Protein AF-0000000083250109 (afdb_homodimer)

Secondary structure (DSSP, 8-state):
---EEEE--SHHHHHHHHHHHHHSSS-EEEE-SSHHHHHHHHHHHT-TTEEEE-HHHHTTSSEEEE-S-HHHHHHHHHHTTGGGTT-EEEE----B-TTSSSBSSPTT--HHHHHHHH-TTSEEEE-STT--HHHHHS-EETTEEPEEEEEES-HHHHHHHHHHHTTSSSEEEE--SGGGHHHHHHHHHHHHHHHHHHT-TT--EEEEES--S-----/---EEEE--SHHHHHHHHHHHHHSSS-EEEE-SSHHHHHHHHHHHT-TTEEEE-HHHHTTSSEEEE-S-HHHHHHHHHHTTGGGTT-EEEE----B-TTSSSBSSPTT--HHHHHHHH-TTSEEEE-STT--HHHHHS-EETTEEPEEEEEES-HHHHHHHHHHHTTSSSEEEE--SGGGHHHHHHHHHHHHHHHHHHT-TT--EEEEES--S-----

Radius of gyration: 23.5 Å; Cα contacts (8 Å, |Δi|>4): 926; chains: 2; bounding box: 39×76×46 Å

Organism: NCBI:txid582686

InterPro domains:
  IPR028939 Pyrroline-5-carboxylate reductase, catalytic, N-terminal [PF03807] (3-95)
  IPR036291 NAD(P)-binding domain superfamily [SSF51735] (3-204)
  IPR051267 STEAP family metalloreductases [PTHR14239] (2-189)

Solvent-accessible surface area (backbone atoms only — not comparable to full-atom values): 22617 Å² total; per-residue (Å²): 132,85,40,39,18,39,29,36,79,46,69,54,22,46,33,49,50,52,48,42,39,74,46,38,85,67,59,34,29,36,10,23,100,47,33,69,60,50,43,57,52,42,60,72,64,74,44,88,34,59,43,60,28,40,55,74,66,25,52,75,31,46,35,32,33,58,43,44,59,41,71,54,43,52,56,50,42,60,76,39,38,79,68,40,50,76,21,38,37,38,38,40,45,55,42,52,32,95,82,65,82,49,55,74,53,58,74,82,41,33,58,46,52,52,46,30,71,62,28,76,60,31,45,48,28,31,33,50,52,50,49,33,45,50,28,61,78,51,38,64,53,96,90,35,53,34,39,32,59,31,18,21,77,47,67,65,59,46,50,51,49,46,66,65,51,52,66,39,73,46,44,75,39,81,52,48,43,38,70,47,39,35,42,48,48,51,43,32,52,51,46,51,52,41,16,56,75,70,70,33,65,61,31,35,37,31,27,69,33,60,64,67,82,77,66,75,85,122,133,84,42,38,16,40,28,36,81,45,69,52,21,47,34,50,52,52,48,42,40,73,45,39,84,66,60,36,29,38,9,23,99,48,32,68,61,50,44,57,53,42,61,72,65,73,42,87,32,58,42,59,29,40,54,76,64,25,54,74,31,45,35,32,33,57,42,46,58,38,72,54,44,51,55,49,42,61,76,40,37,79,68,40,49,77,22,37,37,39,36,40,43,55,42,54,34,97,82,66,84,50,53,72,53,58,74,80,41,34,57,47,50,54,47,30,70,61,28,78,60,31,43,48,29,30,34,48,54,49,47,34,46,50,30,63,78,50,37,62,52,97,90,35,53,34,41,32,59,31,18,20,75,47,67,67,60,47,49,51,49,46,64,66,51,53,64,40,73,46,44,75,40,80,52,48,43,39,70,48,39,34,42,48,48,51,42,32,53,52,46,51,52,42,17,57,75,72,70,32,63,62,30,34,37,32,27,70,32,62,64,67,81,77,65,73,87,124

Sequence (436 aa):
MKTISILGTGNMGKALVKQAAANLEGQVLWGSRNPQEAAELAKGFRQERIVTGTYEDALQADIIIPAFPAAAIMEWAQANRDRLKDKIVVDIANPFNADFSGFTTAWGESSAERLQALLPESIVIGAFKNTFFRVFDNPVFQDRQSDVLVTGDDEDAVQQFIQRFNPLPFRFLHAGPLANNRTIERFTLLELELAVRYGTYPYISLQVFGIPEAVPVIMKTISILGTGNMGKALVKQAAANLEGQVLWGSRNPQEAAELAKGFRQERIVTGTYEDALQADIIIPAFPAAAIMEWAQANRDRLKDKIVVDIANPFNADFSGFTTAWGESSAERLQALLPESIVIGAFKNTFFRVFDNPVFQDRQSDVLVTGDDEDAVQQFIQRFNPLPFRFLHAGPLANNRTIERFTLLELELAVRYGTYPYISLQVFGIPEAVPVI

Nearest PDB structures (foldseek):
  5n2i-assembly2_D  TM=8.827E-01  e=7.122E-15  Thermobifida fusca YX
  4huj-assembly2_B  TM=8.929E-01  e=3.652E-14  Sinorhizobium meliloti 1021
  1jay-assembly1_B  TM=8.431E-01  e=1.514E-14  Archaeoglobus fulgidus
  7mqv-assembly1_B  TM=7.038E-01  e=2.448E-07  Bacillus anthracis
  5uyy-assembly2_D  TM=6.847E-01  e=2.211E-06  Bacillus anthracis

Structure (mmCIF, N/CA/C/O backbone):
data_AF-0000000083250109-model_v1
#
loop_
_entity.id
_entity.type
_entity.pdbx_description
1 polymer 'Pyrroline-5-carboxylate reductase catalytic N-terminal domain-containing protein'
#
loop_
_atom_site.group_PDB
_atom_site.id
_atom_site.type_symbol
_atom_site.label_atom_id
_atom_site.label_alt_id
_atom_site.label_comp_id
_atom_site.label_asym_id
_atom_site.label_entity_id
_atom_site.label_seq_id
_atom_site.pdbx_PDB_ins_code
_atom_site.Cartn_x
_atom_site.Cartn_y
_atom_site.Cartn_z
_atom_site.occupancy
_atom_site.B_iso_or_equiv
_atom_site.auth_seq_id
_atom_site.auth_comp_id
_atom_site.auth_asym_id
_atom_site.auth_atom_id
_atom_site.pdbx_PDB_model_num
ATOM 1 N N . MET A 1 1 ? -4.918 22.953 23.125 1 85.5 1 MET A N 1
ATOM 2 C CA . MET A 1 1 ? -5.07 22.234 21.859 1 85.5 1 MET A CA 1
ATOM 3 C C . MET A 1 1 ? -4.141 22.812 20.797 1 85.5 1 MET A C 1
ATOM 5 O O . MET A 1 1 ? -3.961 24.031 20.703 1 85.5 1 MET A O 1
ATOM 9 N N . LYS A 1 2 ? -3.514 21.938 19.922 1 90.25 2 LYS A N 1
ATOM 10 C CA . LYS A 1 2 ? -2.564 22.422 18.922 1 90.25 2 LYS A CA 1
ATOM 11 C C . LYS A 1 2 ? -3.279 23.172 17.812 1 90.25 2 LYS A C 1
ATOM 13 O O . LYS A 1 2 ? -4.336 22.7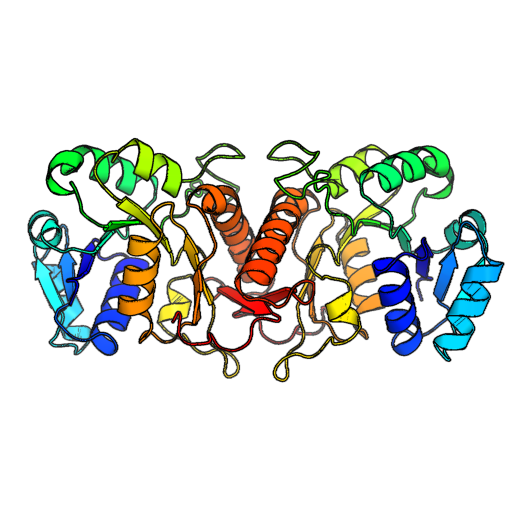34 17.344 1 90.25 2 LYS A O 1
ATOM 18 N N . THR A 1 3 ? -2.727 24.297 17.484 1 97.25 3 THR A N 1
ATOM 19 C CA . THR A 1 3 ? -3.25 25.047 16.359 1 97.25 3 THR A CA 1
ATOM 20 C C . THR A 1 3 ? -2.738 24.484 15.039 1 97.25 3 THR A C 1
ATOM 22 O O . THR A 1 3 ? -1.651 23.906 14.992 1 97.25 3 THR A O 1
ATOM 25 N N . ILE A 1 4 ? -3.627 24.656 13.969 1 98.5 4 ILE A N 1
ATOM 26 C CA . ILE A 1 4 ? -3.242 24.047 12.695 1 98.5 4 ILE A CA 1
ATOM 27 C C . ILE A 1 4 ? -3.34 25.094 11.586 1 98.5 4 ILE A C 1
ATOM 29 O O . ILE A 1 4 ? -4.164 26.016 11.656 1 98.5 4 ILE A O 1
ATOM 33 N N . SER A 1 5 ? -2.477 25.016 10.633 1 98.69 5 SER A N 1
ATOM 34 C CA . SER A 1 5 ? -2.576 25.797 9.398 1 98.69 5 SER A CA 1
ATOM 35 C C . SER A 1 5 ? -2.371 24.922 8.172 1 98.69 5 SER A C 1
ATOM 37 O O . SER A 1 5 ? -1.653 23.922 8.227 1 98.69 5 SER A O 1
ATOM 39 N N . ILE A 1 6 ? -3.051 25.234 7.121 1 98.75 6 ILE A N 1
ATOM 40 C CA . ILE A 1 6 ? -2.916 24.641 5.793 1 98.75 6 ILE A CA 1
ATOM 41 C C . ILE A 1 6 ? -2.535 25.734 4.785 1 98.75 6 ILE A C 1
ATOM 43 O O . ILE A 1 6 ? -3.148 26.797 4.754 1 98.75 6 ILE A O 1
ATOM 47 N N . LEU A 1 7 ? -1.465 25.484 4.078 1 98.75 7 LEU A N 1
ATOM 48 C CA . LEU A 1 7 ? -0.985 26.469 3.104 1 98.75 7 LEU A CA 1
ATOM 49 C C . LEU A 1 7 ? -1.279 26 1.682 1 98.75 7 LEU A C 1
ATOM 51 O O . LEU A 1 7 ? -1.001 24.844 1.329 1 98.75 7 LEU A O 1
ATOM 55 N N . GLY A 1 8 ? -1.802 26.922 0.834 1 98.25 8 GLY A N 1
ATOM 56 C CA . GLY A 1 8 ? -2.061 26.609 -0.563 1 98.25 8 GLY A CA 1
ATOM 57 C C . GLY A 1 8 ? -3.535 26.422 -0.871 1 98.25 8 GLY A C 1
ATOM 58 O O . GLY A 1 8 ? -4.266 25.828 -0.086 1 98.25 8 GLY A O 1
ATOM 59 N N . THR A 1 9 ? -3.93 26.906 -2.064 1 97.56 9 THR A N 1
ATOM 60 C CA . THR A 1 9 ? -5.332 26.859 -2.461 1 97.56 9 THR A CA 1
ATOM 61 C C . THR A 1 9 ? -5.523 25.922 -3.648 1 97.56 9 THR A C 1
ATOM 63 O O . THR A 1 9 ? -6.457 26.078 -4.434 1 97.56 9 THR A O 1
ATOM 66 N N . GLY A 1 10 ? -4.613 24.984 -3.85 1 96.69 10 GLY A N 1
ATOM 67 C CA . GLY A 1 10 ? -4.812 23.938 -4.84 1 96.69 10 GLY A CA 1
ATOM 68 C C . GLY A 1 10 ? -5.844 22.906 -4.422 1 96.69 10 GLY A C 1
ATOM 69 O O . GLY A 1 10 ? -6.531 23.078 -3.414 1 96.69 10 GLY A O 1
ATOM 70 N N . ASN A 1 11 ? -5.988 21.828 -5.168 1 96.5 11 ASN A N 1
ATOM 71 C CA . ASN A 1 11 ? -6.984 20.797 -4.914 1 96.5 11 ASN A CA 1
ATOM 72 C C . ASN A 1 11 ? -6.848 20.219 -3.506 1 96.5 11 ASN A C 1
ATOM 74 O O . ASN A 1 11 ? -7.832 20.156 -2.764 1 96.5 11 ASN A O 1
ATOM 78 N N . MET A 1 12 ? -5.641 19.859 -3.135 1 97.19 12 MET A N 1
ATOM 79 C CA . MET A 1 12 ? -5.426 19.266 -1.818 1 97.19 12 MET A CA 1
ATOM 80 C C . MET A 1 12 ? -5.648 20.297 -0.713 1 97.19 12 MET A C 1
ATOM 82 O O . MET A 1 12 ? -6.227 19.969 0.328 1 97.19 12 MET A O 1
ATOM 86 N N . GLY A 1 13 ? -5.105 21.547 -0.904 1 97.88 13 GLY A N 1
ATOM 87 C CA . GLY A 1 13 ? -5.324 22.594 0.078 1 97.88 13 GLY A CA 1
ATOM 88 C C . GLY A 1 13 ? -6.793 22.844 0.365 1 97.88 13 GLY A C 1
ATOM 89 O O . GLY A 1 13 ? -7.207 22.875 1.525 1 97.88 13 GLY A O 1
ATOM 90 N N . LYS A 1 14 ? -7.555 22.969 -0.668 1 97.31 14 LYS A N 1
ATOM 91 C CA . LYS A 1 14 ? -8.992 23.203 -0.542 1 97.31 14 LYS A CA 1
ATOM 92 C C . LYS A 1 14 ? -9.672 22.016 0.156 1 97.31 14 LYS A C 1
ATOM 94 O O . LYS A 1 14 ? -10.477 22.219 1.068 1 97.31 14 LYS A O 1
ATOM 99 N N . ALA A 1 15 ? -9.32 20.797 -0.255 1 97.31 15 ALA A N 1
ATOM 100 C CA . ALA A 1 15 ? -9.938 19.594 0.297 1 97.31 15 ALA A CA 1
ATOM 101 C C . ALA A 1 15 ? -9.641 19.453 1.788 1 97.31 15 ALA A C 1
ATOM 103 O O . ALA A 1 15 ? -10.539 19.172 2.582 1 97.31 15 ALA A O 1
ATOM 104 N N . LEU A 1 16 ? -8.414 19.703 2.166 1 97.75 16 LEU A N 1
ATOM 105 C CA . LEU A 1 16 ? -7.98 19.578 3.553 1 97.75 16 LEU A CA 1
ATOM 106 C C . LEU A 1 16 ? -8.648 20.625 4.434 1 97.75 16 LEU A C 1
ATOM 108 O O . LEU A 1 16 ? -9.125 20.312 5.527 1 97.75 16 LEU A O 1
ATOM 112 N N . VAL A 1 17 ? -8.672 21.859 3.947 1 97.62 17 VAL A N 1
ATOM 113 C CA . VAL A 1 17 ? -9.25 22.953 4.73 1 97.62 17 VAL A CA 1
ATOM 114 C C . VAL A 1 17 ? -10.742 22.688 4.949 1 97.62 17 VAL A C 1
ATOM 116 O O . VAL A 1 17 ? -11.25 22.875 6.055 1 97.62 17 VAL A O 1
ATOM 119 N N . LYS A 1 18 ? -11.422 22.266 3.906 1 96.38 18 LYS A N 1
ATOM 120 C CA . LYS A 1 18 ? -12.852 21.984 4 1 96.38 18 LYS A CA 1
ATOM 121 C C . LYS A 1 18 ? -13.133 20.891 5.039 1 96.38 18 LYS A C 1
ATOM 123 O O . LYS A 1 18 ? -13.984 21.062 5.91 1 96.38 18 LYS A O 1
ATOM 128 N N . GLN A 1 19 ? -12.406 19.844 4.977 1 96.38 19 GLN A N 1
ATOM 129 C CA . GLN A 1 19 ? -12.609 18.734 5.898 1 96.38 19 GLN A CA 1
ATOM 130 C C . GLN A 1 19 ? -12.203 19.109 7.32 1 96.38 19 GLN A C 1
ATOM 132 O O . GLN A 1 19 ? -12.898 18.766 8.281 1 96.38 19 GLN A O 1
ATOM 137 N N . ALA A 1 20 ? -11.07 19.797 7.449 1 97.19 20 ALA A N 1
ATOM 138 C CA . ALA A 1 20 ? -10.602 20.203 8.773 1 97.19 20 ALA A CA 1
ATOM 139 C C . ALA A 1 20 ? -11.594 21.141 9.445 1 97.19 20 ALA A C 1
ATOM 141 O O . ALA A 1 20 ? -11.953 20.938 10.609 1 97.19 20 ALA A O 1
ATOM 142 N N . ALA A 1 21 ? -12.039 22.094 8.695 1 96.5 21 ALA A N 1
ATOM 143 C CA . ALA A 1 21 ? -12.961 23.078 9.258 1 96.5 21 ALA A CA 1
ATOM 144 C C . ALA A 1 21 ? -14.289 22.422 9.641 1 96.5 21 ALA A C 1
ATOM 146 O O . ALA A 1 21 ? -14.93 22.828 10.609 1 96.5 21 ALA A O 1
ATOM 147 N N . ALA A 1 22 ? -14.688 21.406 8.93 1 95.44 22 ALA A N 1
ATOM 148 C CA . ALA A 1 22 ? -15.961 20.719 9.156 1 95.44 22 ALA A CA 1
ATOM 149 C C . ALA A 1 22 ? -15.875 19.781 10.359 1 95.44 22 ALA A C 1
ATOM 151 O O . ALA A 1 22 ? -16.875 19.516 11.016 1 95.44 22 ALA A O 1
ATOM 152 N N . ASN A 1 23 ? -14.664 19.328 10.703 1 95.81 23 ASN A N 1
ATOM 153 C CA . ASN A 1 23 ? -14.617 18.188 11.625 1 95.81 23 ASN A CA 1
ATOM 154 C C . ASN A 1 23 ? -13.766 18.5 12.859 1 95.81 23 ASN A C 1
ATOM 156 O O . ASN A 1 23 ? -13.953 17.891 13.914 1 95.81 23 ASN A O 1
ATOM 160 N N . LEU A 1 24 ? -12.781 19.406 12.703 1 96.19 24 LEU A N 1
ATOM 161 C CA . LEU A 1 24 ? -11.875 19.672 13.812 1 96.19 24 LEU A CA 1
ATOM 162 C C . LEU A 1 24 ? -12.375 20.828 14.656 1 96.19 24 LEU A C 1
ATOM 164 O O . LEU A 1 24 ? -12.953 21.781 14.133 1 96.19 24 LEU A O 1
ATOM 168 N N . GLU A 1 25 ? -12.102 20.781 15.922 1 95.31 25 GLU A N 1
ATOM 169 C CA . GLU A 1 25 ? -12.391 21.922 16.797 1 95.31 25 GLU A CA 1
ATOM 170 C C . GLU A 1 25 ? -11.367 23.031 16.594 1 95.31 25 GLU A C 1
ATOM 172 O O . GLU A 1 25 ? -10.219 22.766 16.234 1 95.31 25 GLU A O 1
ATOM 177 N N . GLY A 1 26 ? -11.852 24.25 16.812 1 95 26 GLY A N 1
ATOM 178 C CA . GLY A 1 26 ? -10.953 25.391 16.734 1 95 26 GLY A CA 1
ATOM 179 C C . GLY A 1 26 ? -10.812 25.938 15.32 1 95 26 GLY A C 1
ATOM 180 O O . GLY A 1 26 ? -11.43 25.422 14.383 1 95 26 GLY A O 1
ATOM 181 N N . GLN A 1 27 ? -10 26.938 15.219 1 95.25 27 GLN A N 1
ATOM 182 C CA . GLN A 1 27 ? -9.82 27.609 13.938 1 95.25 27 GLN A CA 1
ATOM 183 C C . GLN A 1 27 ? -8.789 26.875 13.078 1 95.25 27 GLN A C 1
ATOM 185 O O . GLN A 1 27 ? -7.836 26.297 13.594 1 95.25 27 GLN A O 1
ATOM 190 N N . VAL A 1 28 ? -9.023 26.922 11.812 1 97.62 28 VAL A N 1
ATOM 191 C CA . VAL A 1 28 ? -8.062 26.484 10.805 1 97.62 28 VAL A CA 1
ATOM 192 C C . VAL A 1 28 ? -7.492 27.688 10.07 1 97.62 28 VAL A C 1
ATOM 194 O O . VAL A 1 28 ? -8.227 28.422 9.383 1 97.62 28 VAL A O 1
ATOM 197 N N . LEU A 1 29 ? -6.199 27.922 10.273 1 98.12 29 LEU A N 1
ATOM 198 C CA . LEU A 1 29 ? -5.543 28.984 9.516 1 98.12 29 LEU A CA 1
ATOM 199 C C . LEU A 1 29 ? -5.246 28.547 8.094 1 98.12 29 LEU A C 1
ATOM 201 O O . LEU A 1 29 ? -4.605 27.5 7.883 1 98.12 29 LEU A O 1
ATOM 205 N N . TRP A 1 30 ? -5.754 29.297 7.145 1 98.5 30 TRP A N 1
ATOM 206 C CA . TRP A 1 30 ? -5.547 29 5.734 1 98.5 30 TRP A CA 1
ATOM 207 C C . TRP A 1 30 ? -4.664 30.047 5.07 1 98.5 30 TRP A C 1
ATOM 209 O O . TRP A 1 30 ? -5.117 31.156 4.781 1 98.5 30 TRP A O 1
ATOM 219 N N . GLY A 1 31 ? -3.389 29.672 4.832 1 98.56 31 GLY A N 1
ATOM 220 C CA . GLY A 1 31 ? -2.441 30.562 4.184 1 98.56 31 GLY A CA 1
ATOM 221 C C . GLY A 1 31 ? -2.498 30.5 2.668 1 98.56 31 GLY A C 1
ATOM 222 O O . GLY A 1 31 ? -2.59 29.406 2.094 1 98.56 31 GLY A O 1
ATOM 223 N N . SER A 1 32 ? -2.416 31.688 2.039 1 98 32 SER A N 1
ATOM 224 C CA . SER A 1 32 ? -2.475 31.781 0.584 1 98 32 SER A CA 1
ATOM 225 C C . SER A 1 32 ? -1.623 32.938 0.069 1 98 32 SER A C 1
ATOM 227 O O . SER A 1 32 ? -1.36 33.906 0.798 1 98 32 SER A O 1
ATOM 229 N N . ARG A 1 33 ? -1.161 32.75 -1.2 1 95.75 33 ARG A N 1
ATOM 230 C CA . ARG A 1 33 ? -0.51 33.875 -1.885 1 95.75 33 ARG A CA 1
ATOM 231 C C . ARG A 1 33 ? -1.494 35 -2.139 1 95.75 33 ARG A C 1
ATOM 233 O O . ARG A 1 33 ? -1.094 36.188 -2.25 1 95.75 33 ARG A O 1
ATOM 240 N N . ASN A 1 34 ? -2.777 34.625 -2.195 1 96.62 34 ASN A N 1
ATOM 241 C CA . ASN A 1 34 ? -3.871 35.562 -2.396 1 96.62 34 ASN A CA 1
ATOM 242 C C . ASN A 1 34 ? -4.965 35.375 -1.346 1 96.62 34 ASN A C 1
ATOM 244 O O . ASN A 1 34 ? -6.012 34.812 -1.623 1 96.62 34 ASN A O 1
ATOM 248 N N . PRO A 1 35 ? -4.762 36 -0.185 1 96.62 35 PRO A N 1
ATOM 249 C CA . PRO A 1 35 ? -5.684 35.781 0.932 1 96.62 35 PRO A CA 1
ATOM 250 C C . PRO A 1 35 ? -7.117 36.188 0.602 1 96.62 35 PRO A C 1
ATOM 252 O O . PRO A 1 35 ? -8.07 35.594 1.104 1 96.62 35 PRO A O 1
ATOM 255 N N . GLN A 1 36 ? -7.293 37.188 -0.227 1 95.31 36 GLN A N 1
ATOM 256 C CA . GLN A 1 36 ? -8.633 37.656 -0.59 1 95.31 36 GLN A CA 1
ATOM 257 C C . GLN A 1 36 ? -9.375 36.562 -1.378 1 95.31 36 GLN A C 1
ATOM 259 O O . GLN A 1 36 ? -10.555 36.312 -1.123 1 95.31 36 GLN A O 1
ATOM 264 N N . GLU A 1 37 ? -8.711 36.031 -2.281 1 94.56 37 GLU A N 1
ATOM 265 C CA . GLU A 1 37 ? -9.305 34.938 -3.053 1 94.56 37 GLU A CA 1
ATOM 266 C C . GLU A 1 37 ? -9.625 33.75 -2.162 1 94.56 37 GLU A C 1
ATOM 268 O O . GLU A 1 37 ? -10.664 33.094 -2.32 1 94.56 37 GLU A O 1
ATOM 273 N N . ALA A 1 38 ? -8.688 33.438 -1.247 1 96.5 38 ALA A N 1
ATOM 274 C CA . ALA A 1 38 ? -8.922 32.344 -0.302 1 96.5 38 ALA A CA 1
ATOM 275 C C . ALA A 1 38 ? -10.148 32.625 0.562 1 96.5 38 ALA A C 1
ATOM 277 O O . ALA A 1 38 ? -10.906 31.703 0.877 1 96.5 38 ALA A O 1
ATOM 278 N N . ALA A 1 39 ? -10.344 33.875 0.896 1 95.44 39 ALA A N 1
ATOM 279 C CA . ALA A 1 39 ? -11.5 34.25 1.706 1 95.44 39 ALA A CA 1
ATOM 280 C C . ALA A 1 39 ? -12.805 34 0.951 1 95.44 39 ALA A C 1
ATOM 282 O O . ALA A 1 39 ? -13.797 33.562 1.536 1 95.44 39 ALA A O 1
ATOM 283 N N . GLU A 1 40 ? -12.797 34.344 -0.277 1 95.06 40 GLU A N 1
ATOM 284 C CA . GLU A 1 40 ? -13.977 34.094 -1.103 1 95.06 40 GLU A CA 1
ATOM 285 C C . GLU A 1 40 ? -14.281 32.594 -1.202 1 95.06 40 GLU A C 1
ATOM 287 O O . GLU A 1 40 ? -15.438 32.188 -1.14 1 95.06 40 GLU A O 1
ATOM 292 N N . LEU A 1 41 ? -13.258 31.828 -1.381 1 94.81 41 LEU A N 1
ATOM 293 C CA . LEU A 1 41 ? -13.414 30.375 -1.42 1 94.81 41 LEU A CA 1
ATOM 294 C C . LEU A 1 41 ? -13.977 29.859 -0.101 1 94.81 41 LEU A C 1
ATOM 296 O O . LEU A 1 41 ? -14.875 29.016 -0.094 1 94.81 41 LEU A O 1
ATOM 300 N N . ALA A 1 42 ? -13.43 30.375 0.989 1 95.56 42 ALA A N 1
ATOM 301 C CA . ALA A 1 42 ? -13.844 29.938 2.322 1 95.56 42 ALA A CA 1
ATOM 302 C C . ALA A 1 42 ? -15.336 30.188 2.543 1 95.56 42 ALA A C 1
ATOM 304 O O . ALA A 1 42 ? -16.016 29.406 3.193 1 95.56 42 ALA A O 1
ATOM 305 N N . LYS A 1 43 ? -15.859 31.281 2.039 1 93.56 43 LYS A N 1
ATOM 306 C CA . LYS A 1 43 ? -17.281 31.594 2.141 1 93.56 43 LYS A CA 1
ATOM 307 C C . LYS A 1 43 ? -18.125 30.5 1.493 1 93.56 43 LYS A C 1
ATOM 309 O O . LYS A 1 43 ? -19.203 30.172 1.991 1 93.56 43 LYS A O 1
ATOM 314 N N . GLY A 1 44 ? -17.578 29.984 0.487 1 92.19 44 GLY A N 1
ATOM 315 C CA . GLY A 1 44 ? -18.281 28.938 -0.231 1 92.19 44 GLY A CA 1
ATOM 316 C C . GLY A 1 44 ? -18.344 27.625 0.536 1 92.19 44 GLY A C 1
ATOM 317 O O . GLY A 1 44 ? -19.25 26.828 0.318 1 92.19 44 GLY A O 1
ATOM 318 N N . PHE A 1 45 ? -17.375 27.438 1.39 1 92.06 45 PHE A N 1
ATOM 319 C CA . PHE A 1 45 ? -17.328 26.203 2.166 1 92.06 45 PHE A CA 1
ATOM 320 C C . PHE A 1 45 ? -18.359 26.234 3.297 1 92.06 45 PHE A C 1
ATOM 322 O O . PHE A 1 45 ? -18.672 25.203 3.891 1 92.06 45 PHE A O 1
ATOM 329 N N . ARG A 1 46 ? -18.922 27.422 3.617 1 85.62 46 ARG A N 1
ATOM 330 C CA . ARG A 1 46 ? -19.906 27.625 4.672 1 85.62 46 ARG A CA 1
ATOM 331 C C . ARG A 1 46 ? -19.391 27.156 6.023 1 85.62 46 ARG A C 1
ATOM 333 O O . ARG A 1 46 ? -20.094 26.5 6.773 1 85.62 46 ARG A O 1
ATOM 340 N N . GLN A 1 47 ? -18.047 27.375 6.207 1 81.38 47 GLN A N 1
ATOM 341 C CA . GLN A 1 47 ? -17.391 27.047 7.465 1 81.38 47 GLN A CA 1
ATOM 342 C C . GLN A 1 47 ? -16.828 28.297 8.133 1 81.38 47 GLN A C 1
ATOM 344 O O . GLN A 1 47 ? -15.953 28.969 7.574 1 81.38 47 GLN A O 1
ATOM 349 N N . GLU A 1 48 ? -17.219 28.594 9.32 1 85.19 48 GLU A N 1
ATOM 350 C CA . GLU A 1 48 ? -16.859 29.828 10.023 1 85.19 48 GLU A CA 1
ATOM 351 C C . GLU A 1 48 ? -15.516 29.688 10.742 1 85.19 48 GLU A C 1
ATOM 353 O O . GLU A 1 48 ? -14.945 30.688 11.18 1 85.19 48 GLU A O 1
ATOM 358 N N . ARG A 1 49 ? -15.008 28.531 10.727 1 93.5 49 ARG A N 1
ATOM 359 C CA . ARG A 1 49 ? -13.797 28.281 11.508 1 93.5 49 ARG A CA 1
ATOM 360 C C . ARG A 1 49 ? -12.547 28.547 10.672 1 93.5 49 ARG A C 1
ATOM 362 O O . ARG A 1 49 ? -11.43 28.469 11.18 1 93.5 49 ARG A O 1
ATOM 369 N N . ILE A 1 50 ? -12.727 28.906 9.398 1 97.12 50 ILE A N 1
ATOM 370 C CA . ILE A 1 50 ? -11.594 29.141 8.508 1 97.12 50 ILE A CA 1
ATOM 371 C C . ILE A 1 50 ? -11.141 30.594 8.641 1 97.12 50 ILE A C 1
ATOM 373 O O . ILE A 1 50 ? -11.938 31.516 8.477 1 97.12 50 ILE A O 1
ATOM 377 N N . VAL A 1 51 ? -9.906 30.797 8.984 1 97.19 51 VAL A N 1
ATOM 378 C CA . VAL A 1 51 ? -9.281 32.125 9.016 1 97.19 51 VAL A CA 1
ATOM 379 C C . VAL A 1 51 ? -8.234 32.219 7.91 1 97.19 51 VAL A C 1
ATOM 381 O O . VAL A 1 51 ? -7.227 31.5 7.934 1 97.19 51 VAL A O 1
ATOM 384 N N . THR A 1 52 ? -8.477 33.094 6.969 1 97.69 52 THR A N 1
ATOM 385 C CA . THR A 1 52 ? -7.562 33.219 5.84 1 97.69 52 THR A CA 1
ATOM 386 C C . THR A 1 52 ? -6.5 34.281 6.125 1 97.69 52 THR A C 1
ATOM 388 O O . THR A 1 52 ? -6.746 35.219 6.879 1 97.69 52 THR A O 1
ATOM 391 N N . GLY A 1 53 ? -5.316 34.094 5.602 1 98 53 GLY A N 1
ATOM 392 C CA . GLY A 1 53 ? -4.195 35.031 5.723 1 98 53 GLY A CA 1
ATOM 393 C C . GLY A 1 53 ? -3.049 34.688 4.785 1 98 53 GLY A C 1
ATOM 394 O O . GLY A 1 53 ? -3.186 33.844 3.908 1 98 53 GLY A O 1
ATOM 395 N N . THR A 1 54 ? -1.956 35.469 4.953 1 97.94 54 THR A N 1
ATOM 396 C CA . THR A 1 54 ? -0.755 35.188 4.168 1 97.94 54 THR A CA 1
ATOM 397 C C . THR A 1 54 ? -0.068 33.906 4.641 1 97.94 54 THR A C 1
ATOM 399 O O . THR A 1 54 ? -0.431 33.344 5.676 1 97.94 54 THR A O 1
ATOM 402 N N . TYR A 1 55 ? 0.887 33.438 3.852 1 97.62 55 TYR A N 1
ATOM 403 C CA . TYR A 1 55 ? 1.702 32.281 4.289 1 97.62 55 TYR A CA 1
ATOM 404 C C . TYR A 1 55 ? 2.391 32.594 5.613 1 97.62 55 TYR A C 1
ATOM 406 O O . TYR A 1 55 ? 2.457 31.75 6.5 1 97.62 55 TYR A O 1
ATOM 414 N N . GLU A 1 56 ? 2.859 33.844 5.766 1 96.38 56 GLU A N 1
ATOM 415 C CA . GLU A 1 56 ? 3.539 34.25 6.992 1 96.38 56 GLU A CA 1
ATOM 416 C C . GLU A 1 56 ? 2.604 34.156 8.195 1 96.38 56 GLU A C 1
ATOM 418 O O . GLU A 1 56 ? 2.998 33.688 9.266 1 96.38 56 GLU A O 1
ATOM 423 N N . ASP A 1 57 ? 1.378 34.594 8.031 1 95.94 57 ASP A N 1
ATOM 424 C CA . ASP A 1 57 ? 0.371 34.531 9.086 1 95.94 57 ASP A CA 1
ATOM 425 C C . ASP A 1 57 ? 0.156 33.094 9.547 1 95.94 57 ASP A C 1
ATOM 427 O O . ASP A 1 57 ? -0.014 32.844 10.742 1 95.94 57 ASP A O 1
ATOM 431 N N . ALA A 1 58 ? 0.187 32.219 8.625 1 97.19 58 ALA A N 1
ATOM 432 C CA . ALA A 1 58 ? -0.168 30.828 8.875 1 97.19 58 ALA A CA 1
ATOM 433 C C . ALA A 1 58 ? 0.966 30.094 9.578 1 97.19 58 ALA A C 1
ATOM 435 O O . ALA A 1 58 ? 0.75 29.031 10.18 1 97.19 58 ALA A O 1
ATOM 436 N N . LEU A 1 59 ? 2.182 30.6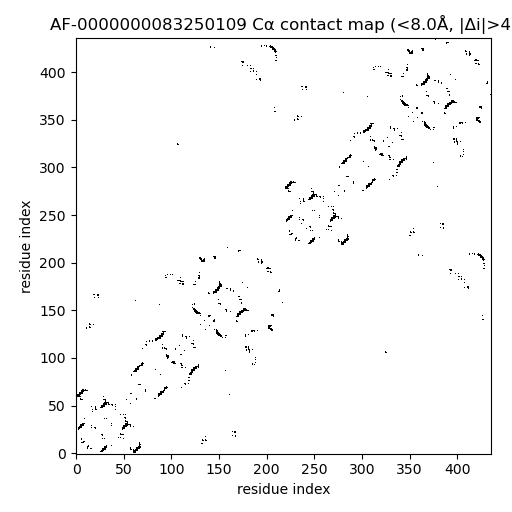09 9.594 1 98 59 LEU A N 1
ATOM 437 C CA . LEU A 1 59 ? 3.348 29.938 10.156 1 98 59 LEU A CA 1
ATOM 438 C C . LEU A 1 59 ? 3.35 30.031 11.68 1 98 59 LEU A C 1
ATOM 440 O O . LEU A 1 59 ? 4.215 29.453 12.336 1 98 59 LEU A O 1
ATOM 444 N N . GLN A 1 60 ? 2.373 30.656 12.312 1 97.19 60 GLN A N 1
ATOM 445 C CA . GLN A 1 60 ? 2.27 30.766 13.766 1 97.19 60 GLN A CA 1
ATOM 446 C C . GLN A 1 60 ? 1.704 29.469 14.359 1 97.19 60 GLN A C 1
ATOM 448 O O . GLN A 1 60 ? 1.743 29.281 15.578 1 97.19 60 GLN A O 1
ATOM 453 N N . ALA A 1 61 ? 1.115 28.609 13.531 1 98.44 61 ALA A N 1
ATOM 454 C CA . ALA A 1 61 ? 0.462 27.391 14.016 1 98.44 61 ALA A CA 1
ATOM 455 C C . ALA A 1 61 ? 1.484 26.391 14.555 1 98.44 61 ALA A C 1
ATOM 457 O O . ALA A 1 61 ? 2.66 26.438 14.18 1 98.44 61 ALA A O 1
ATOM 458 N N . ASP A 1 62 ? 1.026 25.5 15.406 1 98.5 62 ASP A N 1
ATOM 459 C CA . ASP A 1 62 ? 1.856 24.422 15.945 1 98.5 62 ASP A CA 1
ATOM 460 C C . ASP A 1 62 ? 2.104 23.344 14.891 1 98.5 62 ASP A C 1
ATOM 462 O O . ASP A 1 62 ? 3.197 22.781 14.82 1 98.5 62 ASP A O 1
ATOM 466 N N . ILE A 1 63 ? 1.057 22.984 14.148 1 98.88 63 ILE A N 1
ATOM 467 C CA . ILE A 1 63 ? 1.089 22 13.078 1 98.88 63 ILE A CA 1
ATOM 468 C C . ILE A 1 63 ? 0.809 22.688 11.742 1 98.88 63 ILE A C 1
ATOM 470 O O . ILE A 1 63 ? -0.237 23.328 11.562 1 98.88 63 ILE A O 1
ATOM 474 N N . ILE A 1 64 ? 1.758 22.578 10.844 1 98.94 64 ILE A N 1
ATOM 475 C CA . ILE A 1 64 ? 1.7 23.297 9.57 1 98.94 64 ILE A CA 1
ATOM 476 C C . ILE A 1 64 ? 1.715 22.297 8.422 1 98.94 64 ILE A C 1
ATOM 478 O O . ILE A 1 64 ? 2.598 21.438 8.344 1 98.94 64 ILE A O 1
ATOM 482 N N . ILE A 1 65 ? 0.729 22.422 7.453 1 98.94 65 ILE A N 1
ATOM 483 C CA . ILE A 1 65 ? 0.618 21.531 6.297 1 98.94 65 ILE A CA 1
ATOM 484 C C . ILE A 1 65 ? 0.783 22.344 5.012 1 98.94 65 ILE A C 1
ATOM 486 O O . ILE A 1 65 ? -0.176 22.953 4.523 1 98.94 65 ILE A O 1
ATOM 490 N N . PRO A 1 66 ? 1.977 22.391 4.492 1 98.88 66 PRO A N 1
ATOM 491 C CA . PRO A 1 66 ? 2.139 22.984 3.166 1 98.88 66 PRO A CA 1
ATOM 492 C C . PRO A 1 66 ? 1.591 22.109 2.047 1 98.88 66 PRO A C 1
ATOM 494 O O . PRO A 1 66 ? 2.184 21.078 1.723 1 98.88 66 PRO A O 1
ATOM 497 N N . ALA A 1 67 ? 0.49 22.5 1.508 1 98.38 67 ALA A N 1
ATOM 498 C CA . ALA A 1 67 ? -0.132 21.734 0.422 1 98.38 67 ALA A CA 1
ATOM 499 C C . ALA A 1 67 ? 0.332 22.25 -0.938 1 98.38 67 ALA A C 1
ATOM 501 O O . ALA A 1 67 ? -0.469 22.766 -1.721 1 98.38 67 ALA A O 1
ATOM 502 N N . PHE A 1 68 ? 1.676 22.062 -1.173 1 97 68 PHE A N 1
ATOM 503 C CA . PHE A 1 68 ? 2.363 22.438 -2.404 1 97 68 PHE A CA 1
ATOM 504 C C . PHE A 1 68 ? 2.926 21.203 -3.105 1 97 68 PHE A C 1
ATOM 506 O O . PHE A 1 68 ? 3.029 20.141 -2.504 1 97 68 PHE A O 1
ATOM 513 N N . PRO A 1 69 ? 3.219 21.375 -4.406 1 95.88 69 PRO A N 1
ATOM 514 C CA . PRO A 1 69 ? 4.023 20.328 -5.027 1 95.88 69 PRO A CA 1
ATOM 515 C C . PRO A 1 69 ? 5.371 20.125 -4.336 1 95.88 69 PRO A C 1
ATOM 517 O O . PRO A 1 69 ? 5.906 21.062 -3.744 1 95.88 69 PRO A O 1
ATOM 520 N N . ALA A 1 70 ? 5.891 18.969 -4.414 1 96.5 70 ALA A N 1
ATOM 521 C CA . ALA A 1 70 ? 7.086 18.578 -3.678 1 96.5 70 ALA A CA 1
ATOM 522 C C . ALA A 1 70 ? 8.219 19.578 -3.889 1 96.5 70 ALA A C 1
ATOM 524 O O . ALA A 1 70 ? 8.852 20.016 -2.928 1 96.5 70 ALA A O 1
ATOM 525 N N . ALA A 1 71 ? 8.453 19.969 -5.113 1 95.12 71 ALA A N 1
ATOM 526 C CA . ALA A 1 71 ? 9.539 20.906 -5.406 1 95.12 71 ALA A CA 1
ATOM 527 C C . ALA A 1 71 ? 9.305 22.25 -4.73 1 95.12 71 ALA A C 1
ATOM 529 O O . ALA A 1 71 ? 10.234 22.859 -4.188 1 95.12 71 ALA A O 1
ATOM 530 N N . ALA A 1 72 ? 8.117 22.703 -4.711 1 97.25 72 ALA A N 1
ATOM 531 C CA . ALA A 1 72 ? 7.762 23.984 -4.109 1 97.25 72 ALA A CA 1
ATOM 532 C C . ALA A 1 72 ? 7.891 23.938 -2.59 1 97.25 72 ALA A C 1
ATOM 534 O O . ALA A 1 72 ? 8.25 24.938 -1.956 1 97.25 72 ALA A O 1
ATOM 535 N N . ILE A 1 73 ? 7.617 22.797 -2.012 1 98.31 73 ILE A N 1
ATOM 536 C CA . ILE A 1 73 ? 7.738 22.625 -0.566 1 98.31 73 ILE A CA 1
ATOM 537 C C . ILE A 1 73 ? 9.195 22.828 -0.145 1 98.31 73 ILE A C 1
ATOM 539 O O . ILE A 1 73 ? 9.469 23.469 0.87 1 98.31 73 ILE A O 1
ATOM 543 N N . MET A 1 74 ? 10.125 22.281 -0.924 1 98.06 74 MET A N 1
ATOM 544 C CA . MET A 1 74 ? 11.539 22.406 -0.586 1 98.06 74 MET A CA 1
ATOM 545 C C . MET A 1 74 ? 11.992 23.859 -0.615 1 98.06 74 MET A C 1
ATOM 547 O O . MET A 1 74 ? 12.664 24.328 0.305 1 98.06 74 MET A O 1
ATOM 551 N N . GLU A 1 75 ? 11.578 24.562 -1.648 1 98.06 75 GLU A N 1
ATOM 552 C CA . GLU A 1 75 ? 11.914 25.969 -1.762 1 98.06 75 GLU A CA 1
ATOM 553 C C . GLU A 1 75 ? 11.297 26.781 -0.626 1 98.06 75 GLU A C 1
ATOM 555 O O . GLU A 1 75 ? 11.961 27.625 -0.018 1 98.06 75 GLU A O 1
ATOM 560 N N . TRP A 1 76 ? 10.094 26.469 -0.367 1 98.25 76 TRP A N 1
ATOM 561 C CA . TRP A 1 76 ? 9.344 27.141 0.693 1 98.25 76 TRP A CA 1
ATOM 562 C C . TRP A 1 76 ? 9.992 26.891 2.053 1 98.25 76 TRP A C 1
ATOM 564 O O . TRP A 1 76 ? 10.164 27.828 2.842 1 98.25 76 TRP A O 1
ATOM 574 N N . ALA A 1 77 ? 10.359 25.703 2.33 1 98.56 77 ALA A N 1
ATOM 575 C CA . ALA A 1 77 ? 10.961 25.312 3.602 1 98.56 77 ALA A CA 1
ATOM 576 C C . ALA A 1 77 ? 12.289 26.031 3.816 1 98.56 77 ALA A C 1
ATOM 578 O O . ALA A 1 77 ? 12.562 26.531 4.91 1 98.56 77 ALA A O 1
ATOM 579 N N . GLN A 1 78 ? 13.047 26.062 2.762 1 98.06 78 GLN A N 1
ATOM 580 C CA . GLN A 1 78 ? 14.336 26.734 2.848 1 98.06 78 GLN A CA 1
ATOM 581 C C . GLN A 1 78 ? 14.156 28.219 3.178 1 98.06 78 GLN A C 1
ATOM 583 O O . GLN A 1 78 ? 14.867 28.766 4.023 1 98.06 78 GLN A O 1
ATOM 588 N N . ALA A 1 79 ? 13.211 28.812 2.607 1 98 79 ALA A N 1
ATOM 589 C CA . ALA A 1 79 ? 12.969 30.25 2.762 1 98 79 ALA A CA 1
ATOM 590 C C . ALA A 1 79 ? 12.398 30.562 4.145 1 98 79 ALA A C 1
ATOM 592 O O . ALA A 1 79 ? 12.523 31.688 4.633 1 98 79 ALA A O 1
ATOM 593 N N . ASN A 1 80 ? 11.781 29.578 4.781 1 98.5 80 ASN A N 1
ATOM 594 C CA . ASN A 1 80 ? 11.078 29.844 6.035 1 98.5 80 ASN A CA 1
ATOM 595 C C . ASN A 1 80 ? 11.656 29.031 7.184 1 98.5 80 ASN A C 1
ATOM 597 O O . ASN A 1 80 ? 11 28.844 8.211 1 98.5 80 ASN A O 1
ATOM 601 N N . ARG A 1 81 ? 12.812 28.547 7.012 1 98.31 81 ARG A N 1
ATOM 602 C CA . ARG A 1 81 ? 13.445 27.594 7.93 1 98.31 81 ARG A CA 1
ATOM 603 C C . ARG A 1 81 ? 13.398 28.109 9.359 1 98.31 81 ARG A C 1
ATOM 605 O O . ARG A 1 81 ? 13 27.375 10.273 1 98.31 81 ARG A O 1
ATOM 612 N N . ASP A 1 82 ? 13.727 29.359 9.586 1 98.06 82 ASP A N 1
ATOM 613 C CA . ASP A 1 82 ? 13.805 29.922 10.93 1 98.06 82 ASP A CA 1
ATOM 614 C C . ASP A 1 82 ? 12.422 30.031 11.562 1 98.06 82 ASP A C 1
ATOM 616 O O . ASP A 1 82 ? 12.266 29.766 12.758 1 98.06 82 ASP A O 1
ATOM 620 N N . ARG A 1 83 ? 11.438 30.344 10.82 1 98.31 83 ARG A N 1
ATOM 621 C CA . ARG A 1 83 ? 10.078 30.5 11.328 1 98.31 83 ARG A CA 1
ATOM 622 C C . ARG A 1 83 ? 9.445 29.156 11.633 1 98.31 83 ARG A C 1
ATOM 624 O O . ARG A 1 83 ? 8.445 29.078 12.344 1 98.31 83 ARG A O 1
ATOM 631 N N . LEU A 1 84 ? 10.016 28.094 11.102 1 98.75 84 LEU A N 1
ATOM 632 C CA . LEU A 1 84 ? 9.438 26.766 11.234 1 98.75 84 LEU A CA 1
ATOM 633 C C . LEU A 1 84 ? 10.07 26.016 12.398 1 98.75 84 LEU A C 1
ATOM 635 O O . LEU A 1 84 ? 9.672 24.891 12.719 1 98.75 84 LEU A O 1
ATOM 639 N N . LYS A 1 85 ? 11.031 26.688 13.086 1 98.5 85 LYS A N 1
ATOM 640 C CA . LYS A 1 85 ? 11.703 26.031 14.211 1 98.5 85 LYS A CA 1
ATOM 641 C C . LYS A 1 85 ? 10.695 25.578 15.258 1 98.5 85 LYS A C 1
ATOM 643 O O . LYS A 1 85 ? 9.75 26.297 15.578 1 98.5 85 LYS A O 1
ATOM 648 N N . ASP A 1 86 ? 10.867 24.297 15.68 1 98.19 86 ASP A N 1
ATOM 649 C CA . ASP A 1 86 ? 10.141 23.672 16.781 1 98.19 86 ASP A CA 1
ATOM 650 C C . ASP A 1 86 ? 8.68 23.406 16.391 1 98.19 86 ASP A C 1
ATOM 652 O O . ASP A 1 86 ? 7.867 23.047 17.25 1 98.19 86 ASP A O 1
ATOM 656 N N . LYS A 1 87 ? 8.32 23.625 15.102 1 98.69 87 LYS A N 1
ATOM 657 C CA . LYS A 1 87 ? 6.98 23.328 14.609 1 98.69 87 LYS A CA 1
ATOM 658 C C . LYS A 1 87 ? 6.906 21.922 14.039 1 98.69 87 LYS A C 1
ATOM 660 O O . LYS A 1 87 ? 7.93 21.344 13.648 1 98.69 87 LYS A O 1
ATOM 665 N N . ILE A 1 88 ? 5.738 21.344 14.086 1 98.88 88 ILE A N 1
ATOM 666 C CA . ILE A 1 88 ? 5.461 20.125 13.312 1 98.88 88 ILE A CA 1
ATOM 667 C C . ILE A 1 88 ? 5.078 20.5 11.883 1 98.88 88 ILE A C 1
ATOM 669 O O . ILE A 1 88 ? 4.113 21.234 11.664 1 98.88 88 ILE A O 1
ATOM 673 N N . VAL A 1 89 ? 5.895 20.094 10.953 1 98.94 89 VAL A N 1
ATOM 674 C CA . VAL A 1 89 ? 5.629 20.312 9.539 1 98.94 89 VAL A CA 1
ATOM 675 C C . VAL A 1 89 ? 5.207 19 8.883 1 98.94 89 VAL A C 1
ATOM 677 O O . VAL A 1 89 ? 5.953 18.016 8.906 1 98.94 89 VAL A O 1
ATOM 680 N N . VAL A 1 90 ? 4.012 19 8.289 1 98.94 90 VAL A N 1
ATOM 681 C CA . VAL A 1 90 ? 3.453 17.766 7.73 1 98.94 90 VAL A CA 1
ATOM 682 C C . VAL A 1 90 ? 3.693 17.734 6.223 1 98.94 90 VAL A C 1
ATOM 684 O O . VAL A 1 90 ? 3.158 18.562 5.48 1 98.94 90 VAL A O 1
ATOM 687 N N . ASP A 1 91 ? 4.539 16.797 5.77 1 98.88 91 ASP A N 1
ATOM 688 C CA . ASP A 1 91 ? 4.754 16.594 4.344 1 98.88 91 ASP A CA 1
ATOM 689 C C . ASP A 1 91 ? 3.658 15.711 3.744 1 98.88 91 ASP A C 1
ATOM 691 O O . ASP A 1 91 ? 3.514 14.547 4.125 1 98.88 91 ASP A O 1
ATOM 695 N N . ILE A 1 92 ? 2.9 16.25 2.824 1 98.69 92 ILE A N 1
ATOM 696 C CA . ILE A 1 92 ? 1.828 15.484 2.191 1 98.69 92 ILE A CA 1
ATOM 697 C C . ILE A 1 92 ? 2.162 15.242 0.721 1 98.69 92 ILE A C 1
ATOM 699 O O . ILE A 1 92 ? 1.35 14.695 -0.025 1 98.69 92 ILE A O 1
ATOM 703 N N . ALA A 1 93 ? 3.352 15.695 0.312 1 97 93 ALA A N 1
ATOM 704 C CA . ALA A 1 93 ? 3.686 15.703 -1.109 1 97 93 ALA A CA 1
ATOM 705 C C . ALA A 1 93 ? 4.258 14.359 -1.551 1 97 93 ALA A C 1
ATOM 707 O O . ALA A 1 93 ? 4.883 13.656 -0.757 1 97 93 ALA A O 1
ATOM 708 N N . ASN A 1 94 ? 3.969 14.023 -2.721 1 97.69 94 ASN A N 1
ATOM 709 C CA . ASN A 1 94 ? 4.617 12.938 -3.449 1 97.69 94 ASN A CA 1
ATOM 710 C C . ASN A 1 94 ? 5.465 13.469 -4.605 1 97.69 94 ASN A C 1
ATOM 712 O O . ASN A 1 94 ? 4.961 14.18 -5.473 1 97.69 94 ASN A O 1
ATOM 716 N N . PRO A 1 95 ? 6.727 13.172 -4.629 1 97.44 95 PRO A N 1
ATOM 717 C CA . PRO A 1 95 ? 7.633 13.773 -5.609 1 97.44 95 PRO A CA 1
ATOM 718 C C . PRO A 1 95 ? 7.551 13.094 -6.977 1 97.44 95 PRO A C 1
ATOM 720 O O . PRO A 1 95 ? 8.57 12.664 -7.52 1 97.44 95 PRO A O 1
ATOM 723 N N . PHE A 1 96 ? 6.414 13.086 -7.527 1 95.06 96 PHE A N 1
ATOM 724 C CA . PHE A 1 96 ? 6.215 12.578 -8.875 1 95.06 96 PHE A CA 1
ATOM 725 C C . PHE A 1 96 ? 6.945 13.438 -9.898 1 95.06 96 PHE A C 1
ATOM 727 O O . PHE A 1 96 ? 7.066 14.656 -9.719 1 95.06 96 PHE A O 1
ATOM 734 N N . ASN A 1 97 ? 7.383 12.789 -10.953 1 93 97 ASN A N 1
ATOM 735 C CA . ASN A 1 97 ? 7.852 13.602 -12.07 1 93 97 ASN A CA 1
ATOM 736 C C . ASN A 1 97 ? 6.684 14.172 -12.875 1 93 97 ASN A C 1
ATOM 738 O O . ASN A 1 97 ? 5.523 13.844 -12.609 1 93 97 ASN A O 1
ATOM 742 N N . ALA A 1 98 ? 6.98 15.023 -13.789 1 88.31 98 ALA A N 1
ATOM 743 C CA . ALA A 1 98 ? 5.98 15.836 -14.484 1 88.31 98 ALA A CA 1
ATOM 744 C C . ALA A 1 98 ? 4.996 14.953 -15.25 1 88.31 98 ALA A C 1
ATOM 746 O O . ALA A 1 98 ? 3.812 15.281 -15.352 1 88.31 98 ALA A O 1
ATOM 747 N N . ASP A 1 99 ? 5.418 13.812 -15.719 1 88.31 99 ASP A N 1
ATOM 748 C CA . ASP A 1 99 ? 4.543 12.984 -16.531 1 88.31 99 ASP A CA 1
ATOM 749 C C . ASP A 1 99 ? 4.043 11.773 -15.758 1 88.31 99 ASP A C 1
ATOM 751 O O . ASP A 1 99 ? 3.477 10.844 -16.344 1 88.31 99 ASP A O 1
ATOM 755 N N . PHE A 1 100 ? 4.305 11.703 -14.477 1 85.19 100 PHE A N 1
ATOM 756 C CA . PHE A 1 100 ? 3.814 10.68 -13.555 1 85.19 100 PHE A CA 1
ATOM 757 C C . PHE A 1 100 ? 4.352 9.305 -13.93 1 85.19 100 PHE A C 1
ATOM 759 O O . PHE A 1 100 ? 3.711 8.289 -13.656 1 85.19 100 PHE A O 1
ATOM 766 N N . SER A 1 101 ? 5.516 9.289 -14.57 1 87 101 SER A N 1
ATOM 767 C CA . SER A 1 101 ? 6.133 8.016 -14.93 1 87 101 SER A CA 1
ATOM 768 C C . SER A 1 101 ? 7.055 7.516 -13.828 1 87 101 SER A C 1
ATOM 770 O O . SER A 1 101 ? 7.504 6.367 -13.852 1 87 101 SER A O 1
ATOM 772 N N . GLY A 1 102 ? 7.266 8.375 -12.867 1 93.19 102 GLY A N 1
ATOM 773 C CA . GLY A 1 102 ? 8.172 8.062 -11.773 1 93.19 102 GLY A CA 1
ATOM 774 C C . GLY A 1 102 ? 8.312 9.195 -10.773 1 93.19 102 GLY A C 1
ATOM 775 O O . GLY A 1 102 ? 7.328 9.852 -10.422 1 93.19 102 GLY A O 1
ATOM 776 N N . PHE A 1 103 ? 9.57 9.344 -10.289 1 94.94 103 PHE A N 1
ATOM 777 C CA . PHE A 1 103 ? 9.789 10.25 -9.164 1 94.94 103 PHE A CA 1
ATOM 778 C C . PHE A 1 103 ? 10.984 11.164 -9.43 1 94.94 103 PHE A C 1
ATOM 780 O O . PHE A 1 103 ? 11.875 10.812 -10.211 1 94.94 103 PHE A O 1
ATOM 787 N N . THR A 1 104 ? 10.93 12.273 -8.797 1 94.62 104 THR A N 1
ATOM 788 C CA . THR A 1 104 ? 12.078 13.18 -8.836 1 94.62 104 THR A CA 1
ATOM 789 C C . THR A 1 104 ? 13.125 12.773 -7.801 1 94.62 104 THR A C 1
ATOM 791 O O . THR A 1 104 ? 14.258 13.25 -7.836 1 94.62 104 THR A O 1
ATOM 794 N N . THR A 1 105 ? 12.773 11.891 -6.906 1 94.94 105 THR A N 1
ATOM 795 C CA . THR A 1 105 ? 13.703 11.336 -5.93 1 94.94 105 THR A CA 1
ATOM 796 C C . THR A 1 105 ? 14.219 9.977 -6.398 1 94.94 105 THR A C 1
ATOM 798 O O . THR A 1 105 ? 13.508 9.227 -7.07 1 94.94 105 THR A O 1
ATOM 801 N N . ALA A 1 106 ? 15.461 9.68 -6.023 1 95.44 106 ALA A N 1
ATOM 802 C CA . ALA A 1 106 ? 16.016 8.359 -6.312 1 95.44 106 ALA A CA 1
ATOM 803 C C . ALA A 1 106 ? 15.336 7.281 -5.473 1 95.44 106 ALA A C 1
ATOM 805 O O . ALA A 1 106 ? 14.664 7.586 -4.484 1 95.44 106 ALA A O 1
ATOM 806 N N . TRP A 1 107 ? 15.469 6.039 -5.934 1 95.56 107 TRP A N 1
ATOM 807 C CA . TRP A 1 107 ? 15.047 4.922 -5.094 1 95.56 107 TRP A CA 1
ATOM 808 C C . TRP A 1 107 ? 15.734 4.973 -3.734 1 95.56 107 TRP A C 1
ATOM 810 O O . TRP A 1 107 ? 16.938 5.238 -3.65 1 95.56 107 TRP A O 1
ATOM 820 N N . GLY A 1 108 ? 15 4.848 -2.684 1 96.06 108 GLY A N 1
ATOM 821 C CA . GLY A 1 108 ? 15.562 4.875 -1.339 1 96.06 108 GLY A CA 1
ATOM 822 C C . GLY A 1 108 ? 15.531 6.254 -0.709 1 96.06 108 GLY A C 1
ATOM 823 O O . GLY A 1 108 ? 16.047 6.445 0.394 1 96.06 108 GLY A O 1
ATOM 824 N N . GLU A 1 109 ? 14.953 7.207 -1.431 1 97.5 109 GLU A N 1
ATOM 825 C CA . GLU A 1 109 ? 14.781 8.562 -0.912 1 97.5 109 GLU A CA 1
ATOM 826 C C . GLU A 1 109 ? 13.305 8.953 -0.869 1 97.5 109 GLU A C 1
ATOM 828 O O . GLU A 1 109 ? 12.484 8.359 -1.562 1 97.5 109 GLU A O 1
ATOM 833 N N . SER A 1 110 ? 12.977 9.945 -0.015 1 98.06 110 SER A N 1
ATOM 834 C CA . SER A 1 110 ? 11.609 10.445 0.052 1 98.06 110 SER A CA 1
ATOM 835 C C . SER A 1 110 ? 11.586 11.969 0.183 1 98.06 110 SER A C 1
ATOM 837 O O . SER A 1 110 ? 12.562 12.57 0.637 1 98.06 110 SER A O 1
ATOM 839 N N . SER A 1 111 ? 10.477 12.531 -0.251 1 98.25 111 SER A N 1
ATOM 840 C CA . SER A 1 111 ? 10.25 13.953 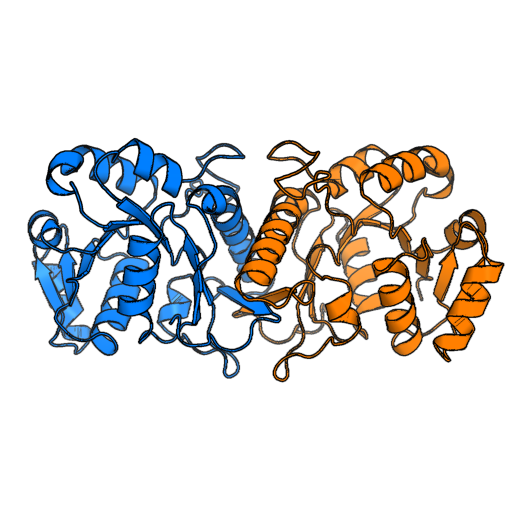-0.048 1 98.25 111 SER A CA 1
ATOM 841 C C . SER A 1 111 ? 10.266 14.312 1.434 1 98.25 111 SER A C 1
ATOM 843 O O . SER A 1 111 ? 10.82 15.344 1.824 1 98.25 111 SER A O 1
ATOM 845 N N . ALA A 1 112 ? 9.68 13.477 2.24 1 98.69 112 ALA A N 1
ATOM 846 C CA . ALA A 1 112 ? 9.594 13.734 3.676 1 98.69 112 ALA A CA 1
ATOM 847 C C . ALA A 1 112 ? 10.984 13.82 4.305 1 98.69 112 ALA A C 1
ATOM 849 O O . ALA A 1 112 ? 11.258 14.727 5.098 1 98.69 112 ALA A O 1
ATOM 850 N N . GLU A 1 113 ? 11.828 12.875 3.945 1 98.75 113 GLU A N 1
ATOM 851 C CA . GLU A 1 113 ? 13.18 12.891 4.48 1 98.75 113 GLU A CA 1
ATOM 852 C C . GLU A 1 113 ? 13.953 14.109 3.988 1 98.75 113 GLU A C 1
ATOM 854 O O . GLU A 1 113 ? 14.734 14.703 4.738 1 98.75 113 GLU A O 1
ATOM 859 N N . ARG A 1 114 ? 13.781 14.445 2.723 1 98.56 114 ARG A N 1
ATOM 860 C CA . ARG A 1 114 ? 14.422 15.641 2.188 1 98.56 114 ARG A CA 1
ATOM 861 C C . ARG A 1 114 ? 13.977 16.891 2.941 1 98.56 114 ARG A C 1
ATOM 863 O O . ARG A 1 114 ? 14.789 17.75 3.258 1 98.56 114 ARG A O 1
ATOM 870 N N . LEU A 1 115 ? 12.703 16.969 3.236 1 98.88 115 LEU A N 1
ATOM 871 C CA . LEU A 1 115 ? 12.164 18.109 3.965 1 98.88 115 LEU A CA 1
ATOM 872 C C . LEU A 1 115 ? 12.758 18.188 5.367 1 98.88 115 LEU A C 1
ATOM 874 O O . LEU A 1 115 ? 13.133 19.281 5.82 1 98.88 115 LEU A O 1
ATOM 878 N N . GLN A 1 116 ? 12.852 17.078 6.031 1 98.88 116 GLN A N 1
ATOM 879 C CA . GLN A 1 116 ? 13.469 17.062 7.355 1 98.88 116 GLN A CA 1
ATOM 880 C C . GLN A 1 116 ? 14.906 17.547 7.305 1 98.88 116 GLN A C 1
ATOM 882 O O . GLN A 1 116 ? 15.359 18.281 8.188 1 98.8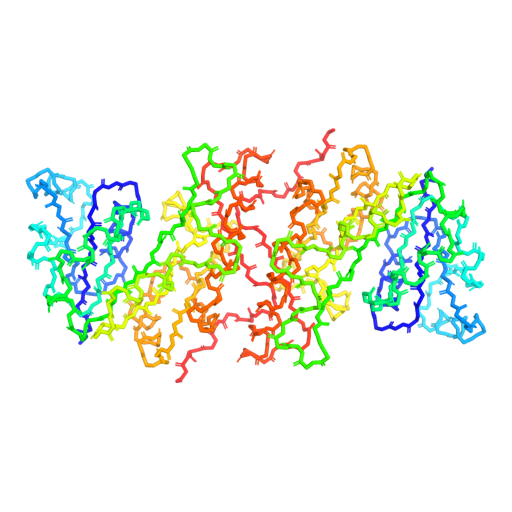8 116 GLN A O 1
ATOM 887 N N . ALA A 1 117 ? 15.641 17.094 6.285 1 98.56 117 ALA A N 1
ATOM 888 C CA . ALA A 1 117 ? 17.031 17.516 6.141 1 98.56 117 ALA A CA 1
ATOM 889 C C . ALA A 1 117 ? 17.141 19.031 5.992 1 98.56 117 ALA A C 1
ATOM 891 O O . ALA A 1 117 ? 18.109 19.641 6.469 1 98.56 117 ALA A O 1
ATOM 892 N N . LEU A 1 118 ? 16.172 19.656 5.383 1 98.5 118 LEU A N 1
ATOM 893 C CA . LEU A 1 118 ? 16.141 21.094 5.164 1 98.5 118 LEU A CA 1
ATOM 894 C C . LEU A 1 118 ? 15.703 21.828 6.43 1 98.5 118 LEU A C 1
ATOM 896 O O . LEU A 1 118 ? 16 23.016 6.594 1 98.5 118 LEU A O 1
ATOM 900 N N . LEU A 1 119 ? 14.984 21.062 7.309 1 98.81 119 LEU A N 1
ATOM 901 C CA . LEU A 1 119 ? 14.438 21.641 8.523 1 98.81 119 LEU A CA 1
ATOM 902 C C . LEU A 1 119 ? 14.93 20.906 9.758 1 98.81 119 LEU A C 1
ATOM 904 O O . LEU A 1 119 ? 14.133 20.328 10.5 1 98.81 119 LEU A O 1
ATOM 908 N N . PRO A 1 120 ? 16.172 20.969 10.047 1 98.44 120 PRO A N 1
ATOM 909 C CA . PRO A 1 120 ? 16.734 20.156 11.125 1 98.44 120 PRO A CA 1
ATOM 910 C C . PRO A 1 120 ? 16.172 20.531 12.492 1 98.44 120 PRO A C 1
ATOM 912 O O . PRO A 1 120 ? 16.219 19.719 13.43 1 98.44 120 PRO A O 1
ATOM 915 N N . GLU A 1 121 ? 15.641 21.734 12.641 1 98.69 121 GLU A N 1
ATOM 916 C CA . GLU A 1 121 ? 15.148 22.172 13.945 1 98.69 121 GLU A CA 1
ATOM 917 C C . GLU A 1 121 ? 13.625 22.109 14.008 1 98.69 121 GLU A C 1
ATOM 919 O O . GLU A 1 121 ? 13.023 22.594 14.977 1 98.69 121 GLU A O 1
ATOM 924 N N . SER A 1 122 ? 12.945 21.656 13.016 1 98.88 122 SER A N 1
ATOM 925 C CA . SER A 1 122 ? 11.523 21.328 12.977 1 98.88 122 SER A CA 1
ATOM 926 C C . SER A 1 122 ? 11.297 19.828 13.109 1 98.88 122 SER A C 1
ATOM 928 O O . SER A 1 122 ? 12.25 19.047 13.094 1 98.88 122 SER A O 1
ATOM 930 N N . ILE A 1 123 ? 10.125 19.5 13.352 1 98.88 123 ILE A N 1
ATOM 931 C CA . ILE A 1 123 ? 9.734 18.094 13.352 1 98.88 123 ILE A CA 1
ATOM 932 C C . ILE A 1 123 ? 8.852 17.797 12.141 1 98.88 123 ILE A C 1
ATOM 934 O O . ILE A 1 123 ? 7.703 18.219 12.078 1 98.88 123 ILE A O 1
ATOM 938 N N . VAL A 1 124 ? 9.422 17.016 11.18 1 98.94 124 VAL A N 1
ATOM 939 C CA . VAL A 1 124 ? 8.68 16.688 9.969 1 98.94 124 VAL A CA 1
ATOM 940 C C . VAL A 1 124 ? 7.969 15.344 10.156 1 98.94 124 VAL A C 1
ATOM 942 O O . VAL A 1 124 ? 8.555 14.391 10.672 1 98.94 124 VAL A O 1
ATOM 945 N N . ILE A 1 125 ? 6.695 15.266 9.781 1 98.88 125 ILE A N 1
ATOM 946 C CA . ILE A 1 125 ? 5.977 14 9.688 1 98.88 125 ILE A CA 1
ATOM 947 C C . ILE A 1 125 ? 5.391 13.844 8.289 1 98.88 125 ILE A C 1
ATOM 949 O O . ILE A 1 125 ? 5.246 14.828 7.555 1 98.88 125 ILE A O 1
ATOM 953 N N . GLY A 1 126 ? 5.254 12.641 7.867 1 98.88 126 GLY A N 1
ATOM 954 C CA . GLY A 1 126 ? 4.512 12.336 6.652 1 98.88 126 GLY A CA 1
ATOM 955 C C . GLY A 1 126 ? 3.08 11.906 6.922 1 98.88 126 GLY A C 1
ATOM 956 O O . GLY A 1 126 ? 2.826 11.102 7.82 1 98.88 126 GLY A O 1
ATOM 957 N N . ALA A 1 127 ? 2.131 12.469 6.145 1 98.81 127 ALA A N 1
ATOM 958 C CA . ALA A 1 127 ? 0.723 12.094 6.246 1 98.81 127 ALA A CA 1
ATOM 959 C C . ALA A 1 127 ? -0.04 12.477 4.98 1 98.81 127 ALA A C 1
ATOM 961 O O . ALA A 1 127 ? 0.423 13.305 4.195 1 98.81 127 ALA A O 1
ATOM 962 N N . PHE A 1 128 ? -1.157 11.836 4.73 1 98.62 128 PHE A N 1
ATOM 963 C CA . PHE A 1 128 ? -2.09 12.109 3.645 1 98.62 128 PHE A CA 1
ATOM 964 C C . PHE A 1 128 ? -1.43 11.875 2.291 1 98.62 128 PHE A C 1
ATOM 966 O O . PHE A 1 128 ? -1.915 12.359 1.267 1 98.62 128 PHE A O 1
ATOM 973 N N . LYS A 1 129 ? -0.25 11.227 2.283 1 98.38 129 LYS A N 1
ATOM 974 C CA . LYS A 1 129 ? 0.447 10.992 1.021 1 98.38 129 LYS A CA 1
ATOM 975 C C . LYS A 1 129 ? -0.295 9.977 0.159 1 98.38 129 LYS A C 1
ATOM 977 O O . LYS A 1 129 ? -0.312 10.094 -1.068 1 98.38 129 LYS A O 1
ATOM 982 N N . ASN A 1 130 ? -0.941 9.062 0.815 1 97.94 130 ASN A N 1
ATOM 983 C CA . ASN A 1 130 ? -1.611 7.984 0.09 1 97.94 130 ASN A CA 1
ATOM 984 C C . ASN A 1 130 ? -3.086 8.305 -0.142 1 97.94 130 ASN A C 1
ATOM 986 O O . ASN A 1 130 ? -3.871 7.41 -0.474 1 97.94 130 ASN A O 1
ATOM 990 N N . THR A 1 131 ? -3.543 9.547 0.061 1 96.19 131 THR A N 1
ATOM 991 C CA . THR A 1 131 ? -4.941 9.938 -0.057 1 96.19 131 THR A CA 1
ATOM 992 C C . THR A 1 131 ? -5.109 11.047 -1.095 1 96.19 131 THR A C 1
ATOM 994 O O . THR A 1 131 ? -4.695 12.18 -0.868 1 96.19 131 THR A O 1
ATOM 997 N N . PHE A 1 132 ? -5.766 10.742 -2.191 1 96.44 132 PHE A N 1
ATOM 998 C CA . PHE A 1 132 ? -5.996 11.734 -3.234 1 96.44 132 PHE A CA 1
ATOM 999 C C . PHE A 1 132 ? -7.141 12.664 -2.852 1 96.44 132 PHE A C 1
ATOM 1001 O O . PHE A 1 132 ? -8.031 12.289 -2.086 1 96.44 132 PHE A O 1
ATOM 1008 N N . PHE A 1 133 ? -7.133 13.883 -3.416 1 95.88 133 PHE A N 1
ATOM 1009 C CA . PHE A 1 133 ? -7.988 14.961 -2.943 1 95.88 133 PHE A CA 1
ATOM 1010 C C . PHE A 1 133 ? -9.461 14.594 -3.086 1 95.88 133 PHE A C 1
ATOM 1012 O O . PHE A 1 133 ? -10.289 15 -2.27 1 95.88 133 PHE A O 1
ATOM 1019 N N . ARG A 1 134 ? -9.82 13.75 -4.055 1 97.56 134 ARG A N 1
ATOM 1020 C CA . ARG A 1 134 ? -11.227 13.406 -4.266 1 97.56 134 ARG A CA 1
ATOM 1021 C C . ARG A 1 134 ? -11.742 12.516 -3.143 1 97.56 134 ARG A C 1
ATOM 1023 O O . ARG A 1 134 ? -12.953 12.438 -2.912 1 97.56 134 ARG A O 1
ATOM 1030 N N . VAL A 1 135 ? -10.828 11.82 -2.498 1 97.94 135 VAL A N 1
ATOM 1031 C CA . VAL A 1 135 ? -11.219 10.984 -1.363 1 97.94 135 VAL A CA 1
ATOM 1032 C C . VAL A 1 135 ? -11.711 11.867 -0.22 1 97.94 135 VAL A C 1
ATOM 1034 O O . VAL A 1 135 ? -12.617 11.477 0.527 1 97.94 135 VAL A O 1
ATOM 1037 N N . PHE A 1 136 ? -11.227 13.109 -0.075 1 97.19 136 PHE A N 1
ATOM 1038 C CA . PHE A 1 136 ? -11.672 14.055 0.941 1 97.19 136 PHE A CA 1
ATOM 1039 C C . PHE A 1 136 ? -13.109 14.484 0.679 1 97.19 136 PHE A C 1
ATOM 1041 O O . PHE A 1 136 ? -13.875 14.711 1.618 1 97.19 136 PHE A O 1
ATOM 1048 N N . ASP A 1 137 ? -13.453 14.539 -0.572 1 94.06 137 ASP A N 1
ATOM 1049 C CA . ASP A 1 137 ? -14.805 14.922 -0.947 1 94.06 137 ASP A CA 1
ATOM 1050 C C . ASP A 1 137 ? -15.797 13.805 -0.641 1 94.06 137 ASP A C 1
ATOM 1052 O O . ASP A 1 137 ? -16.953 14.07 -0.314 1 94.06 137 ASP A O 1
ATOM 1056 N N . ASN A 1 138 ? -15.289 12.609 -0.849 1 95.06 138 ASN A N 1
ATOM 1057 C CA . ASN A 1 138 ? -16.062 11.406 -0.589 1 95.06 138 ASN A CA 1
ATOM 1058 C C . ASN A 1 138 ? -15.289 10.398 0.251 1 95.06 138 ASN A C 1
ATOM 1060 O O . ASN A 1 138 ? -14.836 9.375 -0.263 1 95.06 138 ASN A O 1
ATOM 1064 N N . PRO A 1 139 ? -15.266 10.656 1.546 1 95.94 139 PRO A N 1
ATOM 1065 C CA . PRO A 1 139 ? -14.312 9.914 2.375 1 95.94 139 PRO A CA 1
ATOM 1066 C C . PRO A 1 139 ? -14.805 8.516 2.732 1 95.94 139 PRO A C 1
ATOM 1068 O O . PRO A 1 139 ? -14.055 7.719 3.295 1 95.94 139 PRO A O 1
ATOM 1071 N N . VAL A 1 140 ? -16.094 8.18 2.436 1 94.69 140 VAL A N 1
ATOM 1072 C CA . VAL A 1 140 ? -16.641 6.859 2.727 1 94.69 140 VAL A CA 1
ATOM 1073 C C . VAL A 1 140 ? -16.938 6.125 1.421 1 94.69 140 VAL A C 1
ATOM 1075 O O . VAL A 1 140 ? -17.641 6.648 0.553 1 94.69 140 VAL A O 1
ATOM 1078 N N . PHE A 1 141 ? -16.359 5.016 1.259 1 94.12 141 PHE A N 1
ATOM 1079 C CA . PHE A 1 141 ? -16.562 4.168 0.091 1 94.12 141 PHE A CA 1
ATOM 1080 C C . PHE A 1 141 ? -16.984 2.764 0.509 1 94.12 141 PHE A C 1
ATOM 1082 O O . PHE A 1 141 ? -16.266 2.088 1.244 1 94.12 141 PHE A O 1
ATOM 1089 N N . GLN A 1 142 ? -18.188 2.346 0.11 1 91 142 GLN A N 1
ATOM 1090 C CA . GLN A 1 142 ? -18.75 1.046 0.473 1 91 142 GLN A CA 1
ATOM 1091 C C . GLN A 1 142 ? -18.703 0.831 1.983 1 91 142 GLN A C 1
ATOM 1093 O O . GLN A 1 142 ? -18.203 -0.194 2.455 1 91 142 GLN A O 1
ATOM 1098 N N . ASP A 1 143 ? -19.016 1.867 2.73 1 90 143 ASP A N 1
ATOM 1099 C CA . ASP A 1 143 ? -19.219 1.875 4.176 1 90 143 ASP A CA 1
ATOM 1100 C C . ASP A 1 143 ? -17.875 1.765 4.91 1 90 143 ASP A C 1
ATOM 1102 O O . ASP A 1 143 ? -17.812 1.247 6.027 1 90 143 ASP A O 1
ATOM 1106 N N . ARG A 1 144 ? -16.844 2.268 4.18 1 91.12 144 ARG A N 1
ATOM 1107 C CA . ARG A 1 144 ? -15.531 2.221 4.824 1 91.12 144 ARG A CA 1
ATOM 1108 C C . ARG A 1 144 ? -14.773 3.527 4.617 1 91.12 144 ARG A C 1
ATOM 1110 O O . ARG A 1 144 ? -15.023 4.25 3.648 1 91.12 144 ARG A O 1
ATOM 1117 N N . GLN A 1 145 ? -13.922 3.74 5.602 1 94.5 145 GLN A N 1
ATOM 1118 C CA . GLN A 1 145 ? -13 4.867 5.512 1 94.5 145 GLN A CA 1
ATOM 1119 C C . GLN A 1 145 ? -11.617 4.41 5.078 1 94.5 145 GLN A C 1
ATOM 1121 O O . GLN A 1 145 ? -11.211 3.279 5.359 1 94.5 145 GLN A O 1
ATOM 1126 N N . SER A 1 146 ? -10.969 5.246 4.324 1 96.06 146 SER A N 1
ATOM 1127 C CA . SER A 1 146 ? -9.602 4.91 3.947 1 96.06 146 SER A CA 1
ATOM 1128 C C . SER A 1 146 ? -8.625 5.21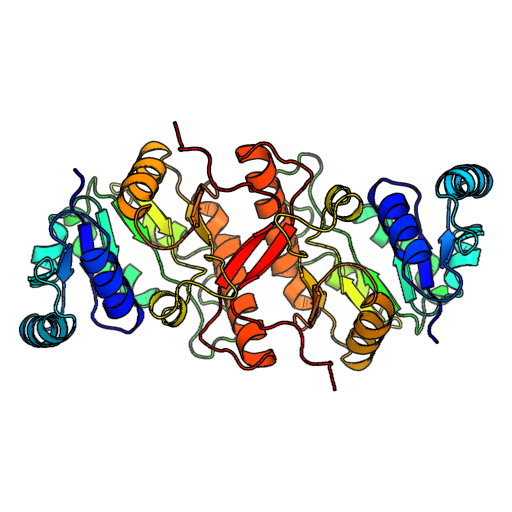9 5.078 1 96.06 146 SER A C 1
ATOM 1130 O O . SER A 1 146 ? -8.984 5.895 6.047 1 96.06 146 SER A O 1
ATOM 1132 N N . ASP A 1 147 ? -7.465 4.602 5 1 97.38 147 ASP A N 1
ATOM 1133 C CA . ASP A 1 147 ? -6.414 4.824 5.988 1 97.38 147 ASP A CA 1
ATOM 1134 C C . ASP A 1 147 ? -5.516 5.992 5.582 1 97.38 147 ASP A C 1
ATOM 1136 O O . ASP A 1 147 ? -5.254 6.191 4.395 1 97.38 147 ASP A O 1
ATOM 1140 N N . VAL A 1 148 ? -5.133 6.746 6.574 1 98.31 148 VAL A N 1
ATOM 1141 C CA . VAL A 1 148 ? -4.023 7.688 6.449 1 98.31 148 VAL A CA 1
ATOM 1142 C C . VAL A 1 148 ? -2.797 7.141 7.176 1 98.31 148 VAL A C 1
ATOM 1144 O O . VAL A 1 148 ? -2.828 6.93 8.391 1 98.31 148 VAL A O 1
ATOM 1147 N N . LEU A 1 149 ? -1.735 6.848 6.422 1 98.75 149 LEU A N 1
ATOM 1148 C CA . LEU A 1 149 ? -0.484 6.387 7.012 1 98.75 149 LEU A CA 1
ATOM 1149 C C . LEU A 1 149 ? 0.359 7.562 7.488 1 98.75 149 LEU A C 1
ATOM 1151 O O . LEU A 1 149 ? 0.74 8.422 6.691 1 98.75 149 LEU A O 1
ATOM 1155 N N . VAL A 1 150 ? 0.612 7.625 8.805 1 98.88 150 VAL A N 1
ATOM 1156 C CA . VAL A 1 150 ? 1.352 8.727 9.414 1 98.88 150 VAL A CA 1
ATOM 1157 C C . VAL A 1 150 ? 2.748 8.25 9.812 1 98.88 150 VAL A C 1
ATOM 1159 O O . VAL A 1 150 ? 2.895 7.238 10.5 1 98.88 150 VAL A O 1
ATOM 1162 N N . THR A 1 151 ? 3.754 8.945 9.344 1 98.94 151 THR A N 1
ATOM 1163 C CA . THR A 1 151 ? 5.137 8.578 9.625 1 98.94 151 THR A CA 1
ATOM 1164 C C . THR A 1 151 ? 5.875 9.727 10.312 1 98.94 151 THR A C 1
ATOM 1166 O O . THR A 1 151 ? 5.523 10.891 10.133 1 98.94 151 THR A O 1
ATOM 1169 N N . GLY A 1 152 ? 6.844 9.398 11.094 1 98.88 152 GLY A N 1
ATOM 1170 C CA . GLY A 1 152 ? 7.703 10.391 11.719 1 98.88 152 GLY A CA 1
ATOM 1171 C C . GLY A 1 152 ? 8.703 9.781 12.688 1 98.88 152 GLY A C 1
ATOM 1172 O O . GLY A 1 152 ? 8.492 8.688 13.211 1 98.88 152 GLY A O 1
ATOM 1173 N N . ASP A 1 153 ? 9.773 10.531 12.938 1 98.75 153 ASP A N 1
ATOM 1174 C CA . ASP A 1 153 ? 10.828 10.055 13.828 1 98.75 153 ASP A CA 1
ATOM 1175 C C . ASP A 1 153 ? 10.578 10.508 15.266 1 98.75 153 ASP A C 1
ATOM 1177 O O . ASP A 1 153 ? 11.219 10.016 16.188 1 98.75 153 ASP A O 1
ATOM 1181 N N . ASP A 1 154 ? 9.719 11.438 15.453 1 98.69 154 ASP A N 1
ATOM 1182 C CA . ASP A 1 154 ? 9.297 11.898 16.781 1 98.69 154 ASP A CA 1
ATOM 1183 C C . ASP A 1 154 ? 7.945 11.312 17.156 1 98.69 154 ASP A C 1
ATOM 1185 O O . ASP A 1 154 ? 6.91 11.734 16.641 1 98.69 154 ASP A O 1
ATOM 1189 N N . GLU A 1 155 ? 7.961 10.352 18.078 1 98.19 155 GLU A N 1
ATOM 1190 C CA . GLU A 1 155 ? 6.758 9.625 18.469 1 98.19 155 GLU A CA 1
ATOM 1191 C C . GLU A 1 155 ? 5.688 10.57 19 1 98.19 155 GLU A C 1
ATOM 1193 O O . GLU A 1 155 ? 4.508 10.43 18.672 1 98.19 155 GLU A O 1
ATOM 1198 N N . ASP A 1 156 ? 6.117 11.516 19.766 1 98.06 156 ASP A N 1
ATOM 1199 C CA . ASP A 1 156 ? 5.176 12.469 20.344 1 98.06 156 ASP A CA 1
ATOM 1200 C C . ASP A 1 156 ? 4.5 13.305 19.25 1 98.06 156 ASP A C 1
ATOM 1202 O O . ASP A 1 156 ? 3.291 13.539 19.297 1 98.06 156 ASP A O 1
ATOM 1206 N N . ALA A 1 157 ? 5.246 13.75 18.281 1 98.62 157 ALA A N 1
ATOM 1207 C CA . ALA A 1 157 ? 4.699 14.547 17.188 1 98.62 157 ALA A CA 1
ATOM 1208 C C . ALA A 1 157 ? 3.674 13.75 16.391 1 98.62 157 ALA A C 1
ATOM 1210 O O . ALA A 1 157 ? 2.619 14.273 16.016 1 98.62 157 ALA A O 1
ATOM 1211 N N . VAL A 1 158 ? 3.994 12.469 16.141 1 98.69 158 VAL A N 1
ATOM 1212 C CA . VAL A 1 158 ? 3.082 11.602 15.391 1 98.69 158 VAL A CA 1
ATOM 1213 C C . VAL A 1 158 ? 1.78 11.43 16.172 1 98.69 158 VAL A C 1
ATOM 1215 O O . VAL A 1 158 ? 0.69 11.555 15.609 1 98.69 158 VAL A O 1
ATOM 1218 N N . GLN A 1 159 ? 1.897 11.25 17.438 1 97.81 159 GLN A N 1
ATOM 1219 C CA . GLN A 1 159 ? 0.715 11.062 18.281 1 97.81 159 GLN A CA 1
ATOM 1220 C C . GLN A 1 159 ? -0.12 12.336 18.344 1 97.81 159 GLN A C 1
ATOM 1222 O O . GLN A 1 159 ? -1.35 12.281 18.281 1 97.81 159 GLN A O 1
ATOM 1227 N N . GLN A 1 160 ? 0.542 13.438 18.469 1 97.69 160 GLN A N 1
ATOM 1228 C CA . GLN A 1 160 ? -0.158 14.711 18.5 1 97.69 160 GLN A CA 1
ATOM 1229 C C . GLN A 1 160 ? -0.936 14.938 17.203 1 97.69 160 GLN A C 1
ATOM 1231 O O . GLN A 1 160 ? -2.086 15.383 17.234 1 97.69 160 GLN A O 1
ATOM 1236 N N . PHE A 1 161 ? -0.298 14.609 16.156 1 98.69 161 PHE A N 1
ATOM 1237 C CA . PHE A 1 161 ? -0.962 14.766 14.875 1 98.69 161 PHE A CA 1
ATOM 1238 C C . PHE A 1 161 ? -2.191 13.875 14.781 1 98.69 161 PHE A C 1
ATOM 1240 O O . PHE A 1 161 ? -3.275 14.328 14.422 1 98.69 161 PHE A O 1
ATOM 1247 N N . ILE A 1 162 ? -2.031 12.609 15.078 1 98.06 162 ILE A N 1
ATOM 1248 C CA . ILE A 1 162 ? -3.119 11.641 14.977 1 98.06 162 ILE A CA 1
ATOM 1249 C C . ILE A 1 162 ? -4.273 12.062 15.883 1 98.06 162 ILE A C 1
ATOM 1251 O O . ILE A 1 162 ? -5.434 12.07 15.461 1 98.06 162 ILE A O 1
ATOM 1255 N N . GLN A 1 163 ? -3.945 12.5 17.062 1 97 163 GLN A N 1
ATOM 1256 C CA . GLN A 1 163 ? -4.977 12.938 18 1 97 163 GLN A CA 1
ATOM 1257 C C . GLN A 1 163 ? -5.715 14.164 17.469 1 97 163 GLN A C 1
ATOM 1259 O O . GLN A 1 163 ? -6.941 14.25 17.578 1 97 163 GLN A O 1
ATOM 1264 N N . ARG A 1 164 ? -4.992 15.055 16.906 1 97.75 164 ARG A N 1
ATOM 1265 C CA . ARG A 1 164 ? -5.559 16.328 16.453 1 97.75 164 ARG A CA 1
ATOM 1266 C C . ARG A 1 164 ? -6.469 16.109 15.242 1 97.75 164 ARG A C 1
ATOM 1268 O O . ARG A 1 164 ? -7.477 16.797 15.086 1 97.75 164 ARG A O 1
ATOM 1275 N N . PHE A 1 165 ? -6.18 15.102 14.367 1 97.81 165 PHE A N 1
ATOM 1276 C CA . PHE A 1 165 ? -6.844 14.977 13.078 1 97.81 165 PHE A CA 1
ATOM 1277 C C . PHE A 1 165 ? -7.793 13.781 13.07 1 97.81 165 PHE A C 1
ATOM 1279 O O . PHE A 1 165 ? -8.562 13.602 12.125 1 97.81 165 PHE A O 1
ATOM 1286 N N . ASN A 1 166 ? -7.84 13.031 14.117 1 95.94 166 ASN A N 1
ATOM 1287 C CA . ASN A 1 166 ? -8.602 11.781 14.203 1 95.94 166 ASN A CA 1
ATOM 1288 C C . ASN A 1 166 ? -10.094 12.023 14.016 1 95.94 166 ASN A C 1
ATOM 1290 O O . ASN A 1 166 ? -10.836 11.102 13.68 1 95.94 166 ASN A O 1
ATOM 1294 N N . PRO A 1 167 ? -10.633 13.258 14.258 1 96.94 167 PRO A N 1
ATOM 1295 C CA . PRO A 1 167 ? -12.055 13.484 13.984 1 96.94 167 PRO A CA 1
ATOM 1296 C C . PRO A 1 167 ? -12.375 13.484 12.492 1 96.94 167 PRO A C 1
ATOM 1298 O O . PRO A 1 167 ? -13.547 13.445 12.109 1 96.94 167 PRO A O 1
ATOM 1301 N N . LEU A 1 168 ? -11.391 13.609 11.609 1 97.12 168 LEU A N 1
ATOM 1302 C CA . LEU A 1 168 ? -11.641 13.469 10.18 1 97.12 168 LEU A CA 1
ATOM 1303 C C . LEU A 1 168 ? -12.117 12.062 9.844 1 97.12 168 LEU A C 1
ATOM 1305 O O . LEU A 1 168 ? -11.805 11.109 10.555 1 97.12 168 LEU A O 1
ATOM 1309 N N . PRO A 1 169 ? -12.891 11.961 8.773 1 96.56 169 PRO A N 1
ATOM 1310 C CA . PRO A 1 169 ? -13.461 10.656 8.422 1 96.56 169 PRO A CA 1
ATOM 1311 C C . PRO A 1 169 ? -12.461 9.734 7.742 1 96.56 169 PRO A C 1
ATOM 1313 O O . PRO A 1 169 ? -12.727 9.242 6.637 1 96.56 169 PRO A O 1
ATOM 1316 N N . PHE A 1 170 ? -11.336 9.469 8.391 1 97 170 PHE A N 1
ATOM 1317 C CA . PHE A 1 170 ? -10.266 8.555 8 1 97 170 PHE A CA 1
ATOM 1318 C C . PHE A 1 170 ? -9.789 7.738 9.195 1 97 170 PHE A C 1
ATOM 1320 O O . PHE A 1 170 ? -10.039 8.102 10.344 1 97 170 PHE A O 1
ATOM 1327 N N . ARG A 1 171 ? -9.266 6.613 8.945 1 96.31 171 ARG A N 1
ATOM 1328 C CA . ARG A 1 171 ? -8.539 5.879 9.969 1 96.31 171 ARG A CA 1
ATOM 1329 C C . ARG A 1 171 ? -7.051 6.215 9.93 1 96.31 171 ARG A C 1
ATOM 1331 O O . ARG A 1 171 ? -6.391 6.004 8.906 1 96.31 171 ARG A O 1
ATOM 1338 N N . PHE A 1 172 ? -6.547 6.836 11.008 1 97.75 172 PHE A N 1
ATOM 1339 C CA . PHE A 1 172 ? -5.145 7.227 11.07 1 97.75 172 PHE A CA 1
ATOM 1340 C C . PHE A 1 172 ? -4.297 6.125 11.703 1 97.75 172 PHE A C 1
ATOM 1342 O O . PHE A 1 172 ? -4.59 5.672 12.805 1 97.75 172 PHE A O 1
ATOM 1349 N N . LEU A 1 173 ? -3.281 5.66 11 1 97.88 173 LEU A N 1
ATOM 1350 C CA . LEU A 1 173 ? -2.381 4.625 11.492 1 97.88 173 LEU A CA 1
ATOM 1351 C C . LEU A 1 173 ? -0.961 5.164 11.641 1 97.88 173 LEU A C 1
ATOM 1353 O O . LEU A 1 173 ? -0.448 5.824 10.734 1 97.88 173 LEU A O 1
ATOM 1357 N N . HIS A 1 174 ? -0.35 4.953 12.82 1 98.31 174 HIS A N 1
ATOM 1358 C CA . HIS A 1 174 ? 1.078 5.207 12.969 1 98.31 174 HIS A CA 1
ATOM 1359 C C . HIS A 1 174 ? 1.902 4.23 12.141 1 98.31 174 HIS A C 1
ATOM 1361 O O . HIS A 1 174 ? 2.027 3.057 12.492 1 98.31 174 HIS A O 1
ATOM 1367 N N . ALA A 1 175 ? 2.52 4.711 11.094 1 98.56 175 ALA A N 1
ATOM 1368 C CA . ALA A 1 175 ? 3.139 3.85 10.094 1 98.56 175 ALA A CA 1
ATOM 1369 C C . ALA A 1 175 ? 4.66 3.867 10.219 1 98.56 175 ALA A C 1
ATOM 1371 O O . ALA A 1 175 ? 5.375 3.643 9.234 1 98.56 175 ALA A O 1
ATOM 1372 N N . GLY A 1 176 ? 5.16 4.25 11.344 1 98.44 176 GLY A N 1
ATOM 1373 C CA . GLY A 1 176 ? 6.578 4.078 11.609 1 98.44 176 GLY A CA 1
ATOM 1374 C C . GLY A 1 176 ? 7.398 5.316 11.312 1 98.44 176 GLY A C 1
ATOM 1375 O O . GLY A 1 176 ? 6.875 6.434 11.336 1 98.44 176 GLY A O 1
ATOM 1376 N N . PRO A 1 177 ? 8.773 5.152 11.109 1 98.62 177 PRO A N 1
ATOM 1377 C CA . PRO A 1 177 ? 9.695 6.277 10.93 1 98.62 177 PRO A CA 1
ATOM 1378 C C . PRO A 1 177 ? 9.453 7.035 9.625 1 98.62 177 PRO A C 1
ATOM 1380 O O . PRO A 1 177 ? 8.789 6.523 8.727 1 98.62 177 PRO A O 1
ATOM 1383 N N . LEU A 1 178 ? 10.055 8.188 9.578 1 98.81 178 LEU A N 1
ATOM 1384 C CA . LEU A 1 178 ? 9.938 9.055 8.414 1 98.81 178 LEU A CA 1
ATOM 1385 C C . LEU A 1 178 ? 10.414 8.336 7.152 1 98.81 178 LEU A C 1
ATOM 1387 O O . LEU A 1 178 ? 9.883 8.562 6.066 1 98.81 178 LEU A O 1
ATOM 1391 N N . ALA A 1 179 ? 11.391 7.406 7.301 1 98.44 179 ALA A N 1
ATOM 1392 C CA . ALA A 1 179 ? 12 6.68 6.191 1 98.44 179 ALA A CA 1
ATOM 1393 C C . ALA A 1 179 ? 10.969 5.812 5.473 1 98.44 179 ALA A C 1
ATOM 1395 O O . ALA A 1 179 ? 11.141 5.477 4.301 1 98.44 179 ALA A O 1
ATOM 1396 N N . ASN A 1 180 ? 9.867 5.48 6.137 1 98.62 180 ASN A N 1
ATOM 1397 C CA . ASN A 1 180 ? 8.836 4.652 5.516 1 98.62 180 ASN A CA 1
ATOM 1398 C C . ASN A 1 180 ? 8.141 5.387 4.371 1 98.62 180 ASN A C 1
ATOM 1400 O O . ASN A 1 180 ? 7.449 4.77 3.561 1 98.62 180 ASN A O 1
ATOM 1404 N N . ASN A 1 181 ? 8.383 6.703 4.266 1 98.81 181 ASN A N 1
ATOM 1405 C CA . ASN A 1 181 ? 7.848 7.457 3.137 1 98.81 181 ASN A CA 1
ATOM 1406 C C . ASN A 1 181 ? 8.531 7.066 1.829 1 98.81 181 ASN A C 1
ATOM 1408 O O . ASN A 1 181 ? 7.98 7.281 0.749 1 98.81 181 ASN A O 1
ATOM 1412 N N . ARG A 1 182 ? 9.805 6.465 1.943 1 98.44 182 ARG A N 1
ATOM 1413 C CA . ARG A 1 182 ? 10.453 5.945 0.746 1 98.44 182 ARG A CA 1
ATOM 1414 C C . ARG A 1 182 ? 9.547 4.953 0.018 1 98.44 182 ARG A C 1
ATOM 1416 O O . ARG A 1 182 ? 9.531 4.914 -1.214 1 98.44 182 ARG A O 1
ATOM 1423 N N . THR A 1 183 ? 8.773 4.227 0.758 1 98.31 183 THR A N 1
ATOM 1424 C CA . THR A 1 183 ? 7.875 3.197 0.245 1 98.31 183 THR A CA 1
ATOM 1425 C C . THR A 1 183 ? 6.484 3.771 -0.007 1 98.31 183 THR A C 1
ATOM 1427 O O . THR A 1 183 ? 5.895 3.537 -1.062 1 98.31 183 THR A O 1
ATOM 1430 N N . ILE A 1 184 ? 5.957 4.562 0.891 1 98.81 184 ILE A N 1
ATOM 1431 C CA . ILE A 1 184 ? 4.59 5.07 0.817 1 98.81 184 ILE A CA 1
ATOM 1432 C C . ILE A 1 184 ? 4.43 5.945 -0.424 1 98.81 184 ILE A C 1
ATOM 1434 O O . ILE A 1 184 ? 3.447 5.82 -1.155 1 98.81 184 ILE A O 1
ATOM 1438 N N . GLU A 1 185 ? 5.391 6.82 -0.67 1 98.62 185 GLU A N 1
ATOM 1439 C CA . GLU A 1 185 ? 5.332 7.695 -1.837 1 98.62 185 GLU A CA 1
ATOM 1440 C C . GLU A 1 185 ? 5.293 6.891 -3.131 1 98.62 185 GLU A C 1
ATOM 1442 O O . GLU A 1 185 ? 4.52 7.203 -4.039 1 98.62 185 GLU A O 1
ATOM 1447 N N . ARG A 1 186 ? 6.051 5.844 -3.178 1 98 186 ARG A N 1
ATOM 1448 C CA . ARG A 1 186 ? 6.078 5.016 -4.379 1 98 186 ARG A CA 1
ATOM 1449 C C . ARG A 1 186 ? 4.793 4.207 -4.52 1 98 186 ARG A C 1
ATOM 1451 O O . ARG A 1 186 ? 4.289 4.02 -5.629 1 98 186 ARG A O 1
ATOM 1458 N N . PHE A 1 187 ? 4.25 3.748 -3.422 1 98.5 187 PHE A N 1
ATOM 1459 C CA . PHE A 1 187 ? 2.996 3.004 -3.475 1 98.5 187 PHE A CA 1
ATOM 1460 C C . PHE A 1 187 ? 1.851 3.902 -3.928 1 98.5 187 PHE A C 1
ATOM 1462 O O . PHE A 1 187 ? 0.913 3.439 -4.578 1 98.5 187 PHE A O 1
ATOM 1469 N N . THR A 1 188 ? 1.967 5.188 -3.613 1 98.12 188 THR A N 1
ATOM 1470 C CA . THR A 1 188 ? 0.948 6.145 -4.027 1 98.12 188 THR A CA 1
ATOM 1471 C C . THR A 1 188 ? 0.894 6.25 -5.551 1 98.12 188 THR A C 1
ATOM 1473 O O . THR A 1 188 ? -0.184 6.402 -6.129 1 98.12 188 THR A O 1
ATOM 1476 N N . LEU A 1 189 ? 2.061 6.203 -6.172 1 97.5 189 LEU A N 1
ATOM 1477 C CA . LEU A 1 189 ? 2.055 6.18 -7.633 1 97.5 189 LEU A CA 1
ATOM 1478 C C . LEU A 1 189 ? 1.401 4.906 -8.156 1 97.5 189 LEU A C 1
ATOM 1480 O O . LEU A 1 189 ? 0.694 4.934 -9.164 1 97.5 189 LEU A O 1
ATOM 1484 N N . LEU A 1 190 ? 1.657 3.787 -7.527 1 97.88 190 LEU A N 1
ATOM 1485 C CA . LEU A 1 190 ? 0.99 2.543 -7.895 1 97.88 190 LEU A CA 1
ATOM 1486 C C . LEU A 1 190 ? -0.522 2.672 -7.746 1 97.88 190 LEU A C 1
ATOM 1488 O O . LEU A 1 190 ? -1.277 2.201 -8.602 1 97.88 190 LEU A O 1
ATOM 1492 N N . GLU A 1 191 ? -0.995 3.318 -6.652 1 97.81 191 GLU A N 1
ATOM 1493 C CA . GLU A 1 191 ? -2.414 3.609 -6.484 1 97.81 191 GLU A CA 1
ATOM 1494 C C . GLU A 1 191 ? -2.963 4.398 -7.672 1 97.81 191 GLU A C 1
ATOM 1496 O O . GLU A 1 191 ? -4.047 4.098 -8.172 1 97.81 191 GLU A O 1
ATOM 1501 N N . LEU A 1 192 ? -2.201 5.406 -8.039 1 97.25 192 LEU A N 1
ATOM 1502 C CA . LEU A 1 192 ? -2.6 6.215 -9.18 1 97.25 192 LEU A CA 1
ATOM 1503 C C . LEU A 1 192 ? -2.752 5.352 -10.43 1 97.25 192 LEU A C 1
ATOM 1505 O O . LEU A 1 192 ? -3.746 5.465 -11.148 1 97.25 192 LEU A O 1
ATOM 1509 N N . GLU A 1 193 ? -1.799 4.453 -10.68 1 97.06 193 GLU A N 1
ATOM 1510 C CA . GLU A 1 193 ? -1.854 3.557 -11.828 1 97.06 193 GLU A CA 1
ATOM 1511 C C . GLU A 1 193 ? -3.092 2.666 -11.781 1 97.06 193 GLU A C 1
ATOM 1513 O O . GLU A 1 193 ? -3.754 2.451 -12.797 1 97.06 193 GLU A O 1
ATOM 1518 N N . LEU A 1 194 ? -3.41 2.164 -10.602 1 97.5 194 LEU A N 1
ATOM 1519 C CA . LEU A 1 194 ? -4.598 1.337 -10.422 1 97.5 194 LEU A CA 1
ATOM 1520 C C . LEU A 1 194 ? -5.867 2.133 -10.711 1 97.5 194 LEU A C 1
ATOM 1522 O O . LEU A 1 194 ? -6.77 1.641 -11.391 1 97.5 194 LEU A O 1
ATOM 1526 N N . ALA A 1 195 ? -5.895 3.363 -10.188 1 97.12 195 ALA A N 1
ATOM 1527 C CA . ALA A 1 195 ? -7.07 4.203 -10.391 1 97.12 195 ALA A CA 1
ATOM 1528 C C . ALA A 1 195 ? -7.309 4.473 -11.875 1 97.12 195 ALA A C 1
ATOM 1530 O O . ALA A 1 195 ? -8.453 4.5 -12.328 1 97.12 195 ALA A O 1
ATOM 1531 N N . VAL A 1 196 ? -6.223 4.727 -12.578 1 96.62 196 VAL A N 1
ATOM 1532 C CA . VAL A 1 196 ? -6.324 4.945 -14.023 1 96.62 196 VAL A CA 1
ATOM 1533 C C . VAL A 1 196 ? -6.801 3.664 -14.703 1 96.62 196 VAL A C 1
ATOM 1535 O O . VAL A 1 196 ? -7.723 3.695 -15.523 1 96.62 196 VAL A O 1
ATOM 1538 N N . ARG A 1 197 ? -6.27 2.541 -14.352 1 96.12 197 ARG A N 1
ATOM 1539 C CA . ARG A 1 197 ? -6.598 1.255 -14.953 1 96.12 197 ARG A CA 1
ATOM 1540 C C . ARG A 1 197 ? -8.062 0.903 -14.734 1 96.12 197 ARG A C 1
ATOM 1542 O O . ARG A 1 197 ? -8.727 0.38 -15.633 1 96.12 197 ARG A O 1
ATOM 1549 N N . TYR A 1 198 ? -8.539 1.223 -13.586 1 96.69 198 TYR A N 1
ATOM 1550 C CA . TYR A 1 198 ? -9.883 0.788 -13.227 1 96.69 198 TYR A CA 1
ATOM 1551 C C . TYR A 1 198 ? -10.875 1.938 -13.344 1 96.69 198 TYR A C 1
ATOM 1553 O O . TYR A 1 198 ? -12.039 1.805 -12.953 1 96.69 198 TYR A O 1
ATOM 1561 N N . GLY A 1 199 ? -10.445 3.145 -13.758 1 96.44 199 GLY A N 1
ATOM 1562 C CA . GLY A 1 199 ? -11.312 4.23 -14.164 1 96.44 199 GLY A CA 1
ATOM 1563 C C . GLY A 1 199 ? -11.859 5.035 -13 1 96.44 199 GLY A C 1
ATOM 1564 O O . GLY A 1 199 ? -12.969 5.559 -13.062 1 96.44 199 GLY A O 1
ATOM 1565 N N . THR A 1 200 ? -11.094 5.191 -11.898 1 96.75 200 THR A N 1
ATOM 1566 C CA . THR A 1 200 ? -11.609 5.883 -10.727 1 96.75 200 THR A CA 1
ATOM 1567 C C . THR A 1 200 ? -10.758 7.105 -10.398 1 96.75 200 THR A C 1
ATOM 1569 O O . THR A 1 200 ? -11.047 7.836 -9.445 1 96.75 200 THR A O 1
ATOM 1572 N N . TYR A 1 201 ? -9.719 7.414 -11.18 1 94.94 201 TYR A N 1
ATOM 1573 C CA . TYR A 1 201 ? -8.805 8.508 -10.867 1 94.94 201 TYR A CA 1
ATOM 1574 C C . TYR A 1 201 ? -9.531 9.844 -10.859 1 94.94 201 TYR A C 1
ATOM 1576 O O . TYR A 1 201 ? -10.375 10.102 -11.719 1 94.94 201 TYR A O 1
ATOM 1584 N N . PRO A 1 202 ? -9.266 10.625 -9.828 1 96.44 202 PRO A N 1
ATOM 1585 C CA . PRO A 1 202 ? -8.32 10.57 -8.711 1 96.44 202 PRO A CA 1
ATOM 1586 C C . PRO A 1 202 ? -8.977 10.172 -7.398 1 96.44 202 PRO A C 1
ATOM 1588 O O . PRO A 1 202 ? -8.688 10.758 -6.352 1 96.44 202 PRO A O 1
ATOM 1591 N N . TYR A 1 203 ? -9.922 9.32 -7.5 1 97.69 203 TYR A N 1
ATOM 1592 C CA . TYR A 1 203 ? -10.57 8.742 -6.332 1 97.69 203 TYR A CA 1
ATOM 1593 C C . TYR A 1 203 ? -9.953 7.395 -5.977 1 97.69 203 TYR A C 1
ATOM 1595 O O . TYR A 1 203 ? -10.414 6.352 -6.453 1 97.69 203 TYR A O 1
ATOM 1603 N N . ILE A 1 204 ? -8.906 7.453 -5.113 1 97.62 204 ILE A N 1
ATOM 1604 C CA . ILE A 1 204 ? -8.156 6.246 -4.785 1 97.62 204 ILE A CA 1
ATOM 1605 C C . ILE A 1 204 ? -7.402 6.445 -3.473 1 97.62 204 ILE A C 1
ATOM 1607 O O . ILE A 1 204 ? -6.91 7.543 -3.195 1 97.62 204 ILE A O 1
ATOM 1611 N N . SER A 1 205 ? -7.359 5.473 -2.686 1 98 205 SER A N 1
ATOM 1612 C CA . SER A 1 205 ? -6.586 5.336 -1.455 1 98 205 SER A CA 1
ATOM 1613 C C . SER A 1 205 ? -6.422 3.873 -1.062 1 98 205 SER A C 1
ATOM 1615 O O . SER A 1 205 ? -6.344 2.998 -1.928 1 98 205 SER A O 1
ATOM 1617 N N . LEU A 1 206 ? -6.145 3.596 0.218 1 97.19 206 LEU A N 1
ATOM 1618 C CA . LEU A 1 206 ? -6.059 2.209 0.667 1 97.19 206 LEU A CA 1
ATOM 1619 C C . LEU A 1 206 ? -6.59 2.066 2.09 1 97.19 206 LEU A C 1
ATOM 1621 O O . LEU A 1 206 ? -6.766 3.061 2.795 1 97.19 206 LEU A O 1
ATOM 1625 N N . GLN A 1 207 ? -6.926 0.882 2.428 1 95.5 207 GLN A N 1
ATOM 1626 C CA . GLN A 1 207 ? -7.203 0.463 3.797 1 95.5 207 GLN A CA 1
ATOM 1627 C C . GLN A 1 207 ? -6.406 -0.786 4.164 1 95.5 207 GLN A C 1
ATOM 1629 O O . GLN A 1 207 ? -6.41 -1.771 3.424 1 95.5 207 GLN A O 1
ATOM 1634 N N . VAL A 1 208 ? -5.676 -0.7 5.223 1 96.56 208 VAL A N 1
ATOM 1635 C CA . VAL A 1 208 ? -4.949 -1.868 5.711 1 96.56 208 VAL A CA 1
ATOM 1636 C C . VAL A 1 208 ? -5.938 -2.91 6.23 1 96.56 208 VAL A C 1
ATOM 1638 O O . VAL A 1 208 ? -6.883 -2.574 6.953 1 96.56 208 VAL A O 1
ATOM 1641 N N . PHE A 1 209 ? -5.785 -4.137 5.742 1 96.38 209 PHE A N 1
ATOM 1642 C CA . PHE A 1 209 ? -6.59 -5.293 6.113 1 96.38 209 PHE A CA 1
ATOM 1643 C C . PHE A 1 209 ? -6.004 -5.992 7.332 1 96.38 209 PHE A C 1
ATOM 1645 O O . PHE A 1 209 ? -4.801 -6.246 7.391 1 96.38 209 PHE A O 1
ATOM 1652 N N . GLY A 1 210 ? -6.863 -6.262 8.336 1 95.94 210 GLY A N 1
ATOM 1653 C CA . GLY A 1 210 ? -6.418 -7.055 9.469 1 95.94 210 GLY A CA 1
ATOM 1654 C C . GLY A 1 210 ? -6.203 -6.238 10.727 1 95.94 210 GLY A C 1
ATOM 1655 O O . GLY A 1 210 ? -6.02 -6.793 11.812 1 95.94 210 GLY A O 1
ATOM 1656 N N . ILE A 1 211 ? -6.211 -4.93 10.609 1 95.12 211 ILE A N 1
ATOM 1657 C CA . ILE A 1 211 ? -6.098 -4.066 11.781 1 95.12 211 ILE A CA 1
ATOM 1658 C C . ILE A 1 211 ? -7.484 -3.592 12.203 1 95.12 211 ILE A C 1
ATOM 1660 O O . ILE A 1 211 ? -8.18 -2.91 11.445 1 95.12 211 ILE A O 1
ATOM 1664 N N . PRO A 1 212 ? -7.875 -4.074 13.359 1 85.75 212 PRO A N 1
ATOM 1665 C CA . PRO A 1 212 ? -9.211 -3.666 13.805 1 85.75 212 PRO A CA 1
ATOM 1666 C C . PRO A 1 212 ? -9.312 -2.166 14.078 1 85.75 212 PRO A C 1
ATOM 1668 O O . PRO A 1 212 ? -8.289 -1.486 14.188 1 85.75 212 PRO A O 1
ATOM 1671 N N . GLU A 1 213 ? -10.445 -1.678 13.891 1 70.75 213 GLU A N 1
ATOM 1672 C CA . GLU A 1 213 ? -10.695 -0.26 14.125 1 70.75 213 GLU A CA 1
ATOM 1673 C C . GLU A 1 213 ? -10.016 0.218 15.406 1 70.75 213 GLU A C 1
ATOM 1675 O O . GLU A 1 213 ? -9.898 -0.54 16.375 1 70.75 213 GLU A O 1
ATOM 1680 N N . ALA A 1 214 ? -8.922 1.136 15.125 1 51.78 214 ALA A N 1
ATOM 1681 C CA . ALA A 1 214 ? -7.973 1.714 16.078 1 51.78 214 ALA A CA 1
ATOM 1682 C C . ALA A 1 214 ? -8.547 1.739 17.484 1 51.78 214 ALA A C 1
ATOM 1684 O O . ALA A 1 214 ? -9.672 2.195 17.688 1 51.78 214 ALA A O 1
ATOM 1685 N N . VAL A 1 215 ? -8.109 0.809 18.297 1 47.44 215 VAL A N 1
ATOM 1686 C CA . VAL A 1 215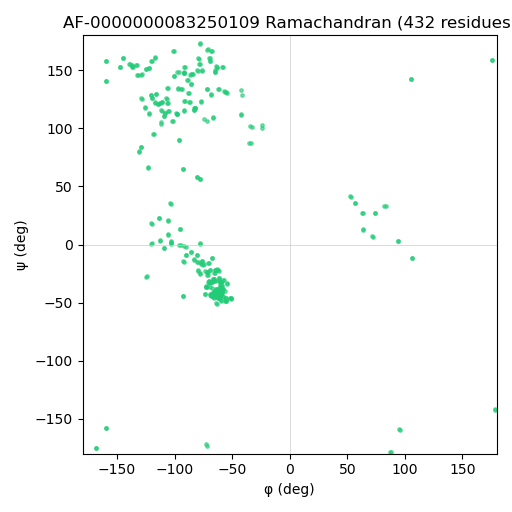 ? -8.133 1.071 19.734 1 47.44 215 VAL A CA 1
ATOM 1687 C C . VAL A 1 215 ? -7.656 2.498 20 1 47.44 215 VAL A C 1
ATOM 1689 O O . VAL A 1 215 ? -6.73 2.986 19.344 1 47.44 215 VAL A O 1
ATOM 1692 N N . PRO A 1 216 ? -8.234 3.352 20.766 1 38.72 216 PRO A N 1
ATOM 1693 C CA . PRO A 1 216 ? -7.656 4.629 21.188 1 38.72 216 PRO A CA 1
ATOM 1694 C C . PRO A 1 216 ? -6.145 4.555 21.391 1 38.72 216 PRO A C 1
ATOM 1696 O O . PRO A 1 216 ? -5.633 3.541 21.875 1 38.72 216 PRO A O 1
ATOM 1699 N N . VAL A 1 217 ? -5.301 5.051 20.453 1 34.81 217 VAL A N 1
ATOM 1700 C CA . VAL A 1 217 ? -3.945 5.242 20.953 1 34.81 217 VAL A CA 1
ATOM 1701 C C . VAL A 1 217 ? -3.998 5.688 22.406 1 34.81 217 VAL A C 1
ATOM 1703 O O . VAL A 1 217 ? -4.57 6.734 22.734 1 34.81 217 VAL A O 1
ATOM 1706 N N . ILE A 1 218 ? -4.043 4.777 23.406 1 31.56 218 ILE A N 1
ATOM 1707 C CA . ILE A 1 218 ? -3.85 5.277 24.766 1 31.56 218 ILE A CA 1
ATOM 1708 C C . ILE A 1 218 ? -2.521 6.027 24.844 1 31.56 218 ILE A C 1
ATOM 1710 O O . ILE A 1 218 ? -1.494 5.543 24.375 1 31.56 218 ILE A O 1
ATOM 1714 N N . MET B 1 1 ? -8.828 -25.719 -19.391 1 85.38 1 MET B N 1
ATOM 1715 C CA . MET B 1 1 ? -8.523 -24.984 -18.156 1 85.38 1 MET B CA 1
ATOM 1716 C C . MET B 1 1 ? -7.059 -25.141 -17.766 1 85.38 1 MET B C 1
ATOM 1718 O O . MET B 1 1 ? -6.508 -26.25 -17.875 1 85.38 1 MET B O 1
ATOM 1722 N N . LYS B 1 2 ? -6.371 -24.047 -17.281 1 90.31 2 LYS B N 1
ATOM 1723 C CA . LYS B 1 2 ? -4.949 -24.141 -16.953 1 90.31 2 LYS B CA 1
ATOM 1724 C C . LYS B 1 2 ? -4.727 -24.969 -15.688 1 90.31 2 LYS B C 1
ATOM 1726 O O . LYS B 1 2 ? -5.465 -24.828 -14.711 1 90.31 2 LYS B O 1
ATOM 1731 N N . THR B 1 3 ? -3.785 -25.844 -15.797 1 97.25 3 THR B N 1
ATOM 1732 C CA . THR B 1 3 ? -3.4 -26.625 -14.625 1 97.25 3 THR B CA 1
ATOM 1733 C C . THR B 1 3 ? -2.486 -25.828 -13.711 1 97.25 3 THR B C 1
ATOM 1735 O O . THR B 1 3 ? -1.761 -24.938 -14.172 1 97.25 3 THR B O 1
ATOM 1738 N N . ILE B 1 4 ? -2.607 -26.156 -12.359 1 98.5 4 ILE B N 1
ATOM 1739 C CA . ILE B 1 4 ? -1.824 -25.359 -11.414 1 98.5 4 ILE B CA 1
ATOM 1740 C C . ILE B 1 4 ? -1.021 -26.281 -10.508 1 98.5 4 ILE B C 1
ATOM 1742 O O . ILE B 1 4 ? -1.445 -27.406 -10.227 1 98.5 4 ILE B O 1
ATOM 1746 N N . SER B 1 5 ? 0.14 -25.859 -10.117 1 98.69 5 SER B N 1
ATOM 1747 C CA . SER B 1 5 ? 0.923 -26.531 -9.086 1 98.69 5 SER B CA 1
ATOM 1748 C C . SER B 1 5 ? 1.457 -25.531 -8.062 1 98.69 5 SER B C 1
ATOM 1750 O O . SER B 1 5 ? 1.708 -24.359 -8.398 1 98.69 5 SER B O 1
ATOM 1752 N N . ILE B 1 6 ? 1.535 -25.953 -6.852 1 98.75 6 ILE B N 1
ATOM 1753 C CA . ILE B 1 6 ? 2.146 -25.234 -5.734 1 98.75 6 ILE B CA 1
ATOM 1754 C C . ILE B 1 6 ? 3.293 -26.062 -5.16 1 98.75 6 ILE B C 1
ATOM 1756 O O . ILE B 1 6 ? 3.139 -27.266 -4.91 1 98.75 6 ILE B O 1
ATOM 1760 N N . LEU B 1 7 ? 4.445 -25.453 -5.078 1 98.75 7 LEU B N 1
ATOM 1761 C CA . LEU B 1 7 ? 5.621 -26.156 -4.574 1 98.75 7 LEU B CA 1
ATOM 1762 C C . LEU B 1 7 ? 5.973 -25.688 -3.168 1 98.75 7 LEU B C 1
ATOM 1764 O O . LEU B 1 7 ? 6.027 -24.469 -2.91 1 98.75 7 LEU B O 1
ATOM 1768 N N . GLY B 1 8 ? 6.262 -26.641 -2.252 1 98.19 8 GLY B N 1
ATOM 1769 C CA . GLY B 1 8 ? 6.676 -26.312 -0.898 1 98.19 8 GLY B CA 1
ATOM 1770 C C . GLY B 1 8 ? 5.59 -26.547 0.134 1 98.19 8 GLY B C 1
ATOM 1771 O O . GLY B 1 8 ? 4.418 -26.266 -0.112 1 98.19 8 GLY B O 1
ATOM 1772 N N . THR B 1 9 ? 6.023 -27.031 1.316 1 97.56 9 THR B N 1
ATOM 1773 C CA . THR B 1 9 ? 5.078 -27.359 2.375 1 97.56 9 THR B CA 1
ATOM 1774 C C . THR B 1 9 ? 5.25 -26.422 3.566 1 97.56 9 THR B C 1
ATOM 1776 O O . THR B 1 9 ? 4.934 -26.781 4.703 1 97.56 9 THR B O 1
ATOM 1779 N N . GLY B 1 10 ? 5.812 -25.25 3.352 1 96.62 10 GLY B N 1
ATOM 1780 C CA . GLY B 1 10 ? 5.848 -24.219 4.387 1 96.62 10 GLY B CA 1
ATOM 1781 C C . GLY B 1 10 ? 4.492 -23.594 4.645 1 96.62 10 GLY B C 1
ATOM 1782 O O . GLY B 1 10 ? 3.477 -24.047 4.121 1 96.62 10 GLY B O 1
ATOM 1783 N N . ASN B 1 11 ? 4.43 -22.562 5.457 1 96.44 11 ASN B N 1
ATOM 1784 C CA . ASN B 1 11 ? 3.188 -21.891 5.84 1 96.44 11 ASN B CA 1
ATOM 1785 C C . ASN B 1 11 ? 2.4 -21.422 4.617 1 96.44 11 ASN B C 1
ATOM 1787 O O . ASN B 1 11 ? 1.211 -21.719 4.488 1 96.44 11 ASN B O 1
ATOM 1791 N N . MET B 1 12 ? 3.078 -20.75 3.709 1 97.19 12 MET B N 1
ATOM 1792 C CA . MET B 1 12 ? 2.396 -20.234 2.527 1 97.19 12 MET B CA 1
ATOM 1793 C C . MET B 1 12 ? 1.96 -21.359 1.608 1 97.19 12 MET B C 1
ATOM 1795 O O . MET B 1 12 ? 0.867 -21.328 1.041 1 97.19 12 MET B O 1
ATOM 1799 N N . GLY B 1 13 ? 2.871 -22.375 1.39 1 97.81 13 GLY B N 1
ATOM 1800 C CA . GLY B 1 13 ? 2.508 -23.516 0.572 1 97.81 13 GLY B CA 1
ATOM 1801 C C . GLY B 1 13 ? 1.254 -24.219 1.056 1 97.81 13 GLY B C 1
ATOM 1802 O O . GLY B 1 13 ? 0.333 -24.469 0.274 1 97.81 13 GLY B O 1
ATOM 1803 N N . LYS B 1 14 ? 1.214 -24.5 2.316 1 97.31 14 LYS B N 1
ATOM 1804 C CA . LYS B 1 14 ? 0.059 -25.156 2.924 1 97.31 14 LYS B CA 1
ATOM 1805 C C . LYS B 1 14 ? -1.199 -24.297 2.773 1 97.31 14 LYS B C 1
ATOM 1807 O O . LYS B 1 14 ? -2.254 -24.812 2.389 1 97.31 14 LYS B O 1
ATOM 1812 N N . ALA B 1 15 ? -1.083 -23 3.053 1 97.31 15 ALA B N 1
ATOM 1813 C CA . ALA B 1 15 ? -2.223 -22.094 2.996 1 97.31 15 ALA B CA 1
ATOM 1814 C C . ALA B 1 15 ? -2.785 -22 1.58 1 97.31 15 ALA B C 1
ATOM 1816 O O . ALA B 1 15 ? -4 -22.062 1.384 1 97.31 15 ALA B O 1
ATOM 1817 N N . LEU B 1 16 ? -1.908 -21.891 0.607 1 97.69 16 LEU B N 1
ATOM 1818 C CA . LEU B 1 16 ? -2.309 -21.75 -0.789 1 97.69 16 LEU B CA 1
ATOM 1819 C C . LEU B 1 16 ? -2.979 -23.031 -1.292 1 97.69 16 LEU B C 1
ATOM 1821 O O . LEU B 1 16 ? -4.02 -22.969 -1.953 1 97.69 16 LEU B O 1
ATOM 1825 N N . VAL B 1 17 ? -2.379 -24.172 -0.965 1 97.56 17 VAL B N 1
ATOM 1826 C CA . VAL B 1 17 ? -2.92 -25.438 -1.43 1 97.56 17 VAL B CA 1
ATOM 1827 C C . VAL B 1 17 ? -4.309 -25.656 -0.835 1 97.56 17 VAL B C 1
ATOM 1829 O O . VAL B 1 17 ? -5.23 -26.078 -1.537 1 97.56 17 VAL B O 1
ATOM 1832 N N . LYS B 1 18 ? -4.457 -25.375 0.438 1 96.38 18 LYS B N 1
ATOM 1833 C CA . LYS B 1 18 ? -5.738 -25.547 1.112 1 96.38 18 LYS B CA 1
ATOM 1834 C C . LYS B 1 18 ? -6.82 -24.703 0.462 1 96.38 18 LYS B C 1
ATOM 1836 O O . LYS B 1 18 ? -7.902 -25.188 0.14 1 96.38 18 LYS B O 1
ATOM 1841 N N . GLN B 1 19 ? -6.523 -23.469 0.239 1 96.38 19 GLN B N 1
ATOM 1842 C CA . GLN B 1 19 ? -7.496 -22.547 -0.35 1 96.38 19 GLN B CA 1
ATOM 1843 C C . GLN B 1 19 ? -7.781 -22.906 -1.805 1 96.38 19 GLN B C 1
ATOM 1845 O O . GLN B 1 19 ? -8.93 -22.875 -2.244 1 96.38 19 GLN B O 1
ATOM 1850 N N . ALA B 1 20 ? -6.727 -23.219 -2.549 1 97.12 20 ALA B N 1
ATOM 1851 C CA . ALA B 1 20 ? -6.902 -23.578 -3.955 1 97.12 20 ALA B CA 1
ATOM 1852 C C . ALA B 1 20 ? -7.766 -24.828 -4.102 1 97.12 20 ALA B C 1
ATOM 1854 O O . ALA B 1 20 ? -8.703 -24.844 -4.902 1 97.12 20 ALA B O 1
ATOM 1855 N N . ALA B 1 21 ? -7.461 -25.797 -3.322 1 96.5 21 ALA B N 1
ATOM 1856 C CA . ALA B 1 21 ? -8.195 -27.062 -3.408 1 96.5 21 ALA B CA 1
ATOM 1857 C C . ALA B 1 21 ? -9.656 -26.875 -3.004 1 96.5 21 ALA B C 1
ATOM 1859 O O . ALA B 1 21 ? -10.547 -27.531 -3.539 1 96.5 21 ALA B O 1
ATOM 1860 N N . ALA B 1 22 ? -9.914 -25.969 -2.111 1 95.44 22 ALA B N 1
ATOM 1861 C CA . ALA B 1 22 ? -11.258 -25.719 -1.598 1 95.44 22 ALA B CA 1
ATOM 1862 C C . ALA B 1 22 ? -12.086 -24.906 -2.59 1 95.44 22 ALA B C 1
ATOM 1864 O O . ALA B 1 22 ? -13.312 -25.016 -2.613 1 95.44 22 ALA B O 1
ATOM 1865 N N . ASN B 1 23 ? -11.43 -24.125 -3.459 1 95.81 23 ASN B N 1
ATOM 1866 C CA . ASN B 1 23 ? -12.203 -23.125 -4.176 1 95.81 23 ASN B CA 1
ATOM 1867 C C . ASN B 1 23 ? -12.055 -23.266 -5.688 1 95.81 23 ASN B C 1
ATOM 1869 O O . ASN B 1 23 ? -12.922 -22.844 -6.445 1 95.81 23 ASN B O 1
ATOM 1873 N N . LEU B 1 24 ? -10.906 -23.812 -6.129 1 96.12 24 LEU B N 1
ATOM 1874 C CA . LEU B 1 24 ? -10.664 -23.891 -7.562 1 96.12 24 LEU B CA 1
ATOM 1875 C C . LEU B 1 24 ? -11.148 -25.219 -8.125 1 96.12 24 LEU B C 1
ATOM 1877 O O . LEU B 1 24 ? -11.055 -26.25 -7.461 1 96.12 24 LEU B O 1
ATOM 1881 N N . GLU B 1 25 ? -11.586 -25.203 -9.352 1 95.38 25 GLU B N 1
ATOM 1882 C CA . GLU B 1 25 ? -11.922 -26.453 -10.047 1 95.38 25 GLU B CA 1
ATOM 1883 C C . GLU B 1 25 ? -10.664 -27.188 -10.5 1 95.38 25 GLU B C 1
ATOM 1885 O O . GLU B 1 25 ? -9.633 -26.562 -10.758 1 95.38 25 GLU B O 1
ATOM 1890 N N . GLY B 1 26 ? -10.797 -28.5 -10.523 1 95.06 26 GLY B N 1
ATOM 1891 C CA . GLY B 1 26 ? -9.688 -29.297 -11.008 1 95.06 26 GLY B CA 1
ATOM 1892 C C . GLY B 1 26 ? -8.688 -29.656 -9.922 1 95.06 26 GLY B C 1
ATOM 1893 O O . GLY B 1 26 ? -8.867 -29.266 -8.766 1 95.06 26 GLY B O 1
ATOM 1894 N N . GLN B 1 27 ? -7.688 -30.344 -10.344 1 95.25 27 GLN B N 1
ATOM 1895 C CA . GLN B 1 27 ? -6.68 -30.828 -9.398 1 95.25 27 GLN B CA 1
ATOM 1896 C C . GLN B 1 27 ? -5.629 -29.75 -9.133 1 95.25 27 GLN B C 1
ATOM 1898 O O . GLN B 1 27 ? -5.309 -28.953 -10.008 1 95.25 27 GLN B O 1
ATOM 1903 N N . VAL B 1 28 ? -5.16 -29.766 -7.934 1 97.62 28 VAL B N 1
ATOM 1904 C CA . VAL B 1 28 ? -4.004 -28.969 -7.527 1 97.62 28 VAL B CA 1
ATOM 1905 C C . VAL B 1 28 ? -2.805 -29.875 -7.297 1 97.62 28 VAL B C 1
ATOM 1907 O O . VAL B 1 28 ? -2.826 -30.734 -6.402 1 97.62 28 VAL B O 1
ATOM 1910 N N . LEU B 1 29 ? -1.796 -29.734 -8.148 1 98.12 29 LEU B N 1
ATOM 1911 C CA . LEU B 1 29 ? -0.562 -30.484 -7.934 1 98.12 29 LEU B CA 1
ATOM 1912 C C . LEU B 1 29 ? 0.275 -29.844 -6.832 1 98.12 29 LEU B C 1
ATOM 1914 O O . LEU B 1 29 ? 0.593 -28.656 -6.898 1 98.12 29 LEU B O 1
ATOM 1918 N N . TRP B 1 30 ? 0.563 -30.641 -5.828 1 98.44 30 TRP B N 1
ATOM 1919 C CA . TRP B 1 30 ? 1.364 -30.156 -4.703 1 98.44 30 TRP B CA 1
ATOM 1920 C C . TRP B 1 30 ? 2.729 -30.844 -4.68 1 98.44 30 TRP B C 1
ATOM 1922 O O . TRP B 1 30 ? 2.84 -32 -4.293 1 98.44 30 TRP B O 1
ATOM 1932 N N . GLY B 1 31 ? 3.768 -30.078 -5.094 1 98.5 31 GLY B N 1
ATOM 1933 C CA . GLY B 1 31 ? 5.129 -30.578 -5.102 1 98.5 31 GLY B CA 1
ATOM 1934 C C . GLY B 1 31 ? 5.84 -30.406 -3.773 1 98.5 31 GLY B C 1
ATOM 1935 O O . GLY B 1 31 ? 5.742 -29.359 -3.145 1 98.5 31 GLY B O 1
ATOM 1936 N N . SER B 1 32 ? 6.578 -31.453 -3.375 1 97.94 32 SER B N 1
ATOM 1937 C CA . SER B 1 32 ? 7.305 -31.438 -2.109 1 97.94 32 SER B CA 1
ATOM 1938 C C . SER B 1 32 ? 8.602 -32.25 -2.203 1 97.94 32 SER B C 1
ATOM 1940 O O . SER B 1 32 ? 8.727 -33.125 -3.041 1 97.94 32 SER B O 1
ATOM 1942 N N . ARG B 1 33 ? 9.57 -31.828 -1.336 1 95.75 33 ARG B N 1
ATOM 1943 C CA . ARG B 1 33 ? 10.781 -32.625 -1.179 1 95.75 33 ARG B CA 1
ATOM 1944 C C . ARG B 1 33 ? 10.461 -34 -0.554 1 95.75 33 ARG B C 1
ATOM 1946 O O . ARG B 1 33 ? 11.188 -34.969 -0.758 1 95.75 33 ARG B O 1
ATOM 1953 N N . ASN B 1 34 ? 9.336 -34 0.175 1 96.5 34 ASN B N 1
ATOM 1954 C CA . ASN B 1 34 ? 8.844 -35.219 0.83 1 96.5 34 ASN B CA 1
ATOM 1955 C C . ASN B 1 34 ? 7.375 -35.469 0.508 1 96.5 34 ASN B C 1
ATOM 1957 O O . ASN B 1 34 ? 6.5 -35.188 1.333 1 96.5 34 ASN B O 1
ATOM 1961 N N . PRO B 1 35 ? 7.125 -36.094 -0.633 1 96.56 35 PRO B N 1
ATOM 1962 C CA . PRO B 1 35 ? 5.746 -36.25 -1.095 1 96.56 35 PRO B CA 1
ATOM 1963 C C . PRO B 1 35 ? 4.887 -37.031 -0.109 1 96.56 35 PRO B C 1
ATOM 1965 O O . PRO B 1 35 ? 3.682 -36.781 -0 1 96.56 35 PRO B O 1
ATOM 1968 N N . GLN B 1 36 ? 5.473 -37.969 0.61 1 95.25 36 GLN B N 1
ATOM 1969 C CA . GLN B 1 36 ? 4.715 -38.781 1.574 1 95.25 36 GLN B CA 1
ATOM 1970 C C . GLN B 1 36 ? 4.199 -37.906 2.715 1 95.25 36 GLN B C 1
ATOM 1972 O O . GLN B 1 36 ? 3.041 -38.031 3.125 1 95.25 36 GLN B O 1
ATOM 1977 N N . GLU B 1 37 ? 5.035 -37.094 3.18 1 94.44 37 GLU B N 1
ATOM 1978 C CA . GLU B 1 37 ? 4.629 -36.156 4.23 1 94.44 37 GLU B CA 1
ATOM 1979 C C . GLU B 1 37 ? 3.557 -35.219 3.73 1 94.44 37 GLU B C 1
ATOM 1981 O O . GLU B 1 37 ? 2.607 -34.906 4.453 1 94.44 37 GLU B O 1
ATOM 1986 N N . ALA B 1 38 ? 3.754 -34.719 2.498 1 96.44 38 ALA B N 1
ATOM 1987 C CA . ALA B 1 38 ? 2.758 -33.844 1.899 1 96.44 38 ALA B CA 1
ATOM 1988 C C . ALA B 1 38 ? 1.408 -34.531 1.769 1 96.44 38 ALA B C 1
ATOM 1990 O O . ALA B 1 38 ? 0.36 -33.938 1.968 1 96.44 38 ALA B O 1
ATOM 1991 N N . ALA B 1 39 ? 1.451 -35.812 1.483 1 95.38 39 ALA B N 1
ATOM 1992 C CA . ALA B 1 39 ? 0.222 -36.594 1.353 1 95.38 39 ALA B CA 1
ATOM 1993 C C . ALA B 1 39 ? -0.51 -36.688 2.688 1 95.38 39 ALA B C 1
ATOM 1995 O O . ALA B 1 39 ? -1.741 -36.625 2.734 1 95.38 39 ALA B O 1
ATOM 1996 N N . GLU B 1 40 ? 0.221 -36.875 3.705 1 95 40 GLU B N 1
ATOM 1997 C CA . GLU B 1 40 ? -0.376 -36.938 5.035 1 95 40 GLU B CA 1
ATOM 1998 C C . GLU B 1 40 ? -1.019 -35.594 5.402 1 95 40 GLU B C 1
ATOM 2000 O O . GLU B 1 40 ? -2.107 -35.562 5.98 1 95 40 GLU B O 1
ATOM 2005 N N . LEU B 1 41 ? -0.342 -34.531 5.082 1 94.81 41 LEU B N 1
ATOM 2006 C CA . LEU B 1 41 ? -0.886 -33.219 5.32 1 94.81 41 LEU B CA 1
ATOM 2007 C C . LEU B 1 41 ? -2.17 -33 4.523 1 94.81 41 LEU B C 1
ATOM 2009 O O . LEU B 1 41 ? -3.148 -32.469 5.051 1 94.81 41 LEU B O 1
ATOM 2013 N N . ALA B 1 42 ? -2.146 -33.406 3.275 1 95.56 42 ALA B N 1
ATOM 2014 C CA . ALA B 1 42 ? -3.291 -33.25 2.385 1 95.56 42 ALA B CA 1
ATOM 2015 C C . ALA B 1 42 ? -4.523 -33.969 2.939 1 95.56 42 ALA B C 1
ATOM 2017 O O . ALA B 1 42 ? -5.648 -33.469 2.797 1 95.56 42 ALA B O 1
ATOM 2018 N N . LYS B 1 43 ? -4.352 -35.094 3.562 1 93.5 43 LYS B N 1
ATOM 2019 C CA . LYS B 1 43 ? -5.457 -35.844 4.18 1 93.5 43 LYS B CA 1
ATOM 2020 C C . LYS B 1 43 ? -6.137 -35 5.258 1 93.5 43 LYS B C 1
ATOM 2022 O O . LYS B 1 43 ? -7.359 -35.031 5.41 1 93.5 43 LYS B O 1
ATOM 2027 N N . GLY B 1 44 ? -5.328 -34.25 5.879 1 92.12 44 GLY B N 1
ATOM 2028 C CA . GLY B 1 44 ? -5.844 -33.406 6.938 1 92.12 44 GLY B CA 1
ATOM 2029 C C . GLY B 1 44 ? -6.68 -32.25 6.422 1 92.12 44 GLY B C 1
ATOM 2030 O O . GLY B 1 44 ? -7.543 -31.719 7.137 1 92.12 44 GLY B O 1
ATOM 2031 N N . PHE B 1 45 ? -6.398 -31.844 5.199 1 91.94 45 PHE B N 1
ATOM 2032 C CA . PHE B 1 45 ? -7.129 -30.734 4.609 1 91.94 45 PHE B CA 1
ATOM 2033 C C . PHE B 1 45 ? -8.523 -31.172 4.168 1 91.94 45 PHE B C 1
ATOM 2035 O O . PHE B 1 45 ? -9.391 -30.344 3.908 1 91.94 45 PHE B O 1
ATOM 2042 N N . ARG B 1 46 ? -8.797 -32.5 4.086 1 85.5 46 ARG B N 1
ATOM 2043 C CA . ARG B 1 46 ? -10.07 -33.094 3.68 1 85.5 46 ARG B CA 1
ATOM 2044 C C . ARG B 1 46 ? -10.477 -32.594 2.295 1 85.5 46 ARG B C 1
ATOM 2046 O O . ARG B 1 46 ? -11.641 -32.25 2.076 1 85.5 46 ARG B O 1
ATOM 2053 N N . GLN B 1 47 ? -9.445 -32.406 1.433 1 81.25 47 GLN B N 1
ATOM 2054 C CA . GLN B 1 47 ? -9.656 -32 0.046 1 81.25 47 GLN B CA 1
ATOM 2055 C C . GLN B 1 47 ? -9.156 -33.094 -0.918 1 81.25 47 GLN B C 1
ATOM 2057 O O . GLN B 1 47 ? -7.973 -33.406 -0.936 1 81.25 47 GLN B O 1
ATOM 2062 N N . GLU B 1 48 ? -9.992 -33.594 -1.761 1 85.31 48 GLU B N 1
ATOM 2063 C CA . GLU B 1 48 ? -9.695 -34.719 -2.645 1 85.31 48 GLU B CA 1
ATOM 2064 C C . GLU B 1 48 ? -9.016 -34.25 -3.928 1 85.31 48 GLU B C 1
ATOM 2066 O O . GLU B 1 48 ? -8.469 -35.062 -4.68 1 85.31 48 GLU B O 1
ATOM 2071 N N . ARG B 1 49 ? -8.938 -33 -4.082 1 93.56 49 ARG B N 1
ATOM 2072 C CA . ARG B 1 49 ? -8.438 -32.469 -5.344 1 93.56 49 ARG B CA 1
ATOM 2073 C C . ARG B 1 49 ? -6.926 -32.25 -5.289 1 93.56 49 ARG B C 1
ATOM 2075 O O . ARG B 1 49 ? -6.309 -31.891 -6.293 1 93.56 49 ARG B O 1
ATOM 2082 N N . ILE B 1 50 ? -6.324 -32.531 -4.145 1 97.12 50 ILE B N 1
ATOM 2083 C CA . ILE B 1 50 ? -4.887 -32.344 -3.99 1 97.12 50 ILE B CA 1
ATOM 2084 C C . ILE B 1 50 ? -4.148 -33.594 -4.457 1 97.12 50 ILE B C 1
ATOM 2086 O O . ILE B 1 50 ? -4.43 -34.719 -3.986 1 97.12 50 ILE B O 1
ATOM 2090 N N . VAL B 1 51 ? -3.27 -33.469 -5.391 1 97.12 51 VAL B N 1
ATOM 2091 C CA . VAL B 1 51 ? -2.385 -34.531 -5.844 1 97.12 51 VAL B CA 1
ATOM 2092 C C . VAL B 1 51 ? -0.946 -34.219 -5.445 1 97.12 51 VAL B C 1
ATOM 2094 O O . VAL B 1 51 ? -0.365 -33.219 -5.918 1 97.12 51 VAL B O 1
ATOM 2097 N N . THR B 1 52 ? -0.388 -35.031 -4.594 1 97.69 52 THR B N 1
ATOM 2098 C CA . THR B 1 52 ? 0.965 -34.781 -4.109 1 97.69 52 THR B CA 1
ATOM 2099 C C . THR B 1 52 ? 1.992 -35.5 -4.988 1 97.69 52 THR B C 1
ATOM 2101 O O . THR B 1 52 ? 1.695 -36.531 -5.59 1 97.69 52 THR B O 1
ATOM 2104 N N . GLY B 1 53 ? 3.158 -34.938 -5.137 1 97.94 53 GLY B N 1
ATOM 2105 C CA . GLY B 1 53 ? 4.273 -35.469 -5.891 1 97.94 53 GLY B CA 1
ATOM 2106 C C . GLY B 1 53 ? 5.578 -34.719 -5.648 1 97.94 53 GLY B C 1
ATOM 2107 O O . GLY B 1 53 ? 5.664 -33.906 -4.754 1 97.94 53 GLY B O 1
ATOM 2108 N N . THR B 1 54 ? 6.598 -35.156 -6.434 1 97.88 54 THR B N 1
ATOM 2109 C CA . THR B 1 54 ? 7.887 -34.469 -6.352 1 97.88 54 THR B CA 1
ATOM 2110 C C . THR B 1 54 ? 7.816 -33.094 -6.996 1 97.88 54 THR B C 1
ATOM 2112 O O . THR B 1 54 ? 6.828 -32.75 -7.652 1 97.88 54 THR B O 1
ATOM 2115 N N . TYR B 1 55 ? 8.844 -32.281 -6.762 1 97.56 55 TYR B N 1
ATOM 2116 C CA . TYR B 1 55 ? 8.945 -30.984 -7.453 1 97.56 55 TYR B CA 1
ATOM 2117 C C . TYR B 1 55 ? 8.914 -31.188 -8.961 1 97.56 55 TYR B C 1
ATOM 2119 O O . TYR B 1 55 ? 8.258 -30.422 -9.68 1 97.56 55 TYR B O 1
ATOM 2127 N N . GLU B 1 56 ? 9.586 -32.219 -9.43 1 96.31 56 GLU B N 1
ATOM 2128 C CA . GLU B 1 56 ? 9.633 -32.5 -10.859 1 96.31 56 GLU B CA 1
ATOM 2129 C C . GLU B 1 56 ? 8.242 -32.812 -11.406 1 96.31 56 GLU B C 1
ATOM 2131 O O . GLU B 1 56 ? 7.871 -32.344 -12.484 1 96.31 56 GLU B O 1
ATOM 2136 N N . ASP B 1 57 ? 7.461 -33.562 -10.672 1 95.88 57 ASP B N 1
ATOM 2137 C CA . ASP B 1 57 ? 6.09 -33.906 -11.062 1 95.88 57 ASP B CA 1
ATOM 2138 C C . ASP B 1 57 ? 5.25 -32.625 -11.227 1 95.88 57 ASP B C 1
ATOM 2140 O O . ASP B 1 57 ? 4.43 -32.531 -12.141 1 95.88 57 ASP B O 1
ATOM 2144 N N . ALA B 1 58 ? 5.484 -31.734 -10.383 1 97.19 58 ALA B N 1
ATOM 2145 C CA . ALA B 1 58 ? 4.652 -30.547 -10.289 1 97.19 58 ALA B CA 1
ATOM 2146 C C . ALA B 1 58 ? 4.984 -29.562 -11.414 1 97.19 58 ALA B C 1
ATOM 2148 O O . ALA B 1 58 ? 4.184 -28.672 -11.727 1 97.19 58 ALA B O 1
ATOM 2149 N N . LEU B 1 59 ? 6.117 -29.688 -12.094 1 98 59 LEU B N 1
ATOM 2150 C CA . LEU B 1 59 ? 6.566 -28.75 -13.117 1 98 59 LEU B CA 1
ATOM 2151 C C . LEU B 1 59 ? 5.82 -28.984 -14.43 1 98 59 LEU B C 1
ATOM 2153 O O . LEU B 1 59 ? 6.004 -28.234 -15.391 1 98 59 LEU B O 1
ATOM 2157 N N . GLN B 1 60 ? 4.891 -29.922 -14.508 1 97.25 60 GLN B N 1
ATOM 2158 C CA . GLN B 1 60 ? 4.094 -30.172 -15.703 1 97.25 60 GLN B CA 1
ATOM 2159 C C . GLN B 1 60 ? 2.943 -29.172 -15.82 1 97.25 60 GLN B C 1
ATOM 2161 O O . GLN B 1 60 ? 2.293 -29.078 -16.859 1 97.25 60 GLN B O 1
ATOM 2166 N N . ALA B 1 61 ? 2.637 -28.453 -14.742 1 98.44 61 ALA B N 1
ATOM 2167 C CA . ALA B 1 61 ? 1.502 -27.547 -14.711 1 98.44 61 ALA B CA 1
ATOM 2168 C C . ALA B 1 61 ? 1.751 -26.328 -15.617 1 98.44 61 ALA B C 1
ATOM 2170 O O . ALA B 1 61 ? 2.9 -26 -15.906 1 98.44 61 ALA B O 1
ATOM 2171 N N . ASP B 1 62 ? 0.655 -25.672 -16.047 1 98.44 62 ASP B N 1
ATOM 2172 C CA . ASP B 1 62 ? 0.727 -24.453 -16.828 1 98.44 62 ASP B CA 1
ATOM 2173 C C . ASP B 1 62 ? 1.138 -23.266 -15.969 1 98.44 62 ASP B C 1
ATOM 2175 O O . ASP B 1 62 ? 1.89 -22.391 -16.422 1 98.44 62 ASP B O 1
ATOM 2179 N N . ILE B 1 63 ? 0.572 -23.188 -14.781 1 98.81 63 ILE B N 1
ATOM 2180 C CA . ILE B 1 63 ? 0.851 -22.141 -13.789 1 98.81 63 ILE B CA 1
ATOM 2181 C C . ILE B 1 63 ? 1.512 -22.766 -12.562 1 98.81 63 ILE B C 1
ATOM 2183 O O . ILE B 1 63 ? 0.947 -23.656 -11.93 1 98.81 63 ILE B O 1
ATOM 2187 N N . ILE B 1 64 ? 2.699 -22.297 -12.266 1 98.94 64 ILE B N 1
ATOM 2188 C CA . ILE B 1 64 ? 3.516 -22.891 -11.211 1 98.94 64 ILE B CA 1
ATOM 2189 C C . ILE B 1 64 ? 3.818 -21.828 -10.148 1 98.94 64 ILE B C 1
ATOM 2191 O O . ILE B 1 64 ? 4.312 -20.75 -10.461 1 98.94 64 ILE B O 1
ATOM 2195 N N . ILE B 1 65 ? 3.555 -22.156 -8.828 1 98.94 65 ILE B N 1
ATOM 2196 C CA . ILE B 1 65 ? 3.791 -21.266 -7.707 1 98.94 65 ILE B CA 1
ATOM 2197 C C . ILE B 1 65 ? 4.824 -21.875 -6.762 1 98.94 65 ILE B C 1
ATOM 2199 O O . ILE B 1 65 ? 4.48 -22.688 -5.906 1 98.94 65 ILE B O 1
ATOM 2203 N N . PRO B 1 66 ? 6.066 -21.5 -6.93 1 98.81 66 PRO B N 1
ATOM 2204 C CA . PRO B 1 66 ? 7.055 -21.922 -5.93 1 98.81 66 PRO B CA 1
ATOM 2205 C C . PRO B 1 66 ? 6.922 -21.141 -4.617 1 98.81 66 PRO B C 1
ATOM 2207 O O . PRO B 1 66 ? 7.246 -19.953 -4.559 1 98.81 66 PRO B O 1
ATOM 2210 N N . ALA B 1 67 ? 6.43 -21.812 -3.623 1 98.38 67 ALA B N 1
ATOM 2211 C CA . ALA B 1 67 ? 6.258 -21.188 -2.312 1 98.38 67 ALA B CA 1
ATOM 2212 C C . ALA B 1 67 ? 7.48 -21.422 -1.431 1 98.38 67 ALA B C 1
ATOM 2214 O O . ALA B 1 67 ? 7.391 -22.094 -0.401 1 98.38 67 ALA B O 1
ATOM 2215 N N . PHE B 1 68 ? 8.625 -20.812 -1.907 1 96.88 68 PHE B N 1
ATOM 2216 C CA . PHE B 1 68 ? 9.922 -20.859 -1.238 1 96.88 68 PHE B CA 1
ATOM 2217 C C . PHE B 1 68 ? 10.367 -19.453 -0.824 1 96.88 68 PHE B C 1
ATOM 2219 O O . PHE B 1 68 ? 9.82 -18.453 -1.306 1 96.88 68 PHE B O 1
ATOM 2226 N N . PRO B 1 69 ? 11.32 -19.422 0.132 1 95.81 69 PRO B N 1
ATOM 2227 C CA . PRO B 1 69 ? 11.969 -18.125 0.34 1 95.81 69 PRO B CA 1
ATOM 2228 C C . PRO B 1 69 ? 12.641 -17.594 -0.923 1 95.81 69 PRO B C 1
ATOM 2230 O O . PRO B 1 69 ? 13.055 -18.375 -1.783 1 95.81 69 PRO B O 1
ATOM 2233 N N . ALA B 1 70 ? 12.742 -16.344 -1.013 1 96.44 70 ALA B N 1
ATOM 2234 C CA . ALA B 1 70 ? 13.211 -15.664 -2.221 1 96.44 70 ALA B CA 1
ATOM 2235 C C . ALA B 1 70 ? 14.531 -16.25 -2.707 1 96.44 70 ALA B C 1
ATOM 2237 O O . ALA B 1 70 ? 14.68 -16.562 -3.891 1 96.44 70 ALA B O 1
ATOM 2238 N N . ALA B 1 71 ? 15.461 -16.453 -1.812 1 95 71 ALA B N 1
ATOM 2239 C CA . ALA B 1 71 ? 16.766 -16.984 -2.197 1 95 71 ALA B CA 1
ATOM 2240 C C . ALA B 1 71 ? 16.641 -18.391 -2.773 1 95 71 ALA B C 1
ATOM 2242 O O . ALA B 1 71 ? 17.297 -18.719 -3.764 1 95 71 ALA B O 1
ATOM 2243 N N . ALA B 1 72 ? 15.805 -19.188 -2.223 1 97.19 72 ALA B N 1
ATOM 2244 C CA . ALA B 1 72 ? 15.602 -20.562 -2.666 1 97.19 72 ALA B CA 1
ATOM 2245 C C . ALA B 1 72 ? 14.914 -20.594 -4.027 1 97.19 72 ALA B C 1
ATOM 2247 O O . ALA B 1 72 ? 15.18 -21.484 -4.84 1 97.19 72 ALA B O 1
ATOM 2248 N N . ILE B 1 73 ? 14.062 -19.656 -4.293 1 98.31 73 ILE B N 1
ATOM 2249 C CA . ILE B 1 73 ? 13.367 -19.594 -5.574 1 98.31 73 ILE B CA 1
ATOM 2250 C C . ILE B 1 73 ? 14.383 -19.375 -6.695 1 98.31 73 ILE B C 1
ATOM 2252 O O . ILE B 1 73 ? 14.281 -19.984 -7.762 1 98.31 73 ILE B O 1
ATOM 2256 N N . MET B 1 74 ? 15.367 -18.5 -6.453 1 98 74 MET B N 1
ATOM 2257 C CA . MET B 1 74 ? 16.359 -18.219 -7.477 1 98 74 MET B CA 1
ATOM 2258 C C . MET B 1 74 ? 17.188 -19.453 -7.809 1 98 74 MET B C 1
ATOM 2260 O O . MET B 1 74 ? 17.391 -19.766 -8.984 1 98 74 MET B O 1
ATOM 2264 N N . GLU B 1 75 ? 17.594 -20.156 -6.773 1 98 75 GLU B N 1
ATOM 2265 C CA . GLU B 1 75 ? 18.344 -21.391 -6.973 1 98 75 GLU B CA 1
ATOM 2266 C C . GLU B 1 75 ? 17.5 -22.438 -7.695 1 98 75 GLU B C 1
ATOM 2268 O O . GLU B 1 75 ? 17.984 -23.094 -8.633 1 98 75 GLU B O 1
ATOM 2273 N N . TRP B 1 76 ? 16.312 -22.516 -7.27 1 98.19 76 TRP B N 1
ATOM 2274 C CA . TRP B 1 76 ? 15.367 -23.469 -7.855 1 98.19 76 TRP B CA 1
ATOM 2275 C C . TRP B 1 76 ? 15.125 -23.156 -9.328 1 98.19 76 TRP B C 1
ATOM 2277 O O . TRP B 1 76 ? 15.141 -24.062 -10.172 1 98.19 76 TRP B O 1
ATOM 2287 N N . ALA B 1 77 ? 14.922 -21.953 -9.648 1 98.56 77 ALA B N 1
ATOM 2288 C CA . ALA B 1 77 ? 14.641 -21.5 -11.016 1 98.56 77 ALA B CA 1
ATOM 2289 C C . ALA B 1 77 ? 15.82 -21.812 -11.938 1 98.56 77 ALA B C 1
ATOM 2291 O O . ALA B 1 77 ? 15.633 -22.297 -13.055 1 98.56 77 ALA B O 1
ATOM 2292 N N . GLN B 1 78 ? 16.969 -21.5 -11.43 1 98.06 78 GLN B N 1
ATOM 2293 C CA . GLN B 1 78 ? 18.172 -21.766 -12.219 1 98.06 78 GLN B CA 1
ATOM 2294 C C . GLN B 1 78 ? 18.297 -23.266 -12.531 1 98.06 78 GLN B C 1
ATOM 2296 O O . GLN B 1 78 ? 18.609 -23.625 -13.672 1 98.06 78 GLN B O 1
ATOM 2301 N N . ALA B 1 79 ? 18.016 -24.062 -11.617 1 98 79 ALA B N 1
ATOM 2302 C CA . ALA B 1 79 ? 18.156 -25.5 -11.742 1 98 79 ALA B CA 1
ATOM 2303 C C . ALA B 1 79 ? 17.094 -26.094 -12.664 1 98 79 ALA B C 1
ATOM 2305 O O . ALA B 1 79 ? 17.297 -27.156 -13.242 1 98 79 ALA B O 1
ATOM 2306 N N . ASN B 1 80 ? 15.984 -25.406 -12.812 1 98.5 80 ASN B N 1
ATOM 2307 C CA . ASN B 1 80 ? 14.859 -25.984 -13.547 1 98.5 80 ASN B CA 1
ATOM 2308 C C . ASN B 1 80 ? 14.484 -25.125 -14.758 1 98.5 80 ASN B C 1
ATOM 2310 O O . ASN B 1 80 ? 13.375 -25.234 -15.273 1 98.5 80 ASN B O 1
ATOM 2314 N N . ARG B 1 81 ? 15.359 -24.312 -15.156 1 98.31 81 ARG B N 1
ATOM 2315 C CA . ARG B 1 81 ? 15.109 -23.297 -16.188 1 98.31 81 ARG B CA 1
ATOM 2316 C C . ARG B 1 81 ? 14.492 -23.922 -17.422 1 98.31 81 ARG B C 1
ATOM 2318 O O . ARG B 1 81 ? 13.492 -23.438 -17.953 1 98.31 81 ARG B O 1
ATOM 2325 N N . ASP B 1 82 ? 15.023 -25.031 -17.906 1 98.06 82 ASP B N 1
ATOM 2326 C CA . ASP B 1 82 ? 14.578 -25.672 -19.141 1 98.06 82 ASP B CA 1
ATOM 2327 C C . ASP B 1 82 ? 13.164 -26.234 -18.984 1 98.06 82 ASP B C 1
ATOM 2329 O O . ASP B 1 82 ? 12.352 -26.141 -19.906 1 98.06 82 ASP B O 1
ATOM 2333 N N . ARG B 1 83 ? 12.852 -26.75 -17.859 1 98.31 83 ARG B N 1
ATOM 2334 C CA . ARG B 1 83 ? 11.547 -27.359 -17.609 1 98.31 83 ARG B CA 1
ATOM 2335 C C . ARG B 1 83 ? 10.477 -26.297 -17.438 1 98.31 83 ARG B C 1
ATOM 2337 O O . ARG B 1 83 ? 9.281 -26.594 -17.516 1 98.31 83 ARG B O 1
ATOM 2344 N N . LEU B 1 84 ? 10.883 -25.078 -17.172 1 98.75 84 LEU B N 1
ATOM 2345 C CA . LEU B 1 84 ? 9.953 -24 -16.891 1 98.75 84 LEU B CA 1
ATOM 2346 C C . LEU B 1 84 ? 9.641 -23.203 -18.141 1 98.75 84 LEU B C 1
ATOM 2348 O O . LEU B 1 84 ? 8.812 -22.297 -18.109 1 98.75 84 LEU B O 1
ATOM 2352 N N . LYS B 1 85 ? 10.258 -23.594 -19.266 1 98.5 85 LYS B N 1
ATOM 2353 C CA . LYS B 1 85 ? 10.031 -22.875 -20.516 1 98.5 85 LYS B CA 1
ATOM 2354 C C . LYS B 1 85 ? 8.547 -22.828 -20.875 1 98.5 85 LYS B C 1
ATOM 2356 O O . LYS B 1 85 ? 7.84 -23.828 -20.719 1 98.5 85 LYS B O 1
ATOM 2361 N N . ASP B 1 86 ? 8.078 -21.609 -21.203 1 98.19 86 ASP B N 1
ATOM 2362 C CA . ASP B 1 86 ? 6.746 -21.328 -21.719 1 98.19 86 ASP B CA 1
ATOM 2363 C C . ASP B 1 86 ? 5.688 -21.469 -20.625 1 98.19 86 ASP B C 1
ATOM 2365 O O . ASP B 1 86 ? 4.488 -21.422 -20.906 1 98.19 86 ASP B O 1
ATOM 2369 N N . LYS B 1 87 ? 6.121 -21.688 -19.359 1 98.69 87 LYS B N 1
ATOM 2370 C CA . LYS B 1 87 ? 5.203 -21.766 -18.219 1 98.69 87 LYS B CA 1
ATOM 2371 C C . LYS B 1 87 ? 5.012 -20.391 -17.578 1 98.69 87 LYS B C 1
ATOM 2373 O O . LYS B 1 87 ? 5.859 -19.5 -17.719 1 98.69 87 LYS B O 1
ATOM 2378 N N . ILE B 1 88 ? 3.877 -20.203 -16.969 1 98.88 88 ILE B N 1
ATOM 2379 C CA . ILE B 1 88 ? 3.68 -19.062 -16.062 1 98.88 88 ILE B CA 1
ATOM 2380 C C . ILE B 1 88 ? 4.219 -19.406 -14.68 1 98.88 88 ILE B C 1
ATOM 2382 O O . ILE B 1 88 ? 3.766 -20.375 -14.055 1 98.88 88 ILE B O 1
ATOM 2386 N N . VAL B 1 89 ? 5.223 -18.703 -14.266 1 98.94 89 VAL B N 1
ATOM 2387 C CA . VAL B 1 89 ? 5.801 -18.875 -12.938 1 98.94 89 VAL B CA 1
ATOM 2388 C C . VAL B 1 89 ? 5.402 -17.688 -12.047 1 98.94 89 VAL B C 1
ATOM 2390 O O . VAL B 1 89 ? 5.691 -16.547 -12.367 1 98.94 89 VAL B O 1
ATOM 2393 N N . VAL B 1 90 ? 4.734 -18 -10.93 1 98.94 90 VAL B N 1
ATOM 2394 C CA . VAL B 1 90 ? 4.203 -16.953 -10.055 1 98.94 90 VAL B CA 1
ATOM 2395 C C . VAL B 1 90 ? 5.156 -16.719 -8.891 1 98.94 90 VAL B C 1
ATOM 2397 O O . VAL B 1 90 ? 5.359 -17.609 -8.055 1 98.94 90 VAL B O 1
ATOM 2400 N N . ASP B 1 91 ? 5.785 -15.539 -8.859 1 98.88 91 ASP B N 1
ATOM 2401 C CA . ASP B 1 91 ? 6.629 -15.156 -7.734 1 98.88 91 ASP B CA 1
ATOM 2402 C C . ASP B 1 91 ? 5.789 -14.602 -6.586 1 98.88 91 ASP B C 1
ATOM 2404 O O . ASP B 1 91 ? 5.133 -13.57 -6.734 1 98.88 91 ASP B O 1
ATOM 2408 N N . ILE B 1 92 ? 5.816 -15.258 -5.457 1 98.69 92 ILE B N 1
ATOM 2409 C CA . ILE B 1 92 ? 5.051 -14.805 -4.305 1 98.69 92 ILE B CA 1
ATOM 2410 C C . ILE B 1 92 ? 6 -14.352 -3.197 1 98.69 92 ILE B C 1
ATOM 2412 O O . ILE B 1 92 ? 5.562 -14.023 -2.092 1 98.69 92 ILE B O 1
ATOM 2416 N N . ALA B 1 93 ? 7.305 -14.375 -3.5 1 97 93 ALA B N 1
ATOM 2417 C CA . ALA B 1 93 ? 8.305 -14.164 -2.461 1 97 93 ALA B CA 1
ATOM 2418 C C . ALA B 1 93 ? 8.586 -12.68 -2.254 1 97 93 ALA B C 1
ATOM 2420 O O . ALA B 1 93 ? 8.469 -11.883 -3.188 1 97 93 ALA B O 1
ATOM 2421 N N . ASN B 1 94 ? 8.844 -12.359 -1.075 1 97.69 94 ASN B N 1
ATOM 2422 C CA . ASN B 1 94 ? 9.414 -11.07 -0.688 1 97.69 94 ASN B CA 1
ATOM 2423 C C . ASN B 1 94 ? 10.844 -11.219 -0.177 1 97.69 94 ASN B C 1
ATOM 2425 O O . ASN B 1 94 ? 11.094 -11.969 0.764 1 97.69 94 ASN B O 1
ATOM 2429 N N . PRO B 1 95 ? 11.781 -10.555 -0.771 1 97.44 95 PRO B N 1
ATOM 2430 C CA . PRO B 1 95 ? 13.195 -10.766 -0.444 1 97.44 95 PRO B CA 1
ATOM 2431 C C . PRO B 1 95 ? 13.625 -10.031 0.825 1 97.44 95 PRO B C 1
ATOM 2433 O O . PRO B 1 95 ? 14.594 -9.266 0.804 1 97.44 95 PRO B O 1
ATOM 2436 N N . PHE B 1 96 ? 12.977 -10.32 1.878 1 95 96 PHE B N 1
ATOM 2437 C CA . PHE B 1 96 ? 13.352 -9.773 3.178 1 95 96 PHE B CA 1
ATOM 2438 C C . PHE B 1 96 ? 14.727 -10.289 3.605 1 95 96 PHE B C 1
ATOM 2440 O O . PHE B 1 96 ? 15.102 -11.422 3.281 1 95 96 PHE B O 1
ATOM 2447 N N . ASN B 1 97 ? 15.422 -9.445 4.332 1 92.88 97 ASN B N 1
ATOM 2448 C CA . ASN B 1 97 ? 16.609 -9.984 4.977 1 92.88 97 ASN B CA 1
ATOM 2449 C C . ASN B 1 97 ? 16.266 -10.797 6.219 1 92.88 97 ASN B C 1
ATOM 2451 O O . ASN B 1 97 ? 15.094 -10.859 6.613 1 92.88 97 ASN B O 1
ATOM 2455 N N . ALA B 1 98 ? 17.234 -11.43 6.793 1 88.31 98 ALA B N 1
ATOM 2456 C CA . ALA B 1 98 ? 17.047 -12.445 7.828 1 88.31 98 ALA B CA 1
ATOM 2457 C C . ALA B 1 98 ? 16.375 -11.844 9.062 1 88.31 98 ALA B C 1
ATOM 2459 O O . ALA B 1 98 ? 15.57 -12.508 9.727 1 88.31 98 ALA B O 1
ATOM 2460 N N . ASP B 1 99 ? 16.609 -10.594 9.336 1 88 99 ASP B N 1
ATOM 2461 C CA . ASP B 1 99 ? 16.078 -10 10.555 1 88 99 ASP B CA 1
ATOM 2462 C C . ASP B 1 99 ? 14.906 -9.07 10.242 1 88 99 ASP B C 1
ATOM 2464 O O . ASP B 1 99 ? 14.469 -8.305 11.109 1 88 99 ASP B O 1
ATOM 2468 N N . PHE B 1 100 ? 14.414 -9.047 9.016 1 85.06 100 PHE B N 1
ATOM 2469 C CA . PHE B 1 100 ? 13.242 -8.312 8.562 1 85.06 100 PHE B CA 1
ATOM 2470 C C . PHE B 1 100 ? 13.453 -6.809 8.727 1 85.06 100 PHE B C 1
ATOM 2472 O O . PHE B 1 100 ? 12.484 -6.059 8.906 1 85.06 100 PHE B O 1
ATOM 2479 N N . SER B 1 101 ? 14.711 -6.371 8.68 1 86.81 101 SER B N 1
ATOM 2480 C CA . SER B 1 101 ? 15.008 -4.945 8.781 1 86.81 101 SER B CA 1
ATOM 2481 C C . SER B 1 101 ? 15.031 -4.289 7.406 1 86.81 101 SER B C 1
ATOM 2483 O O . SER B 1 101 ? 15.055 -3.061 7.297 1 86.81 101 SER B O 1
ATOM 2485 N N . GLY B 1 102 ? 14.969 -5.137 6.391 1 93.06 102 GLY B N 1
ATOM 2486 C CA . GLY B 1 102 ? 15.047 -4.66 5.02 1 93.06 102 GLY B CA 1
ATOM 2487 C C . GLY B 1 102 ? 14.992 -5.777 3.994 1 93.06 102 GLY B C 1
ATOM 2488 O O . GLY B 1 102 ? 14.219 -6.723 4.141 1 93.06 102 GLY B O 1
ATOM 2489 N N . PHE B 1 103 ? 15.812 -5.578 2.928 1 94.94 103 PHE B N 1
ATOM 2490 C CA . PHE B 1 103 ? 15.688 -6.469 1.78 1 94.94 103 PHE B CA 1
ATOM 2491 C C . PHE B 1 103 ? 17.062 -6.953 1.317 1 94.94 103 PHE B C 1
ATOM 2493 O O . PHE B 1 103 ? 18.078 -6.289 1.555 1 94.94 103 PHE B O 1
ATOM 2500 N N . THR B 1 104 ? 17.031 -8.07 0.706 1 94.44 104 THR B N 1
ATOM 2501 C CA . THR B 1 104 ? 18.234 -8.578 0.075 1 94.44 104 THR B CA 1
ATOM 2502 C C . THR B 1 104 ? 18.422 -7.961 -1.309 1 94.44 104 THR B C 1
ATOM 2504 O O . THR B 1 104 ? 19.5 -8.07 -1.9 1 94.44 104 THR B O 1
ATOM 2507 N N . THR B 1 105 ? 17.422 -7.328 -1.828 1 94.94 105 THR B N 1
ATOM 2508 C CA . THR B 1 105 ? 17.5 -6.598 -3.088 1 94.94 105 THR B CA 1
ATOM 2509 C C . THR B 1 105 ? 17.75 -5.113 -2.836 1 94.94 105 THR B C 1
ATOM 2511 O O . THR B 1 105 ? 17.312 -4.566 -1.824 1 94.94 105 THR B O 1
ATOM 2514 N N . ALA B 1 106 ? 18.453 -4.477 -3.762 1 95.44 106 ALA B N 1
ATOM 2515 C CA . ALA B 1 106 ? 18.656 -3.031 -3.686 1 95.44 106 ALA B CA 1
ATOM 2516 C C . ALA B 1 106 ? 17.359 -2.279 -3.963 1 95.44 106 ALA B C 1
ATOM 2518 O O . ALA B 1 106 ? 16.406 -2.85 -4.488 1 95.44 106 ALA B O 1
ATOM 2519 N N . TRP B 1 107 ? 17.328 -1.031 -3.529 1 95.56 107 TRP B N 1
ATOM 2520 C CA . TRP B 1 107 ? 16.234 -0.164 -3.938 1 95.56 107 TRP B CA 1
ATOM 2521 C C . TRP B 1 107 ? 16.109 -0.122 -5.457 1 95.56 107 TRP B C 1
ATOM 2523 O O . TRP B 1 107 ? 17.109 -0.015 -6.168 1 95.56 107 TRP B O 1
ATOM 2533 N N . GLY B 1 108 ? 14.93 -0.316 -5.965 1 96.19 108 GLY B N 1
ATOM 2534 C CA . GLY B 1 108 ? 14.695 -0.286 -7.402 1 96.19 108 GLY B CA 1
ATOM 2535 C C . GLY B 1 108 ? 14.766 -1.657 -8.047 1 96.19 108 GLY B C 1
ATOM 2536 O O . GLY B 1 108 ? 14.664 -1.78 -9.266 1 96.19 108 GLY B O 1
ATOM 2537 N N . GLU B 1 109 ? 14.969 -2.678 -7.215 1 97.5 109 GLU B N 1
ATOM 2538 C CA . GLU B 1 109 ? 14.969 -4.059 -7.684 1 97.5 109 GLU B CA 1
ATOM 2539 C C . GLU B 1 109 ? 13.883 -4.883 -7 1 97.5 109 GLU B C 1
ATOM 2541 O O . GLU B 1 109 ? 13.391 -4.504 -5.934 1 97.5 109 GLU B O 1
ATOM 2546 N N . SER B 1 110 ? 13.484 -6 -7.645 1 98.06 110 SER B N 1
ATOM 2547 C CA . SER B 1 110 ? 12.5 -6.895 -7.047 1 98.06 110 SER B CA 1
ATOM 2548 C C . SER B 1 110 ? 12.867 -8.359 -7.277 1 98.06 110 SER B C 1
ATOM 2550 O O . SER B 1 110 ? 13.602 -8.672 -8.219 1 98.06 110 SER B O 1
ATOM 2552 N N . SER B 1 111 ? 12.359 -9.188 -6.379 1 98.25 111 SER B N 1
ATOM 2553 C CA . SER B 1 111 ? 12.5 -10.633 -6.559 1 98.25 111 SER B CA 1
ATOM 2554 C C . SER B 1 111 ? 11.859 -11.094 -7.863 1 98.25 111 SER B C 1
ATOM 2556 O O . SER B 1 111 ? 12.422 -11.93 -8.57 1 98.25 111 SER B O 1
ATOM 2558 N N . ALA B 1 112 ? 10.734 -10.539 -8.188 1 98.69 112 ALA B N 1
ATOM 2559 C CA . ALA B 1 112 ? 10.008 -10.93 -9.391 1 98.69 112 ALA B CA 1
ATOM 2560 C C . ALA B 1 112 ? 10.828 -10.656 -10.648 1 98.69 112 ALA B C 1
ATOM 2562 O O . ALA B 1 112 ? 10.922 -11.5 -11.539 1 98.69 112 ALA B O 1
ATOM 2563 N N . GLU B 1 113 ? 11.406 -9.469 -10.695 1 98.75 113 GLU B N 1
ATOM 2564 C CA . GLU B 1 113 ? 12.227 -9.125 -11.852 1 98.75 113 GLU B CA 1
ATOM 2565 C C . GLU B 1 113 ? 13.469 -10.008 -11.93 1 98.75 113 GLU B C 1
ATOM 2567 O O . GLU B 1 113 ? 13.891 -10.398 -13.016 1 98.75 113 GLU B O 1
ATOM 2572 N N . ARG B 1 114 ? 14.078 -10.273 -10.781 1 98.5 114 ARG B N 1
ATOM 2573 C CA . ARG B 1 114 ? 15.234 -11.164 -10.758 1 98.5 114 ARG B CA 1
ATOM 2574 C C . ARG B 1 114 ? 14.859 -12.547 -11.273 1 98.5 114 ARG B C 1
ATOM 2576 O O . ARG B 1 114 ? 15.617 -13.156 -12.039 1 98.5 114 ARG B O 1
ATOM 2583 N N . LEU B 1 115 ? 13.711 -13.031 -10.883 1 98.81 115 LEU B N 1
ATOM 2584 C CA . LEU B 1 115 ? 13.25 -14.344 -11.328 1 98.81 115 LEU B CA 1
ATOM 2585 C C . LEU B 1 115 ? 13.039 -14.359 -12.836 1 98.81 115 LEU B C 1
ATOM 2587 O O . LEU B 1 115 ? 13.438 -15.32 -13.508 1 98.81 115 LEU B O 1
ATOM 2591 N N . GLN B 1 116 ? 12.43 -13.32 -13.367 1 98.88 116 GLN B N 1
ATOM 2592 C CA . GLN B 1 116 ? 12.234 -13.234 -14.805 1 98.88 116 GLN B CA 1
ATOM 2593 C C . GLN B 1 116 ? 13.57 -13.258 -15.539 1 98.88 116 GLN B C 1
ATOM 2595 O O . GLN B 1 116 ? 13.703 -13.898 -16.594 1 98.88 116 GLN B O 1
ATOM 2600 N N . ALA B 1 117 ? 14.555 -12.531 -15.008 1 98.56 117 ALA B N 1
ATOM 2601 C CA . ALA B 1 117 ? 15.875 -12.492 -15.633 1 98.56 117 ALA B CA 1
ATOM 2602 C C . ALA B 1 117 ? 16.5 -13.891 -15.688 1 98.56 117 ALA B C 1
ATOM 2604 O O . ALA B 1 117 ? 17.203 -14.219 -16.641 1 98.56 117 ALA B O 1
ATOM 2605 N N . LEU B 1 118 ? 16.203 -14.711 -14.719 1 98.5 118 LEU B N 1
ATOM 2606 C CA . LEU B 1 118 ? 16.734 -16.078 -14.648 1 98.5 118 LEU B CA 1
ATOM 2607 C C . LEU B 1 118 ? 15.953 -17 -15.562 1 98.5 118 LEU B C 1
ATOM 2609 O O . LEU B 1 118 ? 16.469 -18.062 -15.953 1 98.5 118 LEU B O 1
ATOM 2613 N N . LEU B 1 119 ? 14.703 -16.578 -15.883 1 98.81 119 LEU B N 1
ATOM 2614 C CA . LEU B 1 119 ? 13.812 -17.406 -16.688 1 98.81 119 LEU B CA 1
ATOM 2615 C C . LEU B 1 119 ? 13.359 -16.656 -17.938 1 98.81 119 LEU B C 1
ATOM 2617 O O . LEU B 1 119 ? 12.164 -16.406 -18.109 1 98.81 119 LEU B O 1
ATOM 2621 N N . PRO B 1 120 ? 14.227 -16.375 -18.812 1 98.44 120 PRO B N 1
ATOM 2622 C CA . PRO B 1 120 ? 13.883 -15.523 -19.953 1 98.44 120 PRO B CA 1
ATOM 2623 C C . PRO B 1 120 ? 12.844 -16.156 -20.875 1 98.44 120 PRO B C 1
ATOM 2625 O O . PRO B 1 120 ? 12.172 -15.453 -21.641 1 98.44 120 PRO B O 1
ATOM 2628 N N . GLU B 1 121 ? 12.695 -17.484 -20.844 1 98.69 121 GLU B N 1
ATOM 2629 C CA . GLU B 1 121 ? 11.766 -18.156 -21.734 1 98.69 121 GLU B CA 1
ATOM 2630 C C . GLU B 1 121 ? 10.484 -18.562 -21.016 1 98.69 121 GLU B C 1
ATOM 2632 O O . GLU B 1 121 ? 9.656 -19.281 -21.562 1 98.69 121 GLU B O 1
ATOM 2637 N N . SER B 1 122 ? 10.328 -18.25 -19.781 1 98.88 122 SER B N 1
ATOM 2638 C CA . SER B 1 122 ? 9.102 -18.359 -19 1 98.88 122 SER B CA 1
ATOM 2639 C C . SER B 1 122 ? 8.406 -17.016 -18.844 1 98.88 122 SER B C 1
ATOM 2641 O O . SER B 1 122 ? 8.945 -15.984 -19.25 1 98.88 122 SER B O 1
ATOM 2643 N N . ILE B 1 123 ? 7.227 -17.062 -18.422 1 98.88 123 ILE B N 1
ATOM 2644 C CA . ILE B 1 123 ? 6.488 -15.852 -18.109 1 98.88 123 ILE B CA 1
ATOM 2645 C C . ILE B 1 123 ? 6.316 -15.734 -16.594 1 98.88 123 ILE B C 1
ATOM 2647 O O . ILE B 1 123 ? 5.555 -16.484 -15.984 1 98.88 123 ILE B O 1
ATOM 2651 N N . VAL B 1 124 ? 7.023 -14.734 -16 1 98.94 124 VAL B N 1
ATOM 2652 C CA . VAL B 1 124 ? 6.941 -14.547 -14.555 1 98.94 124 VAL B CA 1
ATOM 2653 C C . VAL B 1 124 ? 5.867 -13.508 -14.234 1 98.94 124 VAL B C 1
ATOM 2655 O O . VAL B 1 124 ? 5.789 -12.461 -14.891 1 98.94 124 VAL B O 1
ATOM 2658 N N . ILE B 1 125 ? 5.012 -13.781 -13.266 1 98.88 125 ILE B N 1
ATOM 2659 C CA . ILE B 1 125 ? 4.102 -12.781 -12.711 1 98.88 125 ILE B CA 1
ATOM 2660 C C . ILE B 1 125 ? 4.293 -12.695 -11.203 1 98.88 125 ILE B C 1
ATOM 2662 O O . ILE B 1 125 ? 4.832 -13.617 -10.578 1 98.88 125 ILE B O 1
ATOM 2666 N N . GLY B 1 126 ? 4.043 -11.555 -10.664 1 98.88 126 GLY B N 1
ATOM 2667 C CA . GLY B 1 126 ? 3.973 -11.383 -9.219 1 98.88 126 GLY B CA 1
ATOM 2668 C C . GLY B 1 126 ? 2.557 -11.43 -8.68 1 98.88 126 GLY B C 1
ATOM 2669 O O . GLY B 1 126 ? 1.65 -10.82 -9.25 1 98.88 126 GLY B O 1
ATOM 2670 N N . ALA B 1 127 ? 2.352 -12.188 -7.59 1 98.81 127 ALA B N 1
ATOM 2671 C CA . ALA B 1 127 ? 1.055 -12.266 -6.9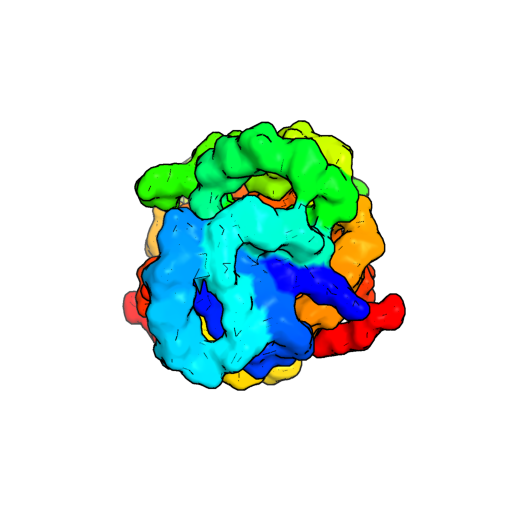26 1 98.81 127 ALA B CA 1
ATOM 2672 C C . ALA B 1 127 ? 1.204 -12.75 -5.484 1 98.81 127 ALA B C 1
ATOM 2674 O O . ALA B 1 127 ? 2.229 -13.328 -5.125 1 98.81 127 ALA B O 1
ATOM 2675 N N . PHE B 1 128 ? 0.244 -12.461 -4.648 1 98.62 128 PHE B N 1
ATOM 2676 C CA . PHE B 1 128 ? 0.133 -12.914 -3.266 1 98.62 128 PHE B CA 1
ATOM 2677 C C . PHE B 1 128 ? 1.289 -12.375 -2.428 1 98.62 128 PHE B C 1
ATOM 2679 O O . PHE B 1 128 ? 1.571 -12.898 -1.346 1 98.62 128 PHE B O 1
ATOM 2686 N N . LYS B 1 129 ? 2.031 -11.398 -2.957 1 98.31 129 LYS B N 1
ATOM 2687 C CA . LYS B 1 129 ? 3.168 -10.867 -2.213 1 98.31 129 LYS B CA 1
ATOM 2688 C C . LYS B 1 129 ? 2.701 -10.047 -1.008 1 98.31 129 LYS B C 1
ATOM 2690 O O . LYS B 1 129 ? 3.346 -10.062 0.044 1 98.31 129 LYS B O 1
ATOM 2695 N N . ASN B 1 130 ? 1.59 -9.43 -1.162 1 97.88 130 ASN B N 1
ATOM 2696 C CA . ASN B 1 130 ? 1.098 -8.547 -0.108 1 97.88 130 ASN B CA 1
ATOM 2697 C C . ASN B 1 130 ? 0.12 -9.266 0.815 1 97.88 130 ASN B C 1
ATOM 2699 O O . ASN B 1 130 ? -0.612 -8.633 1.573 1 97.88 130 ASN B O 1
ATOM 2703 N N . THR B 1 131 ? 0.02 -10.602 0.774 1 96.12 131 THR B N 1
ATOM 2704 C CA . THR B 1 131 ? -0.933 -11.383 1.556 1 96.12 131 THR B CA 1
ATOM 2705 C C . THR B 1 131 ? -0.207 -12.398 2.439 1 96.12 131 THR B C 1
ATOM 2707 O O . THR B 1 131 ? 0.346 -13.383 1.94 1 96.12 131 THR B O 1
ATOM 2710 N N . PHE B 1 132 ? -0.262 -12.203 3.74 1 96.38 132 PHE B N 1
ATOM 2711 C CA . PHE B 1 132 ? 0.385 -13.125 4.668 1 96.38 132 PHE B CA 1
ATOM 2712 C C . PHE B 1 132 ? -0.451 -14.383 4.852 1 96.38 132 PHE B C 1
ATOM 2714 O O . PHE B 1 132 ? -1.673 -14.352 4.684 1 96.38 132 PHE B O 1
ATOM 2721 N N . PHE B 1 133 ? 0.211 -15.492 5.227 1 95.75 133 PHE B N 1
ATOM 2722 C CA . PHE B 1 133 ? -0.391 -16.828 5.168 1 95.75 133 PHE B CA 1
ATOM 2723 C C . PHE B 1 133 ? -1.611 -16.906 6.078 1 95.75 133 PHE B C 1
ATOM 2725 O O . PHE B 1 133 ? -2.576 -17.609 5.773 1 95.75 133 PHE B O 1
ATOM 2732 N N . ARG B 1 134 ? -1.664 -16.125 7.16 1 97.56 134 ARG B N 1
ATOM 2733 C CA . ARG B 1 134 ? -2.789 -16.203 8.086 1 97.56 134 ARG B CA 1
ATOM 2734 C C . ARG B 1 134 ? -4.051 -15.609 7.469 1 97.56 134 ARG B C 1
ATOM 2736 O O . ARG B 1 134 ? -5.164 -15.922 7.895 1 97.56 134 ARG B O 1
ATOM 2743 N N . VAL B 1 135 ? -3.854 -14.727 6.504 1 97.94 135 VAL B N 1
ATOM 2744 C CA . VAL B 1 135 ? -4.996 -14.148 5.797 1 97.94 135 VAL B CA 1
ATOM 2745 C C . VAL B 1 135 ? -5.711 -15.234 5 1 97.94 135 VAL B C 1
ATOM 2747 O O . VAL B 1 135 ? -6.934 -15.203 4.852 1 97.94 135 VAL B O 1
ATOM 2750 N N . PHE B 1 136 ? -5.008 -16.281 4.523 1 97.06 136 PHE B N 1
ATOM 2751 C CA . PHE B 1 136 ? -5.605 -17.391 3.807 1 97.06 136 PHE B CA 1
ATOM 2752 C C . PHE B 1 136 ? -6.496 -18.219 4.73 1 97.06 136 PHE B C 1
ATOM 2754 O O . PHE B 1 136 ? -7.527 -18.75 4.301 1 97.06 136 PHE B O 1
ATOM 2761 N N . ASP B 1 137 ? -6.105 -18.266 5.965 1 93.88 137 ASP B N 1
ATOM 2762 C CA . ASP B 1 137 ? -6.891 -19.016 6.949 1 93.88 137 ASP B CA 1
ATOM 2763 C C . ASP B 1 137 ? -8.188 -18.281 7.289 1 93.88 137 ASP B C 1
ATOM 2765 O O . ASP B 1 137 ? -9.203 -18.906 7.57 1 93.88 137 ASP B O 1
ATOM 2769 N N . ASN B 1 138 ? -8.039 -16.984 7.309 1 95.06 138 ASN B N 1
ATOM 2770 C CA . ASN B 1 138 ? -9.172 -16.094 7.586 1 95.06 138 ASN B CA 1
ATOM 2771 C C . ASN B 1 138 ? -9.266 -14.977 6.559 1 95.06 138 ASN B C 1
ATOM 2773 O O . ASN B 1 138 ? -8.945 -13.82 6.859 1 95.06 138 ASN B O 1
ATOM 2777 N N . PRO B 1 139 ? -9.836 -15.32 5.406 1 96 139 PRO B N 1
ATOM 2778 C CA . PRO B 1 139 ? -9.703 -14.398 4.277 1 96 139 PRO B CA 1
ATOM 2779 C C . PRO B 1 139 ? -10.703 -13.242 4.34 1 96 139 PRO B C 1
ATOM 2781 O O . PRO B 1 139 ? -10.617 -12.305 3.543 1 96 139 PRO B O 1
ATOM 2784 N N . VAL B 1 140 ? -11.688 -13.281 5.266 1 94.75 140 VAL B N 1
ATOM 2785 C CA . VAL B 1 140 ? -12.68 -12.219 5.406 1 94.75 140 VAL B CA 1
ATOM 2786 C C . VAL B 1 140 ? -12.477 -11.5 6.738 1 94.75 140 VAL B C 1
ATOM 2788 O O . VAL B 1 140 ? -12.438 -12.141 7.793 1 94.75 140 VAL B O 1
ATOM 2791 N N . PHE B 1 141 ? -12.258 -10.258 6.68 1 94.06 141 PHE B N 1
ATOM 2792 C CA . PHE B 1 141 ? -12.094 -9.414 7.859 1 94.06 141 PHE B CA 1
ATOM 2793 C C . PHE B 1 141 ? -13.062 -8.242 7.828 1 94.06 141 PHE B C 1
ATOM 2795 O O . PHE B 1 141 ? -13.062 -7.445 6.887 1 94.06 141 PHE B O 1
ATOM 2802 N N . GLN B 1 142 ? -13.977 -8.164 8.828 1 90.81 142 GLN B N 1
ATOM 2803 C CA . GLN B 1 142 ? -14.992 -7.121 8.906 1 90.81 142 GLN B CA 1
ATOM 2804 C C . GLN B 1 142 ? -15.789 -7.035 7.605 1 90.81 142 GLN B C 1
ATOM 2806 O O . GLN B 1 142 ? -15.938 -5.953 7.035 1 90.81 142 GLN B O 1
ATOM 2811 N N . ASP B 1 143 ? -16.109 -8.18 7.035 1 89.94 143 ASP B N 1
ATOM 2812 C CA . ASP B 1 143 ? -17 -8.367 5.891 1 89.94 143 ASP B CA 1
ATOM 2813 C C . ASP B 1 143 ? -16.328 -7.922 4.594 1 89.94 143 ASP B C 1
ATOM 2815 O O . ASP B 1 143 ? -17 -7.508 3.652 1 89.94 143 ASP B O 1
ATOM 2819 N N . ARG B 1 144 ? -14.969 -8.016 4.652 1 91 144 ARG B N 1
ATOM 2820 C CA . ARG B 1 144 ? -14.258 -7.637 3.439 1 91 144 ARG B CA 1
ATOM 2821 C C . ARG B 1 144 ? -13.148 -8.633 3.121 1 91 144 ARG B C 1
ATOM 2823 O O . ARG B 1 144 ? -12.641 -9.32 4.016 1 91 144 ARG B O 1
ATOM 2830 N N . GLN B 1 145 ? -12.906 -8.664 1.815 1 94.5 145 GLN B N 1
ATOM 2831 C CA . GLN B 1 145 ? -11.773 -9.453 1.326 1 94.5 145 GLN B CA 1
ATOM 2832 C C . GLN B 1 145 ? -10.57 -8.562 1.036 1 94.5 145 GLN B C 1
ATOM 2834 O O . GLN B 1 145 ? -10.727 -7.387 0.694 1 94.5 145 GLN B O 1
ATOM 2839 N N . SER B 1 146 ? -9.406 -9.109 1.291 1 95.94 146 SER B N 1
ATOM 2840 C CA . SER B 1 146 ? -8.211 -8.352 0.941 1 95.94 146 SER B CA 1
ATOM 2841 C C . SER B 1 146 ? -7.918 -8.445 -0.551 1 95.94 146 SER B C 1
ATOM 2843 O O . SER B 1 146 ? -8.492 -9.273 -1.254 1 95.94 146 SER B O 1
ATOM 2845 N N . ASP B 1 147 ? -7.141 -7.484 -1.018 1 97.31 147 ASP B N 1
ATOM 2846 C CA . ASP B 1 147 ? -6.734 -7.469 -2.42 1 97.31 147 ASP B CA 1
ATOM 2847 C C . ASP B 1 147 ? -5.457 -8.273 -2.631 1 97.31 147 ASP B C 1
ATOM 2849 O O . ASP B 1 147 ? -4.57 -8.281 -1.773 1 97.31 147 ASP B O 1
ATOM 2853 N N . VAL B 1 148 ? -5.422 -8.977 -3.742 1 98.31 148 VAL B N 1
ATOM 2854 C CA . VAL B 1 148 ? -4.184 -9.523 -4.285 1 98.31 148 VAL B CA 1
ATOM 2855 C C . VAL B 1 148 ? -3.734 -8.695 -5.488 1 98.31 148 VAL B C 1
ATOM 2857 O O . VAL B 1 148 ? -4.445 -8.617 -6.492 1 98.31 148 VAL B O 1
ATOM 2860 N N . LEU B 1 149 ? -2.592 -8.023 -5.359 1 98.75 149 LEU B N 1
ATOM 2861 C CA . LEU B 1 149 ? -2.027 -7.262 -6.465 1 98.75 149 LEU B CA 1
ATOM 2862 C C . LEU B 1 149 ? -1.24 -8.164 -7.406 1 98.75 149 LEU B C 1
ATOM 2864 O O . LEU B 1 149 ? -0.266 -8.797 -6.992 1 98.75 149 LEU B O 1
ATOM 2868 N N . VAL B 1 150 ? -1.684 -8.258 -8.664 1 98.88 150 VAL B N 1
ATOM 2869 C CA . VAL B 1 150 ? -1.07 -9.133 -9.656 1 98.88 150 VAL B CA 1
ATOM 2870 C C . VAL B 1 150 ? -0.292 -8.297 -10.672 1 98.88 150 VAL B C 1
ATOM 2872 O O . VAL B 1 150 ? -0.828 -7.344 -11.242 1 98.88 150 VAL B O 1
ATOM 2875 N N . THR B 1 151 ? 0.97 -8.625 -10.844 1 98.94 151 THR B N 1
ATOM 2876 C CA . THR B 1 151 ? 1.828 -7.879 -11.758 1 98.94 151 THR B CA 1
ATOM 2877 C C . THR B 1 151 ? 2.412 -8.805 -12.828 1 98.94 151 THR B C 1
ATOM 2879 O O . THR B 1 151 ? 2.576 -10 -12.594 1 98.94 151 THR B O 1
ATOM 2882 N N . GLY B 1 152 ? 2.689 -8.266 -13.961 1 98.88 152 GLY B N 1
ATOM 2883 C CA . GLY B 1 152 ? 3.355 -9 -15.023 1 98.88 152 GLY B CA 1
ATOM 2884 C C . GLY B 1 152 ? 3.488 -8.203 -16.297 1 98.88 152 GLY B C 1
ATOM 2885 O O . GLY B 1 152 ? 2.717 -7.27 -16.547 1 98.88 152 GLY B O 1
ATOM 2886 N N . ASP B 1 153 ? 4.445 -8.625 -17.125 1 98.75 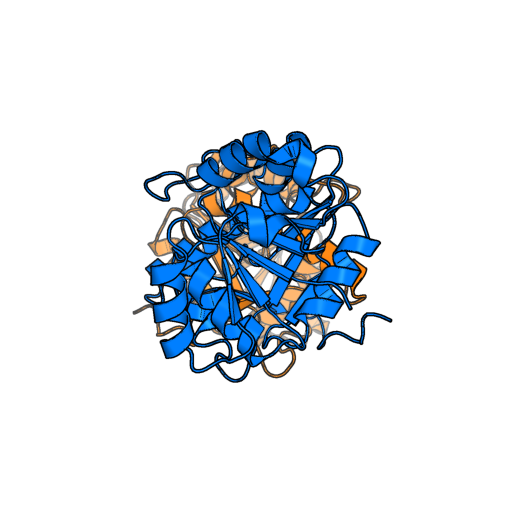153 ASP B N 1
ATOM 2887 C CA . ASP B 1 153 ? 4.699 -7.926 -18.391 1 98.75 153 ASP B CA 1
ATOM 2888 C C . ASP B 1 153 ? 3.908 -8.555 -19.531 1 98.75 153 ASP B C 1
ATOM 2890 O O . ASP B 1 153 ? 3.805 -7.973 -20.609 1 98.75 153 ASP B O 1
ATOM 2894 N N . ASP B 1 154 ? 3.391 -9.703 -19.344 1 98.69 154 ASP B N 1
ATOM 2895 C CA . ASP B 1 154 ? 2.523 -10.383 -20.297 1 98.69 154 ASP B CA 1
ATOM 2896 C C . ASP B 1 154 ? 1.057 -10.273 -19.891 1 98.69 154 ASP B C 1
ATOM 2898 O O . ASP B 1 154 ? 0.619 -10.938 -18.953 1 98.69 154 ASP B O 1
ATOM 2902 N N . GLU B 1 155 ? 0.317 -9.438 -20.609 1 98.19 155 GLU B N 1
ATOM 2903 C CA . GLU B 1 155 ? -1.073 -9.148 -20.266 1 98.19 155 GLU B CA 1
ATOM 2904 C C . GLU B 1 155 ? -1.916 -10.422 -20.25 1 98.19 155 GLU B C 1
ATOM 2906 O O . GLU B 1 155 ? -2.748 -10.609 -19.359 1 98.19 155 GLU B O 1
ATOM 2911 N N . ASP B 1 156 ? -1.676 -11.258 -21.203 1 98.06 156 ASP B N 1
ATOM 2912 C CA . ASP B 1 156 ? -2.439 -12.5 -21.297 1 98.06 156 ASP B CA 1
ATOM 2913 C C . ASP B 1 156 ? -2.176 -13.391 -20.078 1 98.06 156 ASP B C 1
ATOM 2915 O O . ASP B 1 156 ? -3.105 -13.977 -19.516 1 98.06 156 ASP B O 1
ATOM 2919 N N . ALA B 1 157 ? -0.953 -13.508 -19.672 1 98.62 157 ALA B N 1
ATOM 2920 C CA . ALA B 1 157 ? -0.594 -14.336 -18.531 1 98.62 157 ALA B CA 1
ATOM 2921 C C . ALA B 1 157 ? -1.25 -13.82 -17.25 1 98.62 157 ALA B C 1
ATOM 2923 O O . ALA B 1 157 ? -1.754 -14.602 -16.438 1 98.62 157 ALA B O 1
ATOM 2924 N N . VAL B 1 158 ? -1.248 -12.477 -17.094 1 98.69 158 VAL B N 1
ATOM 2925 C CA . VAL B 1 158 ? -1.862 -11.867 -15.914 1 98.69 158 VAL B CA 1
ATOM 2926 C C . VAL B 1 158 ? -3.359 -12.164 -15.906 1 98.69 158 VAL B C 1
ATOM 2928 O O . VAL B 1 158 ? -3.91 -12.562 -14.875 1 98.69 158 VAL B O 1
ATOM 2931 N N . GLN B 1 159 ? -3.982 -12.07 -17.016 1 97.81 159 GLN B N 1
ATOM 2932 C CA . GLN B 1 159 ? -5.418 -12.32 -17.109 1 97.81 159 GLN B CA 1
ATOM 2933 C C . GLN B 1 159 ? -5.734 -13.789 -16.844 1 97.81 159 GLN B C 1
ATOM 2935 O O . GLN B 1 159 ? -6.711 -14.102 -16.156 1 97.81 159 GLN B O 1
ATOM 2940 N N . GLN B 1 160 ? -4.93 -14.641 -17.406 1 97.62 160 GLN B N 1
ATOM 2941 C CA . GLN B 1 160 ? -5.121 -16.078 -17.172 1 97.62 160 GLN B CA 1
ATOM 2942 C C . GLN B 1 160 ? -5.016 -16.406 -15.688 1 97.62 160 GLN B C 1
ATOM 2944 O O . GLN B 1 160 ? -5.816 -17.188 -15.164 1 97.62 160 GLN B O 1
ATOM 2949 N N . PHE B 1 161 ? -4.074 -15.805 -15.078 1 98.62 161 PHE B N 1
ATOM 2950 C CA . PHE B 1 161 ? -3.896 -16.047 -13.656 1 98.62 161 PHE B CA 1
ATOM 2951 C C . PHE B 1 161 ? -5.109 -15.555 -12.867 1 98.62 161 PHE B C 1
ATOM 2953 O O . PHE B 1 161 ? -5.656 -16.281 -12.039 1 98.62 161 PHE B O 1
ATOM 2960 N N . ILE B 1 162 ? -5.516 -14.328 -13.102 1 98 162 ILE B N 1
ATOM 2961 C CA . ILE B 1 162 ? -6.629 -13.727 -12.375 1 98 162 ILE B CA 1
ATOM 2962 C C . ILE B 1 162 ? -7.895 -14.555 -12.594 1 98 162 ILE B C 1
ATOM 2964 O O . ILE B 1 162 ? -8.617 -14.867 -11.641 1 98 162 ILE B O 1
ATOM 2968 N N . GLN B 1 163 ? -8.094 -14.977 -13.812 1 96.94 163 GLN B N 1
ATOM 2969 C CA . GLN B 1 163 ? -9.273 -15.781 -14.125 1 96.94 163 GLN B CA 1
ATOM 2970 C C . GLN B 1 163 ? -9.227 -17.125 -13.398 1 96.94 163 GLN B C 1
ATOM 2972 O O . GLN B 1 163 ? -10.242 -17.578 -12.867 1 96.94 163 GLN B O 1
ATOM 2977 N N . ARG B 1 164 ? -8.086 -17.703 -13.359 1 97.69 164 ARG B N 1
ATOM 2978 C CA . ARG B 1 164 ? -7.93 -19.031 -12.781 1 97.69 164 ARG B CA 1
ATOM 2979 C C . ARG B 1 164 ? -8.109 -19 -11.266 1 97.69 164 ARG B C 1
ATOM 2981 O O . ARG B 1 164 ? -8.641 -19.938 -10.68 1 97.69 164 ARG B O 1
ATOM 2988 N N . PHE B 1 165 ? -7.738 -17.891 -10.578 1 97.81 165 PHE B N 1
ATOM 2989 C CA . PHE B 1 165 ? -7.652 -17.859 -9.117 1 97.81 165 PHE B CA 1
ATOM 2990 C C . PHE B 1 165 ? -8.773 -17 -8.531 1 97.81 165 PHE B C 1
ATOM 2992 O O . PHE B 1 165 ? -8.969 -16.984 -7.312 1 97.81 165 PHE B O 1
ATOM 2999 N N . ASN B 1 166 ? -9.578 -16.391 -9.344 1 95.94 166 ASN B N 1
ATOM 3000 C CA . ASN B 1 166 ? -10.609 -15.438 -8.93 1 95.94 166 ASN B CA 1
ATOM 3001 C C . ASN B 1 166 ? -11.641 -16.109 -8.023 1 95.94 166 ASN B C 1
ATOM 3003 O O . ASN B 1 166 ? -12.344 -15.422 -7.273 1 95.94 166 ASN B O 1
ATOM 3007 N N . PRO B 1 167 ? -11.828 -17.469 -8.039 1 96.94 167 PRO B N 1
ATOM 3008 C CA . PRO B 1 167 ? -12.766 -18.078 -7.102 1 96.94 167 PRO B CA 1
ATOM 3009 C C . PRO B 1 167 ? -12.258 -18.047 -5.66 1 96.94 167 PRO B C 1
ATOM 3011 O O . PRO B 1 167 ? -13.023 -18.344 -4.73 1 96.94 167 PRO B O 1
ATOM 3014 N N . LEU B 1 168 ? -10.984 -17.797 -5.43 1 97.12 168 LEU B N 1
ATOM 3015 C CA . LEU B 1 168 ? -10.492 -17.625 -4.07 1 97.12 168 LEU B CA 1
ATOM 3016 C C . LEU B 1 168 ? -11.125 -16.406 -3.414 1 97.12 168 LEU B C 1
ATOM 3018 O O . LEU B 1 168 ? -11.523 -15.461 -4.102 1 97.12 168 LEU B O 1
ATOM 3022 N N . PRO B 1 169 ? -11.227 -16.438 -2.1 1 96.56 169 PRO B N 1
ATOM 3023 C CA . PRO B 1 169 ? -11.898 -15.352 -1.394 1 96.56 169 PRO B CA 1
ATOM 3024 C C . PRO B 1 169 ? -11.023 -14.109 -1.244 1 96.56 169 PRO B C 1
ATOM 3026 O O . PRO B 1 169 ? -10.812 -13.633 -0.127 1 96.56 169 PRO B O 1
ATOM 3029 N N . PHE B 1 170 ? -10.531 -13.578 -2.354 1 96.94 170 PHE B N 1
ATOM 3030 C CA . PHE B 1 170 ? -9.742 -12.359 -2.49 1 96.94 170 PHE B CA 1
ATOM 3031 C C . PHE B 1 170 ? -10.219 -11.539 -3.682 1 96.94 170 PHE B C 1
ATOM 3033 O O . PHE B 1 170 ? -10.906 -12.055 -4.566 1 96.94 170 PHE B O 1
ATOM 3040 N N . ARG B 1 171 ? -10.008 -10.289 -3.629 1 96.38 171 ARG B N 1
ATOM 3041 C CA . ARG B 1 171 ? -10.172 -9.453 -4.816 1 96.38 171 ARG B CA 1
ATOM 3042 C C . ARG B 1 171 ? -8.852 -9.32 -5.574 1 96.38 171 ARG B C 1
ATOM 3044 O O . ARG B 1 171 ? -7.867 -8.82 -5.027 1 96.38 171 ARG B O 1
ATOM 3051 N N . PHE B 1 172 ? -8.812 -9.859 -6.809 1 97.69 172 PHE B N 1
ATOM 3052 C CA . PHE B 1 172 ? -7.594 -9.812 -7.613 1 97.69 172 PHE B CA 1
ATOM 3053 C C . PHE B 1 172 ? -7.57 -8.562 -8.484 1 97.69 172 PHE B C 1
ATOM 3055 O O . PHE B 1 172 ? -8.508 -8.312 -9.242 1 97.69 172 PHE B O 1
ATOM 3062 N N . LEU B 1 173 ? -6.527 -7.742 -8.367 1 97.81 173 LEU B N 1
ATOM 3063 C CA . LEU B 1 173 ? -6.371 -6.531 -9.164 1 97.81 173 LEU B CA 1
ATOM 3064 C C . LEU B 1 173 ? -5.141 -6.629 -10.062 1 97.81 173 LEU B C 1
ATOM 3066 O O . LEU B 1 173 ? -4.066 -7.023 -9.609 1 97.81 173 LEU B O 1
ATOM 3070 N N . HIS B 1 174 ? -5.32 -6.352 -11.367 1 98.31 174 HIS B N 1
ATOM 3071 C CA . HIS B 1 174 ? -4.172 -6.18 -12.258 1 98.31 174 HIS B CA 1
ATOM 3072 C C . HIS B 1 174 ? -3.371 -4.938 -11.891 1 98.31 174 HIS B C 1
ATOM 3074 O O . HIS B 1 174 ? -3.799 -3.814 -12.164 1 98.31 174 HIS B O 1
ATOM 3080 N N . ALA B 1 175 ? -2.199 -5.121 -11.352 1 98.5 175 ALA B N 1
ATOM 3081 C CA . ALA B 1 175 ? -1.441 -4.031 -10.742 1 98.5 175 ALA B CA 1
ATOM 3082 C C . ALA B 1 175 ? -0.277 -3.607 -11.633 1 98.5 175 ALA B C 1
ATOM 3084 O O . ALA B 1 175 ? 0.739 -3.109 -11.141 1 98.5 175 ALA B O 1
ATOM 3085 N N . GLY B 1 176 ? -0.345 -3.9 -12.875 1 98.38 176 GLY B N 1
ATOM 3086 C CA . GLY B 1 176 ? 0.607 -3.334 -13.82 1 98.38 176 GLY B CA 1
ATOM 3087 C C . GLY B 1 176 ? 1.792 -4.242 -14.094 1 98.38 176 GLY B C 1
ATOM 3088 O O . GLY B 1 176 ? 1.692 -5.461 -13.945 1 98.38 176 GLY B O 1
ATOM 3089 N N . PRO B 1 177 ? 2.963 -3.66 -14.594 1 98.62 177 PRO B N 1
ATOM 3090 C CA . PRO B 1 177 ? 4.133 -4.441 -15.008 1 98.62 177 PRO B CA 1
ATOM 3091 C C . PRO B 1 177 ? 4.836 -5.121 -13.836 1 98.62 177 PRO B C 1
ATOM 3093 O O . PRO B 1 177 ? 4.598 -4.766 -12.68 1 98.62 177 PRO B O 1
ATOM 3096 N N . LEU B 1 178 ? 5.688 -6.035 -14.203 1 98.81 178 LEU B N 1
ATOM 3097 C CA . LEU B 1 178 ? 6.453 -6.793 -13.219 1 98.81 178 LEU B CA 1
ATOM 3098 C C . LEU B 1 178 ? 7.266 -5.859 -12.328 1 98.81 178 LEU B C 1
ATOM 3100 O O . LEU B 1 178 ? 7.465 -6.145 -11.141 1 98.81 178 LEU B O 1
ATOM 3104 N N . ALA B 1 179 ? 7.691 -4.695 -12.867 1 98.5 179 ALA B N 1
ATOM 3105 C CA . ALA B 1 179 ? 8.531 -3.727 -12.172 1 98.5 179 ALA B CA 1
ATOM 3106 C C . ALA B 1 179 ? 7.812 -3.148 -10.953 1 98.5 179 ALA B C 1
ATOM 3108 O O . ALA B 1 179 ? 8.453 -2.674 -10.016 1 98.5 179 ALA B O 1
ATOM 3109 N N . ASN B 1 180 ? 6.48 -3.217 -10.93 1 98.62 180 ASN B N 1
ATOM 3110 C CA . ASN B 1 180 ? 5.723 -2.686 -9.805 1 98.62 180 ASN B CA 1
ATOM 3111 C C . ASN B 1 180 ? 5.965 -3.496 -8.531 1 98.62 180 ASN B C 1
ATOM 3113 O O . ASN B 1 180 ? 5.645 -3.043 -7.434 1 98.62 180 ASN B O 1
ATOM 3117 N N . ASN B 1 181 ? 6.613 -4.672 -8.688 1 98.81 181 ASN B N 1
ATOM 3118 C CA . ASN B 1 181 ? 6.988 -5.449 -7.512 1 98.81 181 ASN B CA 1
ATOM 3119 C C . ASN B 1 181 ? 8.086 -4.762 -6.707 1 98.81 181 ASN B C 1
ATOM 3121 O O . ASN B 1 181 ? 8.258 -5.043 -5.52 1 98.81 181 ASN B O 1
ATOM 3125 N N . ARG B 1 182 ? 8.875 -3.816 -7.395 1 98.44 182 ARG B N 1
ATOM 3126 C CA . ARG B 1 182 ? 9.852 -3.023 -6.66 1 98.44 182 ARG B CA 1
ATOM 3127 C C . ARG B 1 182 ? 9.203 -2.293 -5.488 1 98.44 182 ARG B C 1
ATOM 3129 O O . ARG B 1 182 ? 9.805 -2.156 -4.422 1 98.44 182 ARG B O 1
ATOM 3136 N N . THR B 1 183 ? 7.98 -1.899 -5.672 1 98.31 183 THR B N 1
ATOM 3137 C CA . THR B 1 183 ? 7.211 -1.148 -4.684 1 98.31 183 THR B CA 1
ATOM 3138 C C . THR B 1 183 ? 6.395 -2.09 -3.807 1 98.31 183 THR B C 1
ATOM 3140 O O . THR B 1 183 ? 6.387 -1.954 -2.582 1 98.31 183 THR B O 1
ATOM 3143 N N . ILE B 1 184 ? 5.746 -3.08 -4.371 1 98.81 184 ILE B N 1
ATOM 3144 C CA . ILE B 1 184 ? 4.84 -3.967 -3.652 1 98.81 184 ILE B CA 1
ATOM 3145 C C . ILE B 1 184 ? 5.609 -4.742 -2.586 1 98.81 184 ILE B C 1
ATOM 3147 O O . ILE B 1 184 ? 5.152 -4.859 -1.445 1 98.81 184 ILE B O 1
ATOM 3151 N N . GLU B 1 185 ? 6.773 -5.262 -2.938 1 98.62 185 GLU B N 1
ATOM 3152 C CA . GLU B 1 185 ? 7.586 -6.012 -1.986 1 98.62 185 GLU B CA 1
ATOM 3153 C C . GLU B 1 185 ? 7.973 -5.148 -0.788 1 98.62 185 GLU B C 1
ATOM 3155 O O . GLU B 1 185 ? 7.906 -5.605 0.356 1 98.62 185 GLU B O 1
ATOM 3160 N N . ARG B 1 186 ? 8.305 -3.918 -1.053 1 98 186 ARG B N 1
ATOM 3161 C CA . ARG B 1 186 ? 8.695 -3.023 0.031 1 98 186 ARG B CA 1
ATOM 3162 C C . ARG B 1 186 ? 7.492 -2.629 0.88 1 98 186 ARG B C 1
ATOM 3164 O O . ARG B 1 186 ? 7.602 -2.508 2.102 1 98 186 ARG B O 1
ATOM 3171 N N . PHE B 1 187 ? 6.34 -2.447 0.267 1 98.5 187 PHE B N 1
ATOM 3172 C CA . PHE B 1 187 ? 5.137 -2.113 1.02 1 98.5 187 PHE B CA 1
ATOM 3173 C C . PHE B 1 187 ? 4.719 -3.273 1.916 1 98.5 187 PHE B C 1
ATOM 3175 O O . PHE B 1 187 ? 4.16 -3.061 2.994 1 98.5 187 PHE B O 1
ATOM 3182 N N . THR B 1 188 ? 5.031 -4.5 1.472 1 98.12 188 THR B N 1
ATOM 3183 C CA . THR B 1 188 ? 4.711 -5.68 2.266 1 98.12 188 THR B CA 1
ATOM 3184 C C . THR B 1 188 ? 5.477 -5.668 3.586 1 98.12 188 THR B C 1
ATOM 3186 O O . THR B 1 188 ? 4.949 -6.09 4.621 1 98.12 188 THR B O 1
ATOM 3189 N N . LEU B 1 189 ? 6.723 -5.215 3.531 1 97.5 189 LEU B N 1
ATOM 3190 C CA . LEU B 1 189 ? 7.457 -5.066 4.785 1 97.5 189 LEU B CA 1
ATOM 3191 C C . LEU B 1 189 ? 6.812 -4.012 5.672 1 97.5 189 LEU B C 1
ATOM 3193 O O . LEU B 1 189 ? 6.766 -4.164 6.895 1 97.5 189 LEU B O 1
ATOM 3197 N N . LEU B 1 190 ? 6.355 -2.93 5.102 1 97.88 190 LEU B N 1
ATOM 3198 C CA . LEU B 1 190 ? 5.633 -1.917 5.867 1 97.88 190 LEU B CA 1
ATOM 3199 C C . LEU B 1 190 ? 4.379 -2.506 6.5 1 97.88 190 LEU B C 1
ATOM 3201 O O . LEU B 1 190 ? 4.062 -2.213 7.652 1 97.88 190 LEU B O 1
ATOM 3205 N N . GLU B 1 191 ? 3.625 -3.357 5.75 1 97.81 191 GLU B N 1
ATOM 3206 C CA . GLU B 1 191 ? 2.482 -4.078 6.309 1 97.81 191 GLU B CA 1
ATOM 3207 C C . GLU B 1 191 ? 2.887 -4.887 7.535 1 97.81 191 GLU B C 1
ATOM 3209 O O . GLU B 1 191 ? 2.18 -4.887 8.547 1 97.81 191 GLU B O 1
ATOM 3214 N N . LEU B 1 192 ? 3.998 -5.59 7.371 1 97.25 192 LEU B N 1
ATOM 3215 C CA . LEU B 1 192 ? 4.508 -6.383 8.484 1 97.25 192 LEU B CA 1
ATOM 3216 C C . LEU B 1 192 ? 4.766 -5.5 9.703 1 97.25 192 LEU B C 1
ATOM 3218 O O . LEU B 1 192 ? 4.367 -5.848 10.82 1 97.25 192 LEU B O 1
ATOM 3222 N N . GLU B 1 193 ? 5.383 -4.332 9.516 1 97.12 193 GLU B N 1
ATOM 3223 C CA . GLU B 1 193 ? 5.66 -3.398 10.602 1 97.12 193 GLU B CA 1
ATOM 3224 C C . GLU B 1 193 ? 4.371 -2.926 11.266 1 97.12 193 GLU B C 1
ATOM 3226 O O . GLU B 1 193 ? 4.293 -2.832 12.492 1 97.12 193 GLU B O 1
ATOM 3231 N N . LEU B 1 194 ? 3.363 -2.646 10.461 1 97.5 194 LEU B N 1
ATOM 3232 C CA . LEU B 1 194 ? 2.066 -2.23 10.984 1 97.5 194 LEU B CA 1
ATOM 3233 C C . LEU B 1 194 ? 1.434 -3.34 11.812 1 97.5 194 LEU B C 1
ATOM 3235 O O . LEU B 1 194 ? 0.908 -3.084 12.898 1 97.5 194 LEU B O 1
ATOM 3239 N N . ALA B 1 195 ? 1.507 -4.559 11.281 1 97.12 195 ALA B N 1
ATOM 3240 C CA . ALA B 1 195 ? 0.916 -5.691 11.984 1 97.12 195 ALA B CA 1
ATOM 3241 C C . ALA B 1 195 ? 1.567 -5.891 13.352 1 97.12 195 ALA B C 1
ATOM 3243 O O . ALA B 1 195 ? 0.889 -6.219 14.328 1 97.12 195 ALA B O 1
ATOM 3244 N N . VAL B 1 196 ? 2.881 -5.75 13.383 1 96.62 196 VAL B N 1
ATOM 3245 C CA . VAL B 1 196 ? 3.602 -5.867 14.648 1 96.62 196 VAL B CA 1
ATOM 3246 C C . VAL B 1 196 ? 3.188 -4.734 15.586 1 96.62 196 VAL B C 1
ATOM 3248 O O . VAL B 1 196 ? 2.875 -4.969 16.75 1 96.62 196 VAL B O 1
ATOM 3251 N N . ARG B 1 197 ? 3.105 -3.539 15.102 1 96.19 197 ARG B N 1
ATOM 3252 C CA . ARG B 1 197 ? 2.766 -2.363 15.898 1 96.19 197 ARG B CA 1
ATOM 3253 C C . ARG B 1 197 ? 1.366 -2.488 16.484 1 96.19 197 ARG B C 1
ATOM 3255 O O . ARG B 1 197 ? 1.137 -2.111 17.641 1 96.19 197 ARG B O 1
ATOM 3262 N N . TYR B 1 198 ? 0.486 -3.031 15.719 1 96.75 198 TYR B N 1
ATOM 3263 C CA . TYR B 1 198 ? -0.91 -3.053 16.141 1 96.75 198 TYR B CA 1
ATOM 3264 C C . TYR B 1 198 ? -1.305 -4.434 16.656 1 96.75 198 TYR B C 1
ATOM 3266 O O . TYR B 1 198 ? -2.479 -4.688 16.938 1 96.75 198 TYR B O 1
ATOM 3274 N N . GLY B 1 199 ? -0.392 -5.414 16.672 1 96.44 199 GLY B N 1
ATOM 3275 C CA . GLY B 1 199 ? -0.557 -6.676 17.375 1 96.44 199 GLY B CA 1
ATOM 3276 C C . GLY B 1 199 ? -1.347 -7.703 16.594 1 96.44 199 GLY B C 1
ATOM 3277 O O . GLY B 1 199 ? -2.047 -8.539 17.172 1 96.44 199 GLY B O 1
ATOM 3278 N N . THR B 1 200 ? -1.245 -7.715 15.258 1 96.69 200 THR B N 1
ATOM 3279 C CA . THR B 1 200 ? -2.059 -8.625 14.461 1 96.69 200 THR B CA 1
ATOM 3280 C C . THR B 1 200 ? -1.178 -9.555 13.633 1 96.69 200 THR B C 1
ATOM 3282 O O . THR B 1 200 ? -1.682 -10.414 12.898 1 96.69 200 THR B O 1
ATOM 3285 N N . TYR B 1 201 ? 0.15 -9.461 13.727 1 94.94 201 TYR B N 1
ATOM 3286 C CA . TYR B 1 201 ? 1.054 -10.25 12.898 1 94.94 201 TYR B CA 1
ATOM 3287 C C . TYR B 1 201 ? 0.861 -11.742 13.141 1 94.94 201 TYR B C 1
ATOM 3289 O O . TYR B 1 201 ? 0.702 -12.164 14.289 1 94.94 201 TYR B O 1
ATOM 3297 N N . PRO B 1 202 ? 0.789 -12.5 12.07 1 96.5 202 PRO B N 1
ATOM 3298 C CA . PRO B 1 202 ? 0.961 -12.258 10.641 1 96.5 202 PRO B CA 1
ATOM 3299 C C . PRO B 1 202 ? -0.367 -12.188 9.891 1 96.5 202 PRO B C 1
ATOM 3301 O O . PRO B 1 202 ? -0.493 -12.742 8.797 1 96.5 202 PRO B O 1
ATOM 3304 N N . TYR B 1 203 ? -1.331 -11.664 10.531 1 97.69 203 TYR B N 1
ATOM 3305 C CA . TYR B 1 203 ? -2.627 -11.414 9.906 1 97.69 203 TYR B CA 1
ATOM 3306 C C . TYR B 1 203 ? -2.721 -9.977 9.406 1 97.69 203 TYR B C 1
ATOM 3308 O O . TYR B 1 203 ? -3.174 -9.086 10.125 1 97.69 203 TYR B O 1
ATOM 3316 N N . ILE B 1 204 ? -2.293 -9.781 8.133 1 97.62 204 ILE B N 1
ATOM 3317 C CA . ILE B 1 204 ? -2.223 -8.43 7.574 1 97.62 204 ILE B CA 1
ATOM 3318 C C . ILE B 1 204 ? -2.221 -8.508 6.047 1 97.62 204 ILE B C 1
ATOM 3320 O O . ILE B 1 204 ? -1.637 -9.422 5.465 1 97.62 204 ILE B O 1
ATOM 3324 N N . SER B 1 205 ? -2.881 -7.641 5.438 1 98.06 205 SER B N 1
ATOM 3325 C CA . SER B 1 205 ? -2.924 -7.387 4 1 98.06 205 SER B CA 1
ATOM 3326 C C . SER B 1 205 ? -3.432 -5.98 3.703 1 98.06 205 SER B C 1
ATOM 3328 O O . SER B 1 205 ? -3.184 -5.051 4.473 1 98.06 205 SER B O 1
ATOM 3330 N N . LEU B 1 206 ? -3.945 -5.734 2.5 1 97.19 206 LEU B N 1
ATOM 3331 C CA . LEU B 1 206 ? -4.527 -4.434 2.188 1 97.19 206 LEU B CA 1
ATOM 3332 C C . LEU B 1 206 ? -5.723 -4.582 1.254 1 97.19 206 LEU B C 1
ATOM 3334 O O . LEU B 1 206 ? -5.922 -5.641 0.654 1 97.19 206 LEU B O 1
ATOM 3338 N N . GLN B 1 207 ? -6.512 -3.586 1.244 1 95.56 207 GLN B N 1
ATOM 3339 C CA . GLN B 1 207 ? -7.559 -3.391 0.247 1 95.56 207 GLN B CA 1
ATOM 3340 C C . GLN B 1 207 ? -7.484 -1.994 -0.362 1 95.56 207 GLN B C 1
ATOM 3342 O O . GLN B 1 207 ? -7.414 -0.999 0.361 1 95.56 207 GLN B O 1
ATOM 3347 N N . VAL B 1 208 ? -7.414 -1.942 -1.654 1 96.62 208 VAL B N 1
ATOM 3348 C CA . VAL B 1 208 ? -7.43 -0.655 -2.34 1 96.62 208 VAL B CA 1
ATOM 3349 C C . VAL B 1 208 ? -8.805 -0.006 -2.189 1 96.62 208 VAL B C 1
ATOM 3351 O O . VAL B 1 208 ? -9.828 -0.668 -2.35 1 96.62 208 VAL B O 1
ATOM 3354 N N . PHE B 1 209 ? -8.805 1.256 -1.759 1 96.31 209 PHE B N 1
ATOM 3355 C CA . PHE B 1 209 ? -9.992 2.078 -1.567 1 96.31 209 PHE B CA 1
ATOM 3356 C C . PHE B 1 209 ? -10.352 2.812 -2.852 1 96.31 209 PHE B C 1
ATOM 3358 O O . PHE B 1 209 ? -9.492 3.408 -3.498 1 96.31 209 PHE B O 1
ATOM 3365 N N . GLY B 1 210 ? -11.641 2.715 -3.242 1 95.88 210 GLY B N 1
ATOM 3366 C CA . GLY B 1 210 ? -12.102 3.51 -4.371 1 95.88 210 GLY B CA 1
ATOM 3367 C C . GLY B 1 210 ? -12.328 2.688 -5.625 1 95.88 210 GLY B C 1
ATOM 3368 O O . GLY B 1 210 ? -12.906 3.178 -6.598 1 95.88 210 GLY B O 1
ATOM 3369 N N . ILE B 1 211 ? -11.867 1.459 -5.621 1 95.06 211 ILE B N 1
ATOM 3370 C CA . ILE B 1 211 ? -12.117 0.577 -6.758 1 95.06 211 ILE B CA 1
ATOM 3371 C C . ILE B 1 211 ? -13.305 -0.329 -6.453 1 95.06 211 ILE B C 1
ATOM 3373 O O . ILE B 1 211 ? -13.266 -1.124 -5.512 1 95.06 211 ILE B O 1
ATOM 3377 N N . PRO B 1 212 ? -14.375 -0.066 -7.211 1 85.75 212 PRO B N 1
ATOM 3378 C CA . PRO B 1 212 ? -15.555 -0.898 -6.945 1 85.75 212 PRO B CA 1
ATOM 3379 C C . PRO B 1 212 ? -15.312 -2.373 -7.266 1 85.75 212 PRO B C 1
ATOM 3381 O O . PRO B 1 212 ? -14.328 -2.713 -7.926 1 85.75 212 PRO B O 1
ATOM 3384 N N . GLU B 1 213 ? -16.016 -3.186 -6.617 1 72.5 213 GLU B N 1
ATOM 3385 C CA . GLU B 1 213 ? -15.906 -4.625 -6.832 1 72.5 213 GLU B CA 1
ATOM 3386 C C . GLU B 1 213 ? -15.797 -4.957 -8.32 1 72.5 213 GLU B C 1
ATOM 3388 O O . GLU B 1 213 ? -16.359 -4.25 -9.156 1 72.5 213 GLU B O 1
ATOM 3393 N N . ALA B 1 214 ? -14.523 -5.492 -8.703 1 52.34 214 ALA B N 1
ATOM 3394 C CA . ALA B 1 214 ? -14.031 -5.824 -10.039 1 52.34 214 ALA B CA 1
ATOM 3395 C C . ALA B 1 214 ? -15.188 -6.109 -10.992 1 52.34 214 ALA B C 1
ATOM 3397 O O . ALA B 1 214 ? -16.078 -6.895 -10.68 1 52.34 214 ALA B O 1
ATOM 3398 N N . VAL B 1 215 ? -15.492 -5.117 -11.773 1 48.56 215 VAL B N 1
ATOM 3399 C CA . VAL B 1 215 ? -16.156 -5.445 -13.031 1 48.56 215 VAL B CA 1
ATOM 3400 C C . VAL B 1 215 ? -15.508 -6.676 -13.656 1 48.56 215 VAL B C 1
ATOM 3402 O O . VAL B 1 215 ? -14.281 -6.82 -13.625 1 48.56 215 VAL B O 1
ATOM 3405 N N . PRO B 1 216 ? -16.109 -7.715 -14.062 1 39.72 216 PRO B N 1
ATOM 3406 C CA . PRO B 1 216 ? -15.5 -8.805 -14.836 1 39.72 216 PRO B CA 1
ATOM 3407 C C . PRO B 1 216 ? -14.398 -8.32 -15.773 1 39.72 216 PRO B C 1
ATOM 3409 O O . PRO B 1 216 ? -14.523 -7.246 -16.375 1 39.72 216 PRO B O 1
ATOM 3412 N N . VAL B 1 217 ? -13.062 -8.492 -15.383 1 35.72 217 VAL B N 1
ATOM 3413 C CA . VAL B 1 217 ? -12.156 -8.305 -16.516 1 35.72 217 VAL B CA 1
ATOM 3414 C C . VAL B 1 217 ? -12.82 -8.805 -17.797 1 35.72 217 VAL B C 1
ATOM 3416 O O . VAL B 1 217 ? -13.188 -9.977 -17.891 1 35.72 217 VAL B O 1
ATOM 3419 N N . ILE B 1 218 ? -13.617 -7.918 -18.516 1 32.16 218 ILE B N 1
ATOM 3420 C CA . ILE B 1 218 ? -14.055 -8.375 -19.828 1 32.16 218 ILE B CA 1
ATOM 3421 C C . ILE B 1 218 ? -12.852 -8.797 -20.656 1 32.16 218 ILE B C 1
ATOM 3423 O O . ILE B 1 218 ? -11.844 -8.086 -20.719 1 32.16 218 ILE B O 1
#

pLDDT: mean 95.28, std 8.99, range [31.56, 98.94]

Foldseek 3Di:
DFAEEEEDDDLQSLLVQLLCLVFFPAAYEYAYPDQVVVVVSVVVSVGPRYDTDHPLVRLVTQEYEYPDELVVLLVVCLVCLPSQAQHEYEYQYQQADPVLPGGPDDQQDGSQVSSCVSRVRHWYKYWNNQPFSVCSVVQADPNAGFEIEMAGPDPVSSLVVCVRCVRGRHQYDDNYHRSCNSVSSRVSSVQQVVCVVVVNPPHTGHHDPPDPRDDPPD/DFAEEEEDDPLQSLLVQLLCLVFFPAAYEYAYPDQVVVVVSVVVSVGPRYDTDHPLVRLVTQEYEYPDELVVLLVVCLVCLVSQAQHEYEYQYQQADPVLPGGPDDQQDGSQVSSCVSRVRHWYKYWNNQPFSVCSVVQADPNAGFEIEMAGPDPVSSLVVCVRCVRGRHQYDDNYHRSCNSVSSRVSSVQQVVCVVVVNPPHTGHHDPPDPRDDPPD